Protein AF-0000000080054777 (afdb_homodimer)

InterPro domains:
  IPR025602 BCP1 family [PF13862] (26-213)
  IPR025602 BCP1 family [PIRSF028983] (9-270)
  IPR025602 BCP1 family [PTHR13261] (10-269)

Sequence (542 aa):
IQQHIKRFTSDSDEEEDEDDEVVDEEVNIEFEAYSISDNDYDGIKKLLQQLFLKAPVNTAELTDLLIQQNHIGSVIKQTDVSEDSDDDVHEDEIFGFISLLNLTERKGTQCAEQIKELILTFCEKNCEKSMPVGLLLSERFINVPPQIALPMYQQLQKEVAEAHKTNKPCGKCCFYLLIGKTFVEAGKNNSKKKWSNQKKDELMFANAEEEFFYEKAILKFNYSVQEESDTCLGGRWYFDDIPMKPLRTVMLIPGDRMNEIMDKLKEYLSVIQQHIKRFTSDSDEEEDEDDEVVDEEVNIEFEAYSISDNDYDGIKKLLQQLFLKAPVNTAELTDLLIQQNHIGSVIKQTDVSEDSDDDVHEDEIFGFISLLNLTERKGTQCAEQIKELILTFCEKNCEKSMPVGLLLSERFINVPPQIALPMYQQLQKEVAEAHKTNKPCGKCCFYLLIGKTFVEAGKNNSKKKWSNQKKDELMFANAEEEFFYEKAILKFNYSVQEESDTCLGGRWYFDDIPMKPLRTVMLIPGDRMNEIMDKLKEYLSV

Secondary structure (DSSP, 8-state):
----EEEE---------SS--------EEEEEEEE--GGGHHHHHHHHHHHHTTSS--HHHHHHHHHHTTTS-EEEEEE---SS------TT-EEEEEEEEETTTTTTSHHHHHHHHHHHHHHHHHHHHH--EEEEEEEE-TTS-GGGHHHHHHHHHHHHHHHHHTT-SS---SEEEEEEEEEEE------S---S-------EESSTTHHHHHHH-SEEEEEE-TTTTTSTTS---EETTEEEEEEEEEEEEEGGGHHHHHHHHHHHH--/-----------------------------EEEEEE--GGGHHHHHHHHHHHHTTSS--HHHHHHHHHHTTTS-EEEEEE---SS------TT-EEEEEEEEETTTTTTSHHHHHHHHHHHHHHHHHHHHH--EEEEEEEE-TTS-GGGHHHHHHHHHHHHHHHHHTT-SS---SEEEEEEEEEEE------S---S-------EESSTTHHHHHHH-SEEEEEE-TTTTTSTTS---EETTEEEEEEEEEEEEEGGGHHHHHHHHHHHH--

Structure (mmCIF, N/CA/C/O backbone):
data_AF-0000000080054777-model_v1
#
loop_
_entity.id
_entity.type
_entity.pdbx_description
1 polymer 'BRCA2 and CDKN1A-interacting protein'
#
loop_
_atom_site.group_PDB
_atom_site.id
_atom_site.type_symbol
_atom_site.label_atom_id
_atom_site.label_alt_id
_atom_site.label_comp_id
_atom_site.label_asym_id
_atom_site.label_entity_id
_atom_site.label_seq_id
_atom_site.pdbx_PDB_ins_code
_atom_site.Cartn_x
_atom_site.Cartn_y
_atom_site.Cartn_z
_atom_site.occupancy
_atom_site.B_iso_or_equiv
_atom_site.auth_seq_id
_atom_site.auth_comp_id
_atom_site.auth_asym_id
_atom_site.auth_atom_id
_atom_site.pdbx_PDB_model_num
ATOM 1 N N . ILE A 1 1 ? 6.082 33.812 0.594 1 30.5 1 ILE A N 1
ATOM 2 C CA . ILE A 1 1 ? 4.934 33.906 -0.305 1 30.5 1 ILE A CA 1
ATOM 3 C C . ILE A 1 1 ? 3.768 34.594 0.412 1 30.5 1 ILE A C 1
ATOM 5 O O . ILE A 1 1 ? 3.289 34.094 1.435 1 30.5 1 ILE A O 1
ATOM 9 N N . GLN A 1 2 ? 3.783 35.906 0.292 1 35.06 2 GLN A N 1
ATOM 10 C CA . GLN A 1 2 ? 2.779 36.75 0.924 1 35.06 2 GLN A CA 1
ATOM 11 C C . GLN A 1 2 ? 1.435 36.625 0.214 1 35.06 2 GLN A C 1
ATOM 13 O O . GLN A 1 2 ? 1.296 37.062 -0.937 1 35.06 2 GLN A O 1
ATOM 18 N N . GLN A 1 3 ? 0.879 35.438 0.146 1 40.62 3 GLN A N 1
ATOM 19 C CA . GLN A 1 3 ? -0.457 35.5 -0.439 1 40.62 3 GLN A CA 1
ATOM 20 C C . GLN A 1 3 ? -1.487 35.969 0.577 1 40.62 3 GLN A C 1
ATOM 22 O O . GLN A 1 3 ? -1.53 35.5 1.708 1 40.62 3 GLN A O 1
ATOM 27 N N . HIS A 1 4 ? -1.935 37.125 0.266 1 43.41 4 HIS A N 1
ATOM 28 C CA . HIS A 1 4 ? -2.965 37.781 1.05 1 43.41 4 HIS A CA 1
ATOM 29 C C . HIS A 1 4 ? -4.324 37.125 0.866 1 43.41 4 HIS A C 1
ATOM 31 O O . HIS A 1 4 ? -4.742 36.844 -0.264 1 43.41 4 HIS A O 1
ATOM 37 N N . ILE A 1 5 ? -4.613 36.188 1.809 1 45.97 5 ILE A N 1
ATOM 38 C CA . ILE A 1 5 ? -5.965 35.625 1.71 1 45.97 5 ILE A CA 1
ATOM 39 C C . ILE A 1 5 ? -6.898 36.406 2.639 1 45.97 5 ILE A C 1
ATOM 41 O O . ILE A 1 5 ? -6.609 36.562 3.828 1 45.97 5 ILE A O 1
ATOM 45 N N . LYS A 1 6 ? -7.906 37.281 2.074 1 43.28 6 LYS A N 1
ATOM 46 C CA . LYS A 1 6 ? -8.875 38.125 2.76 1 43.28 6 LYS A CA 1
ATOM 47 C C . LYS A 1 6 ? -10.109 37.312 3.178 1 43.28 6 LYS A C 1
ATOM 49 O O . LYS A 1 6 ? -10.672 36.562 2.377 1 43.28 6 LYS A O 1
ATOM 54 N N . ARG A 1 7 ? -10.172 36.844 4.387 1 43.81 7 ARG A N 1
ATOM 55 C CA . ARG A 1 7 ? -11.422 36.25 4.852 1 43.81 7 ARG A CA 1
ATOM 56 C C . ARG A 1 7 ? -12.398 37.312 5.312 1 43.81 7 ARG A C 1
ATOM 58 O O . ARG A 1 7 ? -12.016 38.25 6.035 1 43.81 7 ARG A O 1
ATOM 65 N N . PHE A 1 8 ? -13.633 37.375 4.652 1 37.69 8 PHE A N 1
ATOM 66 C CA . PHE A 1 8 ? -14.742 38.219 5.074 1 37.69 8 PHE A CA 1
ATOM 67 C C . PHE A 1 8 ? -15.547 37.531 6.172 1 37.69 8 PHE A C 1
ATOM 69 O O . PHE A 1 8 ? -16 36.406 6.008 1 37.69 8 PHE A O 1
ATOM 76 N N . THR A 1 9 ? -15.156 37.594 7.414 1 37.09 9 THR A N 1
ATOM 77 C CA . THR A 1 9 ? -16 37.094 8.477 1 37.09 9 THR A CA 1
ATOM 78 C C . THR A 1 9 ? -17.234 37.969 8.664 1 37.09 9 THR A C 1
ATOM 80 O O . THR A 1 9 ? -17.109 39.156 8.898 1 37.09 9 THR A O 1
ATOM 83 N N . SER A 1 10 ? -18.391 37.656 8.039 1 35.06 10 SER A N 1
ATOM 84 C CA . SER A 1 10 ? -19.625 38.344 8.328 1 35.06 10 SER A CA 1
ATOM 85 C C . SER A 1 10 ? -20.094 38.094 9.758 1 35.06 10 SER A C 1
ATOM 87 O O . SER A 1 10 ? -20.203 36.938 10.188 1 35.06 10 SER A O 1
ATOM 89 N N . ASP A 1 11 ? -19.766 38.781 10.805 1 35.41 11 ASP A N 1
ATOM 90 C CA . ASP A 1 11 ? -20.422 38.812 12.102 1 35.41 11 ASP A CA 1
ATOM 91 C C . ASP A 1 11 ? -21.922 39 11.953 1 35.41 11 ASP A C 1
ATOM 93 O O . ASP A 1 11 ? -22.391 40.125 11.672 1 35.41 11 ASP A O 1
ATOM 97 N N . SER A 1 12 ? -22.672 38.062 11.398 1 34.53 12 SER A N 1
ATOM 98 C CA . SER A 1 12 ? -24.125 38.25 11.414 1 34.53 12 SER A CA 1
ATOM 99 C C . SER A 1 12 ? -24.656 38.312 12.836 1 34.53 12 SER A C 1
ATOM 101 O O . SER A 1 12 ? -24.875 37.281 13.484 1 34.53 12 SER A O 1
ATOM 103 N N . ASP A 1 13 ? -24.188 39.031 13.797 1 32.5 13 ASP A N 1
ATOM 104 C CA . ASP A 1 13 ? -25.109 39.219 14.914 1 32.5 13 ASP A CA 1
ATOM 105 C C . ASP A 1 13 ? -26.438 39.781 14.438 1 32.5 13 ASP A C 1
ATOM 107 O O . ASP A 1 13 ? -26.484 40.75 13.703 1 32.5 13 ASP A O 1
ATOM 111 N N . GLU A 1 14 ? -27.484 38.969 14.43 1 33.41 14 GLU A N 1
ATOM 112 C CA . GLU A 1 14 ? -28.891 39.25 14.203 1 33.41 14 GLU A CA 1
ATOM 113 C C . GLU A 1 14 ? -29.344 40.469 15.023 1 33.41 14 GLU A C 1
ATOM 115 O O . GLU A 1 14 ? -30.547 40.75 15.109 1 33.41 14 GLU A O 1
ATOM 120 N N . GLU A 1 15 ? -28.781 40.844 16.188 1 33.06 15 GLU A N 1
ATOM 121 C CA . GLU A 1 15 ? -29.734 41.656 16.922 1 33.06 15 GLU A CA 1
ATOM 122 C C . GLU A 1 15 ? -30.312 42.781 16.031 1 33.06 15 GLU A C 1
ATOM 124 O O . GLU A 1 15 ? -29.766 43.062 14.969 1 33.06 15 GLU A O 1
ATOM 129 N N . GLU A 1 16 ? -31.25 43.781 16.734 1 34.03 16 GLU A N 1
ATOM 130 C CA . GLU A 1 16 ? -32.188 44.906 16.578 1 34.03 16 GLU A CA 1
ATOM 131 C C . GLU A 1 16 ? -31.484 46.125 15.977 1 34.03 16 GLU A C 1
ATOM 133 O O . GLU A 1 16 ? -30.688 46.781 16.641 1 34.03 16 GLU A O 1
ATOM 138 N N . ASP A 1 17 ? -30.922 46.531 14.891 1 29.27 17 ASP A N 1
ATOM 139 C CA . ASP A 1 17 ? -30.844 47.906 14.406 1 29.27 17 ASP A CA 1
ATOM 140 C C . ASP A 1 17 ? -32.219 48.562 14.414 1 29.27 17 ASP A C 1
ATOM 142 O O . ASP A 1 17 ? -33.219 47.969 13.953 1 29.27 17 ASP A O 1
ATOM 146 N N . GLU A 1 18 ? -32.875 49.625 15.422 1 34.12 18 GLU A N 1
ATOM 147 C CA . GLU A 1 18 ? -32.812 51.031 15.023 1 34.12 18 GLU A CA 1
ATOM 148 C C . GLU A 1 18 ? -31.797 51.25 13.906 1 34.12 18 GLU A C 1
ATOM 150 O O . GLU A 1 18 ? -30.875 50.438 13.727 1 34.12 18 GLU A O 1
ATOM 155 N N . ASP A 1 19 ? -31.984 52.344 12.914 1 35.84 19 ASP A N 1
ATOM 156 C CA . ASP A 1 19 ? -31.312 52.719 11.672 1 35.84 19 ASP A CA 1
ATOM 157 C C . ASP A 1 19 ? -29.797 52.719 11.852 1 35.84 19 ASP A C 1
ATOM 159 O O . ASP A 1 19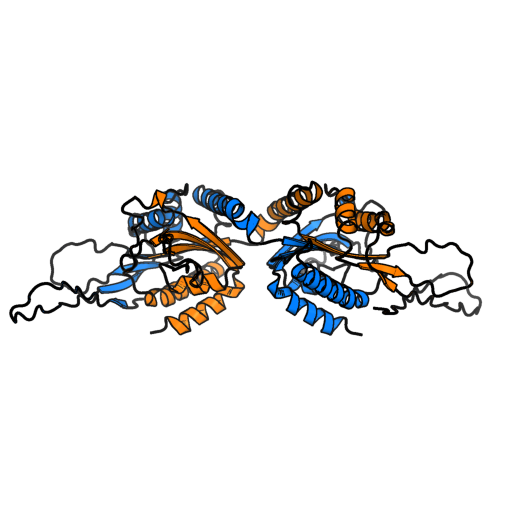 ? -29.078 53.344 11.078 1 35.84 19 ASP A O 1
ATOM 163 N N . ASP A 1 20 ? -29.219 52.625 13.141 1 37.06 20 ASP A N 1
ATOM 164 C CA . ASP A 1 20 ? -27.766 52.812 13.219 1 37.06 20 ASP A CA 1
ATOM 165 C C . ASP A 1 20 ? -27.047 51.812 12.32 1 37.06 20 ASP A C 1
ATOM 167 O O . ASP A 1 20 ? -27.375 50.625 12.305 1 37.06 2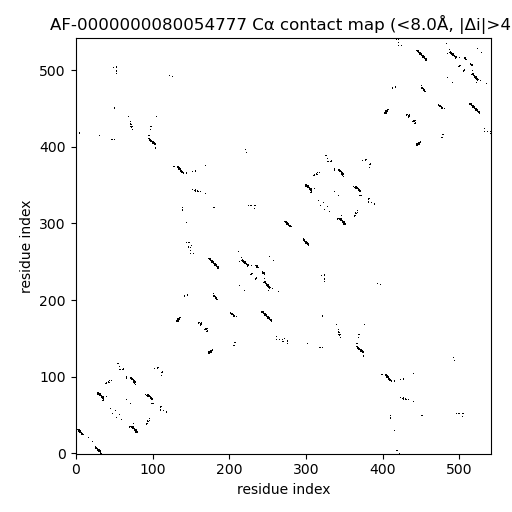0 ASP A O 1
ATOM 171 N N . GLU A 1 21 ? -26.516 52.312 11.164 1 36.78 21 GLU A N 1
ATOM 172 C CA . GLU A 1 21 ? -25.578 51.688 10.227 1 36.78 21 GLU A CA 1
ATOM 173 C C . GLU A 1 21 ? -24.594 50.75 10.953 1 36.78 21 GLU A C 1
ATOM 175 O O . GLU A 1 21 ? -23.656 51.219 11.594 1 36.78 21 GLU A O 1
ATOM 180 N N . VAL A 1 22 ? -25 49.906 11.781 1 39.25 22 VAL A N 1
ATOM 181 C CA . VAL A 1 22 ? -24.047 48.906 12.211 1 39.25 22 VAL A CA 1
ATOM 182 C C . VAL A 1 22 ? -23.062 48.594 11.07 1 39.25 22 VAL A C 1
ATOM 184 O O . VAL A 1 22 ? -23.469 48.125 10.008 1 39.25 22 VAL A O 1
ATOM 187 N N . VAL A 1 23 ? -22.219 49.625 10.781 1 39.16 23 VAL A N 1
ATOM 188 C CA . VAL A 1 23 ? -21.047 49.375 9.945 1 39.16 23 VAL A CA 1
ATOM 189 C C . VAL A 1 23 ? -20.484 48 10.25 1 39.16 23 VAL A C 1
ATOM 191 O O . VAL A 1 23 ? -20.062 47.719 11.383 1 39.16 23 VAL A O 1
ATOM 194 N N . ASP A 1 24 ? -21.078 46.906 9.883 1 43.19 24 ASP A N 1
ATOM 195 C CA . ASP A 1 24 ? -20.422 45.594 9.766 1 43.19 24 ASP A CA 1
ATOM 196 C C . ASP A 1 24 ? -18.953 45.781 9.414 1 43.19 24 ASP A C 1
ATOM 198 O O . ASP A 1 24 ? -18.609 46.125 8.289 1 43.19 24 ASP A O 1
ATOM 202 N N . GLU A 1 25 ? -18.141 46.438 10.266 1 41.31 25 GLU A N 1
ATOM 203 C CA . GLU A 1 25 ? -16.719 46.5 9.969 1 41.31 25 GLU A CA 1
ATOM 204 C C . GLU A 1 25 ? -16.172 45.125 9.539 1 41.31 25 GLU A C 1
ATOM 206 O O . GLU A 1 25 ? -16.25 44.156 10.297 1 41.31 25 GLU A O 1
ATOM 211 N N . GLU A 1 26 ? -16.312 44.719 8.352 1 47.47 26 GLU A N 1
ATOM 212 C CA . GLU A 1 26 ? -15.617 43.594 7.688 1 47.47 26 GLU A CA 1
ATOM 213 C C . GLU A 1 26 ? -14.125 43.625 8.016 1 47.47 26 GLU A C 1
ATOM 215 O O . GLU A 1 26 ? -13.43 44.594 7.758 1 47.47 26 GLU A O 1
ATOM 220 N N . VAL A 1 27 ? -13.773 43.125 9.219 1 51.66 27 VAL A N 1
ATOM 221 C CA . VAL A 1 27 ? -12.344 43 9.453 1 51.66 27 VAL A CA 1
ATOM 222 C C . VAL A 1 27 ? -11.734 42.062 8.43 1 51.66 27 VAL A C 1
ATOM 224 O O . VAL A 1 27 ? -12.117 40.875 8.359 1 51.66 27 VAL A O 1
ATOM 227 N N . ASN A 1 28 ? -11.203 42.594 7.375 1 61.03 28 ASN A N 1
ATOM 228 C CA . ASN A 1 28 ? -10.445 41.844 6.391 1 61.03 28 ASN A CA 1
ATOM 229 C C . ASN A 1 28 ? -9.18 41.25 7 1 61.03 28 ASN A C 1
ATOM 231 O O . ASN A 1 28 ? -8.258 41.969 7.375 1 61.03 28 ASN A O 1
ATOM 235 N N . ILE A 1 29 ? -9.281 40 7.617 1 70.62 29 ILE A N 1
ATOM 236 C CA . ILE A 1 29 ? -8.109 39.312 8.133 1 70.62 29 ILE A CA 1
ATOM 237 C C . ILE A 1 29 ? -7.336 38.656 6.984 1 70.62 29 ILE A C 1
ATOM 239 O O . ILE A 1 29 ? -7.918 37.969 6.145 1 70.62 29 ILE A O 1
ATOM 243 N N . GLU A 1 30 ? -6.102 39.094 6.754 1 78.69 30 GLU A N 1
ATOM 244 C CA . GLU A 1 30 ? -5.227 38.531 5.746 1 78.69 30 GLU A CA 1
ATOM 245 C C . GLU A 1 30 ? -4.246 37.531 6.371 1 78.69 30 GLU A C 1
ATOM 247 O O . GLU A 1 30 ? -3.715 37.781 7.457 1 78.69 30 GLU A O 1
ATOM 252 N N . PHE A 1 31 ? -4.125 36.406 5.777 1 83.56 31 PHE A N 1
ATOM 253 C CA . PHE A 1 31 ? -3.191 35.375 6.219 1 83.56 31 PHE A CA 1
ATOM 254 C C . PHE A 1 31 ? -1.979 35.312 5.297 1 83.56 31 PHE A C 1
ATOM 256 O O . PHE A 1 31 ? -2.105 35.469 4.082 1 83.56 31 PHE A O 1
ATOM 263 N N . GLU A 1 32 ? -0.847 35.125 5.902 1 85.31 32 GLU A N 1
ATOM 264 C CA . GLU A 1 32 ? 0.392 34.969 5.148 1 85.31 32 GLU A CA 1
ATOM 265 C C . GLU A 1 32 ? 1.214 33.781 5.695 1 85.31 32 GLU A C 1
ATOM 267 O O . GLU A 1 32 ? 1.144 33.469 6.887 1 85.31 32 GLU A O 1
ATOM 272 N N . ALA A 1 33 ? 1.897 33.156 4.852 1 88.94 33 ALA A N 1
ATOM 273 C CA . ALA A 1 33 ? 2.738 32 5.223 1 88.94 33 ALA A CA 1
ATOM 274 C C . ALA A 1 33 ? 4.184 32.438 5.445 1 88.94 33 ALA A C 1
ATOM 276 O O . ALA A 1 33 ? 4.703 33.281 4.719 1 88.94 33 ALA A O 1
ATOM 277 N N . TYR A 1 34 ? 4.852 31.969 6.469 1 90.44 34 TYR A N 1
ATOM 278 C CA . TYR A 1 34 ? 6.242 32.219 6.824 1 90.44 34 TYR A CA 1
ATOM 279 C C . TYR A 1 34 ? 6.992 30.922 7.066 1 90.44 34 TYR A C 1
ATOM 281 O O . TYR A 1 34 ? 6.379 29.875 7.328 1 90.44 34 TYR A O 1
ATOM 289 N N . SER A 1 35 ? 8.25 31.016 6.949 1 92.75 35 SER A N 1
ATOM 290 C CA . SER A 1 35 ? 9.07 29.859 7.305 1 92.75 35 SER A CA 1
ATOM 291 C C . SER A 1 35 ? 8.938 29.516 8.789 1 92.75 35 SER A C 1
ATOM 293 O O . SER A 1 35 ? 8.719 30.406 9.617 1 92.75 35 SER A O 1
ATOM 295 N N . ILE A 1 36 ? 9.07 28.266 9.047 1 94 36 ILE A N 1
ATOM 296 C CA . ILE A 1 36 ? 8.969 27.797 10.43 1 94 36 ILE A CA 1
ATOM 297 C C . ILE A 1 36 ? 10.156 28.328 11.234 1 94 36 ILE A C 1
ATOM 299 O O . ILE A 1 36 ? 11.297 28.312 10.758 1 94 36 ILE A O 1
ATOM 303 N N . SER A 1 37 ? 9.906 28.812 12.43 1 94.19 37 SER A N 1
ATOM 304 C CA . SER A 1 37 ? 10.961 29.297 13.32 1 94.19 37 SER A CA 1
ATOM 305 C C . SER A 1 37 ? 10.766 28.781 14.742 1 94.19 37 SER A C 1
ATOM 307 O O . SER A 1 37 ? 9.734 28.172 15.055 1 94.19 37 SER A O 1
ATOM 309 N N . ASP A 1 38 ? 11.711 29.016 15.609 1 94.69 38 ASP A N 1
ATOM 310 C CA . ASP A 1 38 ? 11.664 28.578 17 1 94.69 38 ASP A CA 1
ATOM 311 C C . ASP A 1 38 ? 10.477 29.188 17.734 1 94.69 38 ASP A C 1
ATOM 313 O O . ASP A 1 38 ? 9.93 28.594 18.656 1 94.69 38 ASP A O 1
ATOM 317 N N . ASN A 1 39 ? 10.086 30.344 17.281 1 92.94 39 ASN A N 1
ATOM 318 C CA . ASN A 1 39 ? 8.992 31.062 17.922 1 92.94 39 ASN A CA 1
ATOM 319 C C . ASN A 1 39 ? 7.648 30.391 17.672 1 92.94 39 ASN A C 1
ATOM 321 O O . ASN A 1 39 ? 6.656 30.719 18.328 1 92.94 39 ASN A O 1
ATOM 325 N N . ASP A 1 40 ? 7.656 29.516 16.812 1 94.44 40 ASP A N 1
ATOM 326 C CA . ASP A 1 40 ? 6.395 28.906 16.406 1 94.44 40 ASP A CA 1
ATOM 327 C C . ASP A 1 40 ? 6.113 27.641 17.203 1 94.44 40 ASP A C 1
ATOM 329 O O . ASP A 1 40 ? 5.113 26.953 16.984 1 94.44 40 ASP A O 1
ATOM 333 N N . TYR A 1 41 ? 6.941 27.25 18.156 1 96.31 41 TYR A N 1
ATOM 334 C CA . TYR A 1 41 ? 6.898 25.984 18.875 1 96.31 41 TYR A CA 1
ATOM 335 C C . TYR A 1 41 ? 5.523 25.75 19.5 1 96.31 41 TYR A C 1
ATOM 337 O O . TYR A 1 41 ? 4.879 24.734 19.234 1 96.31 41 TYR A O 1
ATOM 345 N N . ASP A 1 42 ? 5.023 26.703 20.234 1 95.12 42 ASP A N 1
ATOM 346 C CA . ASP A 1 42 ? 3.775 26.516 20.969 1 95.12 42 ASP A CA 1
ATOM 347 C C . ASP A 1 42 ? 2.592 26.359 20.016 1 95.12 42 ASP A C 1
ATOM 349 O O . ASP A 1 42 ? 1.701 25.547 20.25 1 95.12 42 ASP A O 1
ATOM 353 N N . GLY A 1 43 ? 2.613 27.188 19 1 94.88 43 GLY A N 1
ATOM 354 C CA . GLY A 1 43 ? 1.536 27.125 18.031 1 94.88 43 GLY A CA 1
ATOM 355 C C . GLY A 1 43 ? 1.479 25.797 17.297 1 94.88 43 GLY A C 1
ATOM 356 O O . GLY A 1 43 ? 0.405 25.203 17.156 1 94.88 43 GLY A O 1
ATOM 357 N N . ILE A 1 44 ? 2.643 25.297 16.844 1 95.88 44 ILE A N 1
ATOM 358 C CA . ILE A 1 44 ? 2.717 24.031 16.125 1 95.88 44 ILE A CA 1
ATOM 359 C C . ILE A 1 44 ? 2.305 22.891 17.047 1 95.88 44 ILE A C 1
ATOM 361 O O . ILE A 1 44 ? 1.527 22.016 16.656 1 95.88 44 ILE A O 1
ATOM 365 N N . LYS A 1 45 ? 2.781 22.922 18.25 1 95.94 45 LYS A N 1
ATOM 366 C CA . LYS A 1 45 ? 2.465 21.875 19.219 1 95.94 45 LYS A CA 1
ATOM 367 C C . LYS A 1 45 ? 0.964 21.828 19.484 1 95.94 45 LYS A C 1
ATOM 369 O O . LYS A 1 45 ? 0.384 20.734 19.578 1 95.94 45 LYS A O 1
ATOM 374 N N . LYS A 1 46 ? 0.377 22.984 19.641 1 93.12 46 LYS A N 1
ATOM 375 C CA . LYS A 1 46 ? -1.062 23.062 19.875 1 93.12 46 LYS A CA 1
ATOM 376 C C . LYS A 1 46 ? -1.841 22.406 18.734 1 93.12 46 LYS A C 1
ATOM 378 O O . LYS A 1 46 ? -2.775 21.641 18.984 1 93.12 46 LYS A O 1
ATOM 383 N N . LEU A 1 47 ? -1.454 22.75 17.547 1 93.25 47 LEU A N 1
ATOM 384 C CA . LEU A 1 47 ? -2.119 22.203 16.375 1 93.25 47 LEU A CA 1
ATOM 385 C C . LEU A 1 47 ? -1.927 20.688 16.297 1 93.25 47 LEU A C 1
ATOM 387 O O . LEU A 1 47 ? -2.854 19.953 15.938 1 93.25 47 LEU A O 1
ATOM 391 N N . LEU A 1 48 ? -0.722 20.172 16.625 1 95.38 48 LEU A N 1
ATOM 392 C CA . LEU A 1 48 ? -0.452 18.734 16.641 1 95.38 48 LEU A CA 1
ATOM 393 C C . LEU A 1 48 ? -1.272 18.047 17.719 1 95.38 48 LEU A C 1
ATOM 395 O O . LEU A 1 48 ? -1.76 16.922 17.516 1 95.38 48 LEU A O 1
ATOM 399 N N . GLN A 1 49 ? -1.424 18.656 18.844 1 93.06 49 GLN A N 1
ATOM 400 C CA . GLN A 1 49 ? -2.238 18.094 19.906 1 93.06 49 GLN A CA 1
ATOM 401 C C . GLN A 1 49 ? -3.695 17.953 19.484 1 93.06 49 GLN A C 1
ATOM 403 O O . GLN A 1 49 ? -4.359 16.984 19.828 1 93.06 49 GLN A O 1
ATOM 408 N N . GLN A 1 50 ? -4.117 18.953 18.75 1 89.5 50 GLN A N 1
ATOM 409 C CA . GLN A 1 50 ? -5.477 18.891 18.234 1 89.5 50 GLN A CA 1
ATOM 410 C C . GLN A 1 50 ? -5.637 17.734 17.25 1 89.5 50 GLN A C 1
ATOM 412 O O . GLN A 1 50 ? -6.691 17.094 17.188 1 89.5 50 GLN A O 1
ATOM 417 N N . LEU A 1 51 ? -4.621 17.531 16.484 1 92.38 51 LEU A N 1
ATOM 418 C CA . LEU A 1 51 ? -4.664 16.469 15.492 1 92.38 51 LEU A CA 1
ATOM 419 C C . LEU A 1 51 ? -4.684 15.102 16.156 1 92.38 51 LEU A C 1
ATOM 421 O O . LEU A 1 51 ? -5.539 14.266 15.852 1 92.38 51 LEU A O 1
ATOM 425 N N . PHE A 1 52 ? -3.795 14.859 17.125 1 92.38 52 PHE A N 1
ATOM 426 C CA . PHE A 1 52 ? -3.59 13.523 17.672 1 92.38 52 PHE A CA 1
ATOM 427 C C . PHE A 1 52 ? -4.453 13.32 18.922 1 92.38 52 PHE A C 1
ATOM 429 O O . PHE A 1 52 ? -4.703 12.18 19.312 1 92.38 52 PHE A O 1
ATOM 436 N N . LEU A 1 53 ? -4.867 14.445 19.547 1 89.19 53 LEU A N 1
ATOM 437 C CA . LEU A 1 53 ? -5.719 14.414 20.734 1 89.19 53 LEU A CA 1
ATOM 438 C C . LEU A 1 53 ? -5.133 13.484 21.797 1 89.19 53 LEU A C 1
ATOM 440 O O . LEU A 1 53 ? -4.031 13.727 22.297 1 89.19 53 LEU A O 1
ATOM 444 N N . LYS A 1 54 ? -5.754 12.32 22.062 1 86.25 54 LYS A N 1
ATOM 445 C CA . LYS A 1 54 ? -5.281 11.461 23.141 1 86.25 54 LYS A CA 1
ATOM 446 C C . LYS A 1 54 ? -4.434 10.312 22.594 1 86.25 54 LYS A C 1
ATOM 448 O O . LYS A 1 54 ? -4.059 9.406 23.344 1 86.25 54 LYS A O 1
ATOM 453 N N . ALA A 1 55 ? -4.176 10.328 21.344 1 89.06 55 ALA A N 1
ATOM 454 C CA . ALA A 1 55 ? -3.283 9.312 20.781 1 89.06 55 ALA A CA 1
ATOM 455 C C . ALA A 1 55 ? -1.908 9.375 21.438 1 89.06 55 ALA A C 1
ATOM 457 O O . ALA A 1 55 ? -1.422 10.461 21.781 1 89.06 55 ALA A O 1
ATOM 458 N N . PRO A 1 56 ? -1.315 8.242 21.672 1 92.19 56 PRO A N 1
ATOM 459 C CA . PRO A 1 56 ? -0.015 8.195 22.344 1 92.19 56 PRO A CA 1
ATOM 460 C C . PRO A 1 56 ? 1.134 8.633 21.438 1 92.19 56 PRO A C 1
ATOM 462 O O . PRO A 1 56 ? 2.037 7.84 21.156 1 92.19 56 PRO A O 1
ATOM 465 N N . VAL A 1 57 ? 1.184 9.812 20.969 1 94.94 57 VAL A N 1
ATOM 466 C CA . VAL A 1 57 ? 2.23 10.398 20.125 1 94.94 57 VAL A CA 1
ATOM 467 C C . VAL A 1 57 ? 2.893 11.555 20.875 1 94.94 57 VAL A C 1
ATOM 469 O O . VAL A 1 57 ? 2.209 12.422 21.422 1 94.94 57 VAL A O 1
ATOM 472 N N . ASN A 1 58 ? 4.16 11.508 20.984 1 97.12 58 ASN A N 1
ATOM 473 C CA . ASN A 1 58 ? 4.91 12.602 21.594 1 97.12 58 ASN A CA 1
ATOM 474 C C . ASN A 1 58 ? 4.934 13.844 20.719 1 97.12 58 ASN A C 1
ATOM 476 O O . ASN A 1 58 ? 5.879 14.047 19.953 1 97.12 58 ASN A O 1
ATOM 480 N N . THR A 1 59 ? 3.967 14.695 20.922 1 96.69 59 THR A N 1
ATOM 481 C CA . THR A 1 59 ? 3.805 15.867 20.062 1 96.69 59 THR A CA 1
ATOM 482 C C . THR A 1 59 ? 4.898 16.891 20.328 1 96.69 59 THR A C 1
ATOM 484 O O . THR A 1 59 ? 5.242 17.688 19.453 1 96.69 59 THR A O 1
ATOM 487 N N . ALA A 1 60 ? 5.434 16.859 21.531 1 97.19 60 ALA A N 1
ATOM 488 C CA . ALA A 1 60 ? 6.543 17.75 21.844 1 97.19 60 ALA A CA 1
ATOM 489 C C . ALA A 1 60 ? 7.773 17.406 21.016 1 97.19 60 ALA A C 1
ATOM 491 O O . ALA A 1 60 ? 8.383 18.297 20.391 1 97.19 60 ALA A O 1
ATOM 492 N N . GLU A 1 61 ? 8.109 16.188 21.062 1 97.88 61 GLU A N 1
ATOM 493 C CA . GLU A 1 61 ? 9.258 15.734 20.266 1 97.88 61 GLU A CA 1
ATOM 494 C C . GLU A 1 61 ? 9.023 15.984 18.781 1 97.88 61 GLU A C 1
ATOM 496 O O . GLU A 1 61 ? 9.938 16.422 18.078 1 97.88 61 GLU A O 1
ATOM 501 N N . LEU A 1 62 ? 7.824 15.68 18.312 1 97.56 62 LEU A N 1
ATOM 502 C CA . LEU A 1 62 ? 7.48 15.93 16.922 1 97.56 62 LEU A CA 1
ATOM 503 C C . LEU A 1 62 ? 7.652 17.406 16.562 1 97.56 62 LEU A C 1
ATOM 505 O O . LEU A 1 62 ? 8.219 17.734 15.523 1 97.56 62 LEU A O 1
ATOM 509 N N . THR A 1 63 ? 7.188 18.266 17.438 1 97.94 63 THR A N 1
ATOM 510 C CA . THR A 1 63 ? 7.336 19.703 17.234 1 97.94 63 THR A CA 1
ATOM 511 C C . THR A 1 63 ? 8.812 20.094 17.156 1 97.94 63 THR A C 1
ATOM 513 O O . THR A 1 63 ? 9.203 20.875 16.297 1 97.94 63 THR A O 1
ATOM 516 N N . ASP A 1 64 ? 9.602 19.531 18.016 1 97.62 64 ASP A N 1
ATOM 517 C CA . ASP A 1 64 ? 11.039 19.797 18.016 1 97.62 64 ASP A CA 1
ATOM 518 C C . ASP A 1 64 ? 11.672 19.422 16.688 1 97.62 64 ASP A C 1
ATOM 520 O O . ASP A 1 64 ? 12.477 20.188 16.141 1 97.62 64 ASP A O 1
ATOM 524 N N . LEU A 1 65 ? 11.32 18.312 16.203 1 96.5 65 LEU A N 1
ATOM 525 C CA . LEU A 1 65 ? 11.875 17.844 14.938 1 96.5 65 LEU A CA 1
ATOM 526 C C . LEU A 1 65 ? 11.484 18.766 13.789 1 96.5 65 LEU A C 1
ATOM 528 O O . LEU A 1 65 ? 12.305 19.062 12.922 1 96.5 65 LEU A O 1
ATOM 532 N N . LEU A 1 66 ? 10.266 19.234 13.812 1 96.69 66 LEU A N 1
ATOM 533 C CA . LEU A 1 66 ? 9.773 20.109 12.75 1 96.69 66 LEU A CA 1
ATOM 534 C C . LEU A 1 66 ? 10.484 21.453 12.789 1 96.69 66 LEU A C 1
ATOM 536 O O . LEU A 1 66 ? 10.828 22.016 11.742 1 96.69 66 LEU A O 1
ATOM 540 N N . ILE A 1 67 ? 10.688 21.922 13.992 1 96.62 67 ILE A N 1
ATOM 541 C CA . ILE A 1 67 ? 11.344 23.219 14.156 1 96.62 67 ILE A CA 1
ATOM 542 C C . ILE A 1 67 ? 12.812 23.109 13.75 1 96.62 67 ILE A C 1
ATOM 544 O O . ILE A 1 67 ? 13.367 24.016 13.141 1 96.62 67 ILE A O 1
ATOM 548 N N . GLN A 1 68 ? 13.422 21.953 14.133 1 94.94 68 GLN A N 1
ATOM 549 C CA . GLN A 1 68 ? 14.812 21.719 13.75 1 94.94 68 GLN A CA 1
ATOM 550 C C . GLN A 1 68 ? 14.961 21.641 12.234 1 94.94 68 GLN A C 1
ATOM 552 O O . GLN A 1 68 ? 15.961 22.094 11.68 1 94.94 68 GLN A O 1
ATOM 557 N N . GLN A 1 69 ? 13.992 21.062 11.594 1 94.5 69 GLN A N 1
ATOM 558 C CA . GLN A 1 69 ? 13.938 20.969 10.141 1 94.5 69 GLN A CA 1
ATOM 559 C C . GLN A 1 69 ? 13.172 22.156 9.539 1 94.5 69 GLN A C 1
ATOM 561 O O . GLN A 1 69 ? 12.18 21.953 8.844 1 94.5 69 GLN A O 1
ATOM 566 N N . ASN A 1 70 ? 13.625 23.328 9.758 1 92.88 70 ASN A N 1
ATOM 567 C CA . ASN A 1 70 ? 12.844 24.531 9.438 1 92.88 70 ASN A CA 1
ATOM 568 C C . ASN A 1 70 ? 12.953 24.891 7.965 1 92.88 70 ASN A C 1
ATOM 570 O O . ASN A 1 70 ? 12.258 25.797 7.488 1 92.88 70 ASN A O 1
ATOM 574 N N . HIS A 1 71 ? 13.828 24.172 7.191 1 93.56 71 HIS A N 1
ATOM 575 C CA . HIS A 1 71 ? 13.938 24.406 5.758 1 93.56 71 HIS A CA 1
ATOM 576 C C . HIS A 1 71 ? 12.789 23.75 5 1 93.56 71 HIS A C 1
ATOM 578 O O . HIS A 1 71 ? 12.641 23.953 3.791 1 93.56 71 HIS A O 1
ATOM 584 N N . ILE A 1 72 ? 11.945 22.969 5.723 1 95.25 72 ILE A N 1
ATOM 585 C CA . ILE A 1 72 ? 10.766 22.328 5.16 1 95.25 72 ILE A CA 1
ATOM 586 C C . ILE A 1 72 ? 9.516 22.781 5.906 1 95.25 72 ILE A C 1
ATOM 588 O O . ILE A 1 72 ? 9.422 22.641 7.125 1 95.25 72 ILE A O 1
ATOM 592 N N . GLY A 1 73 ? 8.594 23.344 5.105 1 95.19 73 GLY A N 1
ATOM 593 C CA . GLY A 1 73 ? 7.32 23.672 5.715 1 95.19 73 GLY A CA 1
ATOM 594 C C . GLY A 1 73 ? 7.121 25.172 5.898 1 95.19 73 GLY A C 1
ATOM 595 O O . GLY A 1 73 ? 8.031 25.953 5.629 1 95.19 73 GLY A O 1
ATOM 596 N N . SER A 1 74 ? 5.879 25.562 6.27 1 95 74 SER A N 1
ATOM 597 C CA . SER A 1 74 ? 5.473 26.953 6.477 1 95 74 SER A CA 1
ATOM 598 C C . SER A 1 74 ? 4.418 27.062 7.566 1 95 74 SER A C 1
ATOM 600 O O . SER A 1 74 ? 3.699 26.094 7.844 1 95 74 SER A O 1
ATOM 602 N N . VAL A 1 75 ? 4.438 28.234 8.195 1 94.81 75 VAL A N 1
ATOM 603 C CA . VAL A 1 75 ? 3.389 28.547 9.156 1 94.81 75 VAL A CA 1
ATOM 604 C C . VAL A 1 75 ? 2.498 29.656 8.609 1 94.81 75 VAL A C 1
ATOM 606 O O . VAL A 1 75 ? 2.947 30.484 7.812 1 94.81 75 VAL A O 1
ATOM 609 N N . ILE A 1 76 ? 1.272 29.625 8.977 1 91.44 76 ILE A N 1
ATOM 610 C CA . ILE A 1 76 ? 0.301 30.641 8.57 1 91.44 76 ILE A CA 1
ATOM 611 C C . ILE A 1 76 ? 0.074 31.625 9.703 1 91.44 76 ILE A C 1
ATOM 613 O O . ILE A 1 76 ? -0.292 31.234 10.82 1 91.44 76 ILE A O 1
ATOM 617 N N . LYS A 1 77 ? 0.315 32.906 9.453 1 88.56 77 LYS A N 1
ATOM 618 C CA . LYS A 1 77 ? 0.087 33.969 10.414 1 88.56 77 LYS A CA 1
ATOM 619 C C . LYS A 1 77 ? -0.823 35.062 9.82 1 88.56 77 LYS A C 1
ATOM 621 O O . LYS A 1 77 ? -0.938 35.188 8.602 1 88.56 77 LYS A O 1
ATOM 626 N N . GLN A 1 78 ? -1.53 35.719 10.719 1 84.56 78 GLN A N 1
ATOM 627 C CA . GLN A 1 78 ? -2.357 36.844 10.297 1 84.56 78 GLN A CA 1
ATOM 628 C C . GLN A 1 78 ? -1.518 38.094 10.094 1 84.56 78 GLN A C 1
ATOM 630 O O . GLN A 1 78 ? -0.621 38.375 10.891 1 84.56 78 GLN A O 1
ATOM 635 N N . THR A 1 79 ? -1.665 38.75 8.875 1 76.44 79 THR A N 1
ATOM 636 C CA . THR A 1 79 ? -0.934 40 8.602 1 76.44 79 THR A CA 1
ATOM 637 C C . THR A 1 79 ? -1.595 41.188 9.297 1 76.44 79 THR A C 1
ATOM 639 O O . THR A 1 79 ? -2.818 41.219 9.445 1 76.44 79 THR A O 1
ATOM 642 N N . ASP A 1 80 ? -1.032 41.875 10.352 1 63.34 80 ASP A N 1
ATOM 643 C CA . ASP A 1 80 ? -1.525 43.031 11.078 1 63.34 80 ASP A CA 1
ATOM 644 C C . ASP A 1 80 ? -1.944 44.156 10.109 1 63.34 80 ASP A C 1
ATOM 646 O O . ASP A 1 80 ? -1.142 44.594 9.297 1 63.34 80 ASP A O 1
ATOM 650 N N . VAL A 1 81 ? -3.148 44.219 9.578 1 53.44 81 VAL A N 1
ATOM 651 C CA . VAL A 1 81 ? -3.451 45.438 8.836 1 53.44 81 VAL A CA 1
ATOM 652 C C . VAL A 1 81 ? -3.271 46.656 9.734 1 53.44 81 VAL A C 1
ATOM 654 O O . VAL A 1 81 ? -2.975 47.75 9.258 1 53.44 81 VAL A O 1
ATOM 657 N N . SER A 1 82 ? -4.062 46.75 10.875 1 48.34 82 SER A N 1
ATOM 658 C CA . SER A 1 82 ? -4.305 48.094 11.398 1 48.34 82 SER A CA 1
ATOM 659 C C . SER A 1 82 ? -3.133 48.594 12.234 1 48.34 82 SER A C 1
ATOM 661 O O . SER A 1 82 ? -2.684 47.906 13.148 1 48.34 82 SER A O 1
ATOM 663 N N . GLU A 1 83 ? -2.201 49.531 11.82 1 46.47 83 GLU A N 1
ATOM 664 C CA . GLU A 1 83 ? -1.245 50.375 12.516 1 46.47 83 GLU A CA 1
ATOM 665 C C . GLU A 1 83 ? -1.727 50.719 13.93 1 46.47 83 GLU A C 1
ATOM 667 O O . GLU A 1 83 ? -0.92 51 14.812 1 46.47 83 GLU A O 1
ATOM 672 N N . ASP A 1 84 ? -2.967 51.375 14.133 1 43.34 84 ASP A N 1
ATOM 673 C CA . ASP A 1 84 ? -3.328 52.219 15.281 1 43.34 84 ASP A CA 1
ATOM 674 C C . ASP A 1 84 ? -3.645 51.344 16.5 1 43.34 84 ASP A C 1
ATOM 676 O O . ASP A 1 84 ? -3.92 51.875 17.578 1 43.34 84 ASP A O 1
ATOM 680 N N . SER A 1 85 ? -4.512 50.375 16.375 1 44.44 85 SER A N 1
ATOM 681 C CA . SER A 1 85 ? -4.98 49.969 17.703 1 44.44 85 SER A CA 1
ATOM 682 C C . SER A 1 85 ? -3.863 49.281 18.484 1 44.44 85 SER A C 1
ATOM 684 O O . SER A 1 85 ? -3.088 48.5 17.938 1 44.44 85 SER A O 1
ATOM 686 N N . ASP A 1 86 ? -3.299 49.875 19.547 1 42.66 86 ASP A N 1
ATOM 687 C CA . ASP A 1 86 ? -2.432 49.562 20.688 1 42.66 86 ASP A CA 1
ATOM 688 C C . ASP A 1 86 ? -2.551 48.125 21.109 1 42.66 86 ASP A C 1
ATOM 690 O O . ASP A 1 86 ? -2.09 47.719 22.188 1 42.66 86 ASP A O 1
ATOM 694 N N . ASP A 1 87 ? -3.781 47.562 20.859 1 44.31 87 ASP A N 1
ATOM 695 C CA . ASP A 1 87 ? -3.857 46.281 21.547 1 44.31 87 ASP A CA 1
ATOM 696 C C . ASP A 1 87 ? -2.729 45.375 21.109 1 44.31 87 ASP A C 1
ATOM 698 O O . ASP A 1 87 ? -2.584 45.094 19.906 1 44.31 87 ASP A O 1
ATOM 702 N N . ASP A 1 88 ? -1.591 45.344 21.688 1 44.56 88 ASP A N 1
ATOM 703 C CA . ASP A 1 88 ? -0.479 44.406 21.859 1 44.56 88 ASP A CA 1
ATOM 704 C C . ASP A 1 88 ? -0.876 43 21.438 1 44.56 88 ASP A C 1
ATOM 706 O O . ASP A 1 88 ? -0.456 42.031 22.047 1 44.56 88 ASP A O 1
ATOM 710 N N . VAL A 1 89 ? -2.045 42.75 21.078 1 46.88 89 VAL A N 1
ATOM 711 C CA . VAL A 1 89 ? -2.51 41.375 20.906 1 46.88 89 VAL A CA 1
ATOM 712 C C . VAL A 1 89 ? -1.48 40.594 20.109 1 46.88 89 VAL A C 1
ATOM 714 O O . VAL A 1 89 ? -0.669 41.156 19.391 1 46.88 89 VAL A O 1
ATOM 717 N N . HIS A 1 90 ? -1.375 39.062 20.141 1 50.53 90 HIS A N 1
ATOM 718 C CA . HIS A 1 90 ? -0.423 37.969 19.984 1 50.53 90 HIS A CA 1
ATOM 719 C C . HIS A 1 90 ? 0.053 37.875 18.531 1 50.53 90 HIS A C 1
ATOM 721 O O . HIS A 1 90 ? -0.566 37.188 17.719 1 50.53 90 HIS A O 1
ATOM 727 N N . GLU A 1 91 ? 0.703 38.969 17.969 1 55.78 91 GLU A N 1
ATOM 728 C CA . GLU A 1 91 ? 1.418 39.062 16.688 1 55.78 91 GLU A CA 1
ATOM 729 C C . GLU A 1 91 ? 2.016 37.719 16.312 1 55.78 91 GLU A C 1
ATOM 731 O O . GLU A 1 91 ? 2.207 37.406 15.125 1 55.78 91 GLU A O 1
ATOM 736 N N . ASP A 1 92 ? 2.246 36.812 17.219 1 71.38 92 ASP A N 1
ATOM 737 C CA . ASP A 1 92 ? 3.025 35.625 16.875 1 71.38 92 ASP A CA 1
ATOM 738 C C . ASP A 1 92 ? 2.146 34.375 16.859 1 71.38 92 ASP A C 1
ATOM 740 O O . ASP A 1 92 ? 2.654 33.25 16.875 1 71.38 92 ASP A O 1
ATOM 744 N N . GLU A 1 93 ? 0.819 34.688 16.672 1 85.06 93 GLU A N 1
ATOM 745 C CA . GLU A 1 93 ? -0.061 33.531 16.719 1 85.06 93 GLU A CA 1
ATOM 746 C C . GLU A 1 93 ? -0.067 32.781 15.391 1 85.06 93 GLU A C 1
ATOM 748 O O . GLU A 1 93 ? -0.128 33.406 14.328 1 85.06 93 GLU A O 1
ATOM 753 N N . ILE A 1 94 ? 0.102 31.438 15.422 1 90.94 94 ILE A N 1
ATOM 754 C CA . ILE A 1 94 ? 0.087 30.562 14.25 1 90.94 94 ILE A CA 1
ATOM 755 C C . ILE A 1 94 ? -1.325 30.016 14.031 1 90.94 94 ILE A C 1
ATOM 757 O O . ILE A 1 94 ? -2.002 29.625 14.977 1 90.94 94 ILE A O 1
ATOM 761 N N . PHE A 1 95 ? -1.868 30.188 12.797 1 90.19 95 PHE A N 1
ATOM 762 C CA . PHE A 1 95 ? -3.215 29.719 12.477 1 90.19 95 PHE A CA 1
ATOM 763 C C . PHE A 1 95 ? -3.17 28.375 11.742 1 90.19 95 PHE A C 1
ATOM 765 O O . PHE A 1 95 ? -4.203 27.734 11.562 1 90.19 95 PHE A O 1
ATOM 772 N N . GLY A 1 96 ? -2.096 28.031 11.359 1 94.12 96 GLY A N 1
ATOM 773 C CA . GLY A 1 96 ? -1.874 26.781 10.672 1 94.12 96 GLY A CA 1
ATOM 774 C C . GLY A 1 96 ? -0.423 26.547 10.281 1 94.12 96 GLY A C 1
ATOM 775 O O . GLY A 1 96 ? 0.425 27.422 10.516 1 94.12 96 GLY A O 1
ATOM 776 N N . PHE A 1 97 ? -0.112 25.422 9.844 1 96.38 97 PHE A N 1
ATOM 777 C CA . PHE A 1 97 ? 1.215 25.141 9.312 1 96.38 97 PHE A CA 1
ATOM 778 C C . PHE A 1 97 ? 1.175 23.938 8.383 1 96.38 97 PHE A C 1
ATOM 780 O O . PHE A 1 97 ? 0.203 23.172 8.375 1 96.38 97 PHE A O 1
ATOM 787 N N . ILE A 1 98 ? 2.1 23.797 7.543 1 96.56 98 ILE A N 1
ATOM 788 C CA . ILE A 1 98 ? 2.322 22.641 6.688 1 96.56 98 ILE A CA 1
ATOM 789 C C . ILE A 1 98 ? 3.785 22.203 6.766 1 96.56 98 ILE A C 1
ATOM 791 O O . ILE A 1 98 ? 4.68 23.047 6.887 1 96.56 98 ILE A O 1
ATOM 795 N N . SER A 1 99 ? 4.047 20.953 6.855 1 96.88 99 SER A N 1
ATOM 796 C CA . SER A 1 99 ? 5.41 20.438 6.891 1 96.88 99 SER A CA 1
ATOM 797 C C . SER A 1 99 ? 5.453 18.969 6.512 1 96.88 99 SER A C 1
ATOM 799 O O . SER A 1 99 ? 4.434 18.391 6.125 1 96.88 99 SER A O 1
ATOM 801 N N . LEU A 1 100 ? 6.602 18.438 6.387 1 96.62 100 LEU A N 1
ATOM 802 C CA . LEU A 1 100 ? 6.836 17.047 6.023 1 96.62 100 LEU A CA 1
ATOM 803 C C . LEU A 1 100 ? 7.945 16.438 6.879 1 96.62 100 LEU A C 1
ATOM 805 O O . LEU A 1 100 ? 9 17.047 7.055 1 96.62 100 LEU A O 1
ATOM 809 N N . LEU A 1 101 ? 7.625 15.352 7.457 1 95.81 101 LEU A N 1
ATOM 810 C CA . LEU A 1 101 ? 8.625 14.625 8.227 1 95.81 101 LEU A CA 1
ATOM 811 C C . LEU A 1 101 ? 8.867 13.234 7.637 1 95.81 101 LEU A C 1
ATOM 813 O O . LEU A 1 101 ? 7.934 12.438 7.527 1 95.81 101 LEU A O 1
ATOM 817 N N . ASN A 1 102 ? 10.039 12.969 7.191 1 93.12 102 ASN A N 1
ATOM 818 C CA . ASN A 1 102 ? 10.391 11.641 6.691 1 93.12 102 ASN A CA 1
ATOM 819 C C . ASN A 1 102 ? 10.508 10.625 7.824 1 93.12 102 ASN A C 1
ATOM 821 O O . ASN A 1 102 ? 11.5 10.617 8.555 1 93.12 102 ASN A O 1
ATOM 825 N N . LEU A 1 103 ? 9.547 9.828 7.992 1 91.94 103 LEU A N 1
ATOM 826 C CA . LEU A 1 103 ? 9.484 8.875 9.102 1 91.94 103 LEU A CA 1
ATOM 827 C C . LEU A 1 103 ? 10.602 7.844 9 1 91.94 103 LEU A C 1
ATOM 829 O O . LEU A 1 103 ? 11.078 7.336 10.016 1 91.94 103 LEU A O 1
ATOM 833 N N . THR A 1 104 ? 10.977 7.492 7.809 1 86.31 104 THR A N 1
ATOM 834 C CA . THR A 1 104 ? 12.039 6.52 7.59 1 86.31 104 THR A CA 1
ATOM 835 C C . THR A 1 104 ? 13.391 7.078 8.031 1 86.31 104 THR A C 1
ATOM 837 O O . THR A 1 104 ? 14.172 6.383 8.68 1 86.31 104 THR A O 1
ATOM 840 N N . GLU A 1 105 ? 13.641 8.367 7.668 1 87.31 105 GLU A N 1
ATOM 841 C CA . GLU A 1 105 ? 14.875 9.039 8.062 1 87.31 105 GLU A CA 1
ATOM 842 C C . GLU A 1 105 ? 14.93 9.227 9.578 1 87.31 105 GLU A C 1
ATOM 844 O O . GLU A 1 105 ? 16.016 9.234 10.164 1 87.31 105 GLU A O 1
ATOM 849 N N . ARG A 1 106 ? 13.773 9.383 10.172 1 90.5 106 ARG A N 1
ATOM 850 C CA . ARG A 1 106 ? 13.727 9.68 11.602 1 90.5 106 ARG A CA 1
ATOM 851 C C . ARG A 1 106 ? 13.359 8.438 12.406 1 90.5 106 ARG A C 1
ATOM 853 O O . ARG A 1 106 ? 12.828 8.547 13.516 1 90.5 106 ARG A O 1
ATOM 860 N N . LYS A 1 107 ? 13.586 7.352 11.758 1 87.5 107 LYS A N 1
ATOM 861 C CA . LYS A 1 107 ? 13.367 6.098 12.477 1 87.5 107 LYS A CA 1
ATOM 862 C C . LYS A 1 107 ? 14.18 6.051 13.766 1 87.5 107 LYS A C 1
ATOM 864 O O . LYS A 1 107 ? 15.344 6.449 13.789 1 87.5 107 LYS A O 1
ATOM 869 N N . GLY A 1 108 ? 13.609 5.531 14.859 1 89.06 108 GLY A N 1
ATOM 870 C CA . GLY A 1 108 ? 14.297 5.465 16.141 1 89.06 108 GLY A CA 1
ATOM 871 C C . GLY A 1 108 ? 13.844 6.531 17.125 1 89.06 108 GLY A C 1
ATOM 872 O O . GLY A 1 108 ? 14.031 6.395 18.328 1 89.06 108 GLY A O 1
ATOM 873 N N . THR A 1 109 ? 13.352 7.676 16.562 1 93.62 109 THR A N 1
ATOM 874 C CA . THR A 1 109 ? 12.773 8.672 17.438 1 93.62 109 THR A CA 1
ATOM 875 C C . THR A 1 109 ? 11.461 8.164 18.047 1 93.62 109 THR A C 1
ATOM 877 O O . THR A 1 109 ? 10.758 7.363 17.422 1 93.62 109 THR A O 1
ATOM 880 N N . GLN A 1 110 ? 11.133 8.586 19.188 1 95.06 110 GLN A N 1
ATOM 881 C CA . GLN A 1 110 ? 9.953 8.102 19.906 1 95.06 110 GLN A CA 1
ATOM 882 C C . GLN A 1 110 ? 8.68 8.438 19.141 1 95.06 110 GLN A C 1
ATOM 884 O O . GLN A 1 110 ? 7.797 7.586 19 1 95.06 110 GLN A O 1
ATOM 889 N N . CYS A 1 111 ? 8.562 9.664 18.734 1 95.06 111 CYS A N 1
ATOM 890 C CA . CYS A 1 111 ? 7.336 10.078 18.062 1 95.06 111 CYS A CA 1
ATOM 891 C C . CYS A 1 111 ? 7.145 9.305 16.766 1 95.06 111 CYS A C 1
ATOM 893 O O . CYS A 1 111 ? 6.023 8.93 16.422 1 95.06 111 CYS A O 1
ATOM 895 N N . ALA A 1 112 ? 8.219 9.125 15.961 1 93.19 112 ALA A N 1
ATOM 896 C CA . ALA A 1 112 ? 8.125 8.359 14.727 1 93.19 112 ALA A CA 1
ATOM 897 C C . ALA A 1 112 ? 7.652 6.934 14.992 1 93.19 112 ALA A C 1
ATOM 899 O O . ALA A 1 112 ? 6.797 6.41 14.281 1 93.19 112 ALA A O 1
ATOM 900 N N . GLU A 1 113 ? 8.164 6.305 16.031 1 93.69 113 GLU A N 1
ATOM 901 C CA . GLU A 1 113 ? 7.762 4.953 16.406 1 93.69 113 GLU A CA 1
ATOM 902 C C . GLU A 1 113 ? 6.312 4.918 16.891 1 93.69 113 GLU A C 1
ATOM 904 O O . GLU A 1 113 ? 5.57 3.984 16.578 1 93.69 113 GLU A O 1
ATOM 909 N N . GLN A 1 114 ? 5.984 5.871 17.609 1 93.94 114 GLN A N 1
ATOM 910 C CA . GLN A 1 114 ? 4.621 5.961 18.125 1 93.94 114 GLN A CA 1
ATOM 911 C C . GLN A 1 114 ? 3.613 6.113 16.984 1 93.94 114 GLN A C 1
ATOM 913 O O . GLN A 1 114 ? 2.549 5.492 17.016 1 93.94 114 GLN A O 1
ATOM 918 N N . ILE A 1 115 ? 3.959 6.98 16.031 1 93.56 115 ILE A N 1
ATOM 919 C CA . ILE A 1 115 ? 3.076 7.195 14.883 1 93.56 115 ILE A CA 1
ATOM 920 C C . ILE A 1 115 ? 2.932 5.898 14.094 1 93.56 115 ILE A C 1
ATOM 922 O O . ILE A 1 115 ? 1.823 5.516 13.711 1 93.56 115 ILE A O 1
ATOM 926 N N . LYS A 1 116 ? 4.02 5.242 13.859 1 89.12 116 LYS A N 1
ATOM 927 C CA . LYS A 1 116 ? 4.004 3.953 13.172 1 89.12 116 LYS A CA 1
ATOM 928 C C . LYS A 1 116 ? 3.104 2.957 13.898 1 89.12 116 LYS A C 1
ATOM 930 O O . LYS A 1 116 ? 2.252 2.314 13.281 1 89.12 116 LYS A O 1
ATOM 935 N N . GLU A 1 117 ? 3.283 2.857 15.188 1 89.56 117 GLU A N 1
ATOM 936 C CA . GLU A 1 117 ? 2.484 1.94 15.992 1 89.56 117 GLU A CA 1
ATOM 937 C C . GLU A 1 117 ? 1.003 2.307 15.938 1 89.56 117 GLU A C 1
ATOM 939 O O . GLU A 1 117 ? 0.143 1.429 15.859 1 89.56 117 GLU A O 1
ATOM 944 N N . LEU A 1 118 ? 0.742 3.59 16.047 1 89.25 118 LEU A N 1
ATOM 945 C CA . LEU A 1 118 ? -0.628 4.086 15.992 1 89.25 118 LEU A CA 1
ATOM 946 C C . LEU A 1 118 ? -1.306 3.658 14.695 1 89.25 118 LEU A C 1
ATOM 948 O O . LEU A 1 118 ? -2.4 3.09 14.719 1 89.25 118 LEU A O 1
ATOM 952 N N . ILE A 1 119 ? -0.587 3.891 13.594 1 87.12 119 ILE A N 1
ATOM 953 C CA . ILE A 1 119 ? -1.137 3.586 12.281 1 87.12 119 ILE A CA 1
ATOM 954 C C . ILE A 1 119 ? -1.324 2.078 12.133 1 87.12 119 ILE A C 1
ATOM 956 O O . ILE A 1 119 ? -2.363 1.618 11.656 1 87.12 119 ILE A O 1
ATOM 960 N N . LEU A 1 120 ? -0.339 1.319 12.531 1 81.25 120 LEU A N 1
ATOM 961 C CA . LEU A 1 120 ? -0.396 -0.134 12.422 1 81.25 120 LEU A CA 1
ATOM 962 C C . LEU A 1 120 ? -1.54 -0.699 13.258 1 81.25 120 LEU A C 1
ATOM 964 O O . LEU A 1 120 ? -2.248 -1.605 12.812 1 81.25 120 LEU A O 1
ATOM 968 N N . THR A 1 121 ? -1.713 -0.179 14.43 1 82 121 THR A N 1
ATOM 969 C CA . THR A 1 121 ? -2.771 -0.634 15.32 1 82 121 THR A CA 1
ATOM 970 C C . THR A 1 121 ? -4.145 -0.396 14.703 1 82 121 THR A C 1
ATOM 972 O O . THR A 1 121 ? -4.98 -1.301 14.664 1 82 121 THR A O 1
ATOM 975 N N . PHE A 1 122 ? -4.297 0.784 14.195 1 77.19 122 PHE A N 1
ATOM 976 C CA . PHE A 1 122 ? -5.602 1.115 13.633 1 77.19 122 PHE A CA 1
ATOM 977 C C . PHE A 1 122 ? -5.805 0.418 12.289 1 77.19 122 PHE A C 1
ATOM 979 O O . PHE A 1 122 ? -6.938 0.101 11.922 1 77.19 122 PHE A O 1
ATOM 986 N N . CYS A 1 123 ? -4.691 0.245 11.594 1 74.38 123 CYS A N 1
ATOM 987 C CA . CYS A 1 123 ? -4.789 -0.519 10.352 1 74.38 123 CYS A CA 1
ATOM 988 C C . CYS A 1 123 ? -5.273 -1.938 10.625 1 74.38 123 CYS A C 1
ATOM 990 O O . CYS A 1 123 ? -6.105 -2.469 9.883 1 74.38 123 CYS A O 1
ATOM 992 N N . GLU A 1 124 ? -4.75 -2.553 11.586 1 71.69 124 GLU A N 1
ATOM 993 C CA . GLU A 1 124 ? -5.121 -3.91 11.969 1 71.69 124 GLU A CA 1
ATOM 994 C C . GLU A 1 124 ? -6.59 -3.988 12.375 1 71.69 124 GLU A C 1
ATOM 996 O O . GLU A 1 124 ? -7.281 -4.953 12.039 1 71.69 124 GLU A O 1
ATOM 1001 N N . LYS A 1 125 ? -6.977 -2.998 13.047 1 71.5 125 LYS A N 1
ATOM 1002 C CA . LYS A 1 125 ? -8.352 -2.979 13.547 1 71.5 125 LYS A CA 1
ATOM 1003 C C . LYS A 1 125 ? -9.344 -2.744 12.414 1 71.5 125 LYS A C 1
ATOM 1005 O O . LYS A 1 125 ? -10.438 -3.309 12.414 1 71.5 125 LYS A O 1
ATOM 1010 N N . ASN A 1 126 ? -8.906 -1.896 11.578 1 63.41 126 ASN A N 1
ATOM 1011 C CA . ASN A 1 126 ? -9.859 -1.445 10.562 1 63.41 126 ASN A CA 1
ATOM 1012 C C . ASN A 1 126 ? -9.711 -2.232 9.266 1 63.41 126 ASN A C 1
ATOM 1014 O O . ASN A 1 126 ? -10.664 -2.344 8.492 1 63.41 126 ASN A O 1
ATOM 1018 N N . CYS A 1 127 ? -8.406 -2.506 8.805 1 55.28 127 CYS A N 1
ATOM 1019 C CA . CYS A 1 127 ? -8.156 -3.121 7.508 1 55.28 127 CYS A CA 1
ATOM 1020 C C . CYS A 1 127 ? -8.578 -4.586 7.508 1 55.28 127 CYS A C 1
ATOM 1022 O O . CYS A 1 127 ? -8.781 -5.176 6.449 1 55.28 127 CYS A O 1
ATOM 1024 N N . GLU A 1 128 ? -8.594 -5.367 8.586 1 55.81 128 GLU A N 1
ATOM 1025 C CA . GLU A 1 128 ? -8.953 -6.781 8.539 1 55.81 128 GLU A CA 1
ATOM 1026 C C . GLU A 1 128 ? -10.141 -7.02 7.617 1 55.81 128 GLU A C 1
ATOM 1028 O O . GLU A 1 128 ? -10.203 -8.031 6.91 1 55.81 128 GLU A O 1
ATOM 1033 N N . LYS A 1 129 ? -11.102 -6.078 7.691 1 55 129 LYS A N 1
ATOM 1034 C CA . LYS A 1 129 ? -12.352 -6.469 7.039 1 55 129 LYS A CA 1
ATOM 1035 C C . LYS A 1 129 ? -12.469 -5.828 5.66 1 55 129 LYS A C 1
ATOM 1037 O O . LYS A 1 129 ? -13.219 -6.309 4.809 1 55 129 LYS A O 1
ATOM 1042 N N . SER A 1 130 ? -11.508 -4.773 5.352 1 60.31 130 SER A N 1
ATOM 1043 C CA . SER A 1 130 ? -11.984 -3.908 4.277 1 60.31 130 SER A CA 1
ATOM 1044 C C . SER A 1 130 ? -11.188 -4.125 2.996 1 60.31 130 SER A C 1
ATOM 1046 O O . SER A 1 130 ? -11.672 -3.826 1.902 1 60.31 130 SER A O 1
ATOM 1048 N N . MET A 1 131 ? -10.047 -4.809 3.092 1 73.44 131 MET A N 1
ATOM 1049 C CA . MET A 1 131 ? -9.344 -4.91 1.816 1 73.44 131 MET A CA 1
ATOM 1050 C C . MET A 1 131 ? -8.82 -6.324 1.593 1 73.44 131 MET A C 1
ATOM 1052 O O . MET A 1 131 ? -7.645 -6.605 1.835 1 73.44 131 MET A O 1
ATOM 1056 N N . PRO A 1 132 ? -9.758 -7.168 1.155 1 83.94 132 PRO A N 1
ATOM 1057 C CA . PRO A 1 132 ? -9.352 -8.562 0.956 1 83.94 132 PRO A CA 1
ATOM 1058 C C . PRO A 1 132 ? -8.148 -8.703 0.029 1 83.94 132 PRO A C 1
ATOM 1060 O O . PRO A 1 132 ? -8.031 -7.957 -0.949 1 83.94 132 PRO A O 1
ATOM 1063 N N . VAL A 1 133 ? -7.219 -9.555 0.453 1 89.56 133 VAL A N 1
ATOM 1064 C CA . VAL A 1 133 ? -6.02 -9.82 -0.333 1 89.56 133 VAL A CA 1
ATOM 1065 C C . VAL A 1 133 ? -6.074 -11.242 -0.892 1 89.56 133 VAL A C 1
ATOM 1067 O O . VAL A 1 133 ? -6.301 -12.203 -0.149 1 89.56 133 VAL A O 1
ATOM 1070 N N . GLY A 1 134 ? -5.977 -11.375 -2.205 1 94.88 134 GLY A N 1
ATOM 1071 C CA . GLY A 1 134 ? -5.93 -12.672 -2.863 1 94.88 134 GLY A CA 1
ATOM 1072 C C . GLY A 1 134 ? -4.523 -13.117 -3.211 1 94.88 134 GLY A C 1
ATOM 1073 O O . GLY A 1 134 ? -3.742 -12.336 -3.768 1 94.88 134 GLY A O 1
ATOM 1074 N N . LEU A 1 135 ? -4.141 -14.328 -2.836 1 96.44 135 LEU A N 1
ATOM 1075 C CA . LEU A 1 135 ? -2.885 -14.945 -3.254 1 96.44 135 LEU A CA 1
ATOM 1076 C C . LEU A 1 135 ? -3.02 -15.562 -4.645 1 96.44 135 LEU A C 1
ATOM 1078 O O . LEU A 1 135 ? -3.676 -16.594 -4.809 1 96.44 135 LEU A O 1
ATOM 1082 N N . LEU A 1 136 ? -2.432 -14.898 -5.609 1 97.38 136 LEU A N 1
ATOM 1083 C CA . LEU A 1 136 ? -2.436 -15.391 -6.984 1 97.38 136 LEU A CA 1
ATOM 1084 C C . LEU A 1 136 ? -1.3 -16.391 -7.207 1 97.38 136 LEU A C 1
ATOM 1086 O O . LEU A 1 136 ? -0.126 -16.031 -7.082 1 97.38 136 LEU A O 1
ATOM 1090 N N . LEU A 1 137 ? -1.66 -17.594 -7.441 1 97 137 LEU A N 1
ATOM 1091 C CA . LEU A 1 137 ? -0.683 -18.656 -7.684 1 97 137 LEU A CA 1
ATOM 1092 C C . LEU A 1 137 ? -0.653 -19.047 -9.156 1 97 137 LEU A C 1
ATOM 1094 O O . LEU A 1 137 ? -1.664 -19.484 -9.711 1 97 137 LEU A O 1
ATOM 1098 N N . SER A 1 138 ? 0.406 -18.781 -9.781 1 95.75 138 SER A N 1
ATOM 1099 C CA . SER A 1 138 ? 0.629 -19.172 -11.172 1 95.75 138 SER A CA 1
ATOM 1100 C C . SER A 1 138 ? 1.978 -19.859 -11.344 1 95.75 138 SER A C 1
ATOM 1102 O O . SER A 1 138 ? 3 -19.203 -11.539 1 95.75 138 SER A O 1
ATOM 1104 N N . GLU A 1 139 ? 1.928 -21.188 -11.266 1 95 139 GLU A N 1
ATOM 1105 C CA . GLU A 1 139 ? 3.158 -21.969 -11.328 1 95 139 GLU A CA 1
ATOM 1106 C C . GLU A 1 139 ? 3.16 -22.906 -12.531 1 95 139 GLU A C 1
ATOM 1108 O O . GLU A 1 139 ? 2.133 -23.5 -12.859 1 95 139 GLU A O 1
ATOM 1113 N N . ARG A 1 140 ? 4.242 -22.953 -13.219 1 91.94 140 ARG A N 1
ATOM 1114 C CA . ARG A 1 140 ? 4.387 -23.906 -14.312 1 91.94 140 ARG A CA 1
ATOM 1115 C C . ARG A 1 140 ? 5.855 -24.25 -14.555 1 91.94 140 ARG A C 1
ATOM 1117 O O . ARG A 1 140 ? 6.746 -23.5 -14.141 1 91.94 140 ARG A O 1
ATOM 1124 N N . PHE A 1 141 ? 6.082 -25.328 -15.156 1 84.56 141 PHE A N 1
ATOM 1125 C CA . PHE A 1 141 ? 7.434 -25.703 -15.555 1 84.56 141 PHE A CA 1
ATOM 1126 C C . PHE A 1 141 ? 7.945 -24.781 -16.656 1 84.56 141 PHE A C 1
ATOM 1128 O O . PHE A 1 141 ? 7.156 -24.25 -17.453 1 84.56 141 PHE A O 1
ATOM 1135 N N . ILE A 1 142 ? 9.188 -24.625 -16.719 1 79.12 142 ILE A N 1
ATOM 1136 C CA . ILE A 1 142 ? 9.82 -23.656 -17.625 1 79.12 142 ILE A CA 1
ATOM 1137 C C . ILE A 1 142 ? 9.555 -24.047 -19.078 1 79.12 142 ILE A C 1
ATOM 1139 O O . ILE A 1 142 ? 9.555 -23.203 -19.969 1 79.12 142 ILE A O 1
ATOM 1143 N N . ASN A 1 143 ? 9.266 -25.359 -19.359 1 78.31 143 ASN A N 1
ATOM 1144 C CA . ASN A 1 143 ? 9.062 -25.844 -20.719 1 78.31 143 ASN A CA 1
ATOM 1145 C C . ASN A 1 143 ? 7.648 -25.562 -21.203 1 78.31 143 ASN A C 1
ATOM 1147 O O . ASN A 1 143 ? 7.352 -25.734 -22.391 1 78.31 143 ASN A O 1
ATOM 1151 N N . VAL A 1 144 ? 6.77 -25.156 -20.312 1 82.88 144 VAL A N 1
ATOM 1152 C CA . VAL A 1 144 ? 5.434 -24.734 -20.719 1 82.88 144 VAL A CA 1
ATOM 1153 C C . VAL A 1 144 ? 5.5 -23.344 -21.328 1 82.88 144 VAL A C 1
ATOM 1155 O O . VAL A 1 144 ? 5.965 -22.391 -20.688 1 82.88 144 VAL A O 1
ATOM 1158 N N . PRO A 1 145 ? 5.051 -23.141 -22.547 1 83.5 145 PRO A N 1
ATOM 1159 C CA . PRO A 1 145 ? 5.184 -21.859 -23.234 1 83.5 145 PRO A CA 1
ATOM 1160 C C . PRO A 1 145 ? 4.41 -20.734 -22.562 1 83.5 145 PRO A C 1
ATOM 1162 O O . PRO A 1 145 ? 3.328 -20.969 -22.016 1 83.5 145 PRO A O 1
ATOM 1165 N N . PRO A 1 146 ? 4.902 -19.516 -22.672 1 86.94 146 PRO A N 1
ATOM 1166 C CA . PRO A 1 146 ? 4.25 -18.359 -22.031 1 86.94 146 PRO A CA 1
ATOM 1167 C C . PRO A 1 146 ? 2.877 -18.062 -22.625 1 86.94 146 PRO A C 1
ATOM 1169 O O . PRO A 1 146 ? 2.033 -17.453 -21.953 1 86.94 146 PRO A O 1
ATOM 1172 N N . GLN A 1 147 ? 2.633 -18.5 -23.797 1 84.88 147 GLN A N 1
ATOM 1173 C CA . GLN A 1 147 ? 1.382 -18.203 -24.484 1 84.88 147 GLN A CA 1
ATOM 1174 C C . GLN A 1 147 ? 0.19 -18.797 -23.75 1 84.88 147 GLN A C 1
ATOM 1176 O O . GLN A 1 147 ? -0.942 -18.344 -23.906 1 84.88 147 GLN A O 1
ATOM 1181 N N . ILE A 1 148 ? 0.466 -19.844 -23.016 1 87 148 ILE A N 1
ATOM 1182 C CA . ILE A 1 148 ? -0.616 -20.516 -22.312 1 87 148 ILE A CA 1
ATOM 1183 C C . ILE A 1 148 ? -1.124 -19.625 -21.172 1 87 148 ILE A C 1
ATOM 1185 O O . ILE A 1 148 ? -2.238 -19.812 -20.672 1 87 148 ILE A O 1
ATOM 1189 N N . ALA A 1 149 ? -0.331 -18.656 -20.781 1 90.94 149 ALA A N 1
ATOM 1190 C CA . ALA A 1 149 ? -0.64 -17.828 -19.625 1 90.94 149 ALA A CA 1
ATOM 1191 C C . ALA A 1 149 ? -1.89 -16.984 -19.875 1 90.94 149 ALA A C 1
ATOM 1193 O O . ALA A 1 149 ? -2.762 -16.891 -19 1 90.94 149 ALA A O 1
ATOM 1194 N N . LEU A 1 150 ? -2.023 -16.391 -21.062 1 91.44 150 LEU A N 1
ATOM 1195 C CA . LEU A 1 150 ? -3.113 -15.461 -21.344 1 91.44 150 LEU A CA 1
ATOM 1196 C C . LEU A 1 150 ? -4.469 -16.141 -21.156 1 91.44 150 LEU A C 1
ATOM 1198 O O . LEU A 1 150 ? -5.293 -15.695 -20.359 1 91.44 150 LEU A O 1
ATOM 1202 N N . PRO A 1 151 ? -4.695 -17.281 -21.828 1 91.44 151 PRO A N 1
ATOM 1203 C CA . PRO A 1 151 ? -5.988 -17.953 -21.641 1 91.44 151 PRO A CA 1
ATOM 1204 C C . PRO A 1 151 ? -6.223 -18.391 -20.188 1 91.44 151 PRO A C 1
ATOM 1206 O O . PRO A 1 151 ? -7.363 -18.391 -19.719 1 91.44 151 PRO A O 1
ATOM 1209 N N . MET A 1 152 ? -5.191 -18.766 -19.516 1 92.31 152 MET A N 1
ATOM 1210 C CA . MET A 1 152 ? -5.32 -19.203 -18.125 1 92.31 152 MET A CA 1
ATOM 1211 C C . MET A 1 152 ? -5.758 -18.047 -17.234 1 92.31 152 MET A C 1
ATOM 1213 O O . MET A 1 152 ? -6.652 -18.203 -16.406 1 92.31 152 MET A O 1
ATOM 1217 N N . TYR A 1 153 ? -5.125 -16.938 -17.406 1 94.81 153 TYR A N 1
ATOM 1218 C CA . TYR A 1 153 ? -5.5 -15.758 -16.625 1 94.81 153 TYR A CA 1
ATOM 1219 C C . TYR A 1 153 ? -6.918 -15.305 -16.953 1 94.81 153 TYR A C 1
ATOM 1221 O O . TYR A 1 153 ? -7.68 -14.914 -16.078 1 94.81 153 TYR A O 1
ATOM 1229 N N . GLN A 1 154 ? -7.246 -15.328 -18.266 1 92.88 154 GLN A N 1
ATOM 1230 C CA . GLN A 1 154 ? -8.586 -14.945 -18.688 1 92.88 154 GLN A CA 1
ATOM 1231 C C . GLN A 1 154 ? -9.641 -15.852 -18.062 1 92.88 154 GLN A C 1
ATOM 1233 O O . GLN A 1 154 ? -10.664 -15.375 -17.547 1 92.88 154 GLN A O 1
ATOM 1238 N N . GLN A 1 155 ? -9.359 -17.141 -18.141 1 92.5 155 GLN A N 1
ATOM 1239 C CA . GLN A 1 155 ? -10.281 -18.094 -17.531 1 92.5 155 GLN A CA 1
ATOM 1240 C C . GLN A 1 155 ? -10.406 -17.859 -16.031 1 92.5 155 GLN A C 1
ATOM 1242 O O . GLN A 1 155 ? -11.508 -17.922 -15.484 1 92.5 155 GLN A O 1
ATOM 1247 N N . LEU A 1 156 ? -9.32 -17.625 -15.391 1 94.62 156 LEU A N 1
ATOM 1248 C CA . LEU A 1 156 ? -9.32 -17.359 -13.953 1 94.62 156 LEU A CA 1
ATOM 1249 C C . LEU A 1 156 ? -10.203 -16.156 -13.617 1 94.62 156 LEU A C 1
ATOM 1251 O O . LEU A 1 156 ? -10.992 -16.203 -12.672 1 94.62 156 LEU A O 1
ATOM 1255 N N . GLN A 1 157 ? -10.055 -15.094 -14.383 1 92.94 157 GLN A N 1
ATOM 1256 C CA . GLN A 1 157 ? -10.852 -13.898 -14.156 1 92.94 157 GLN A CA 1
ATOM 1257 C C . GLN A 1 157 ? -12.344 -14.195 -14.281 1 92.94 157 GLN A C 1
ATOM 1259 O O . GLN A 1 157 ? -13.148 -13.703 -13.492 1 92.94 157 GLN A O 1
ATOM 1264 N N . LYS A 1 158 ? -12.68 -14.953 -15.266 1 92.62 158 LYS A N 1
ATOM 1265 C CA . LYS A 1 158 ? -14.078 -15.344 -15.445 1 92.62 158 LYS A CA 1
ATOM 1266 C C . LYS A 1 158 ? -14.586 -16.156 -14.258 1 92.62 158 LYS A C 1
ATOM 1268 O O . LYS A 1 158 ? -15.703 -15.938 -13.781 1 92.62 158 LYS A O 1
ATOM 1273 N N . GLU A 1 159 ? -13.805 -17.062 -13.836 1 94 159 GLU A N 1
ATOM 1274 C CA . GLU A 1 159 ? -14.164 -17.922 -12.703 1 94 159 GLU A CA 1
ATOM 1275 C C . GLU A 1 159 ? -14.359 -17.094 -11.43 1 94 159 GLU A C 1
ATOM 1277 O O . GLU A 1 159 ? -15.305 -17.328 -10.68 1 94 159 GLU A O 1
ATOM 1282 N N . VAL A 1 160 ? -13.5 -16.188 -11.203 1 93.12 160 VAL A N 1
ATOM 1283 C CA . VAL A 1 160 ? -13.586 -15.336 -10.023 1 93.12 160 VAL A CA 1
ATOM 1284 C C . VAL A 1 160 ? -14.844 -14.477 -10.102 1 93.12 160 VAL A C 1
ATOM 1286 O O . VAL A 1 160 ? -15.555 -14.312 -9.109 1 93.12 160 VAL A O 1
ATOM 1289 N N . ALA A 1 161 ? -15.109 -13.906 -11.227 1 92.06 161 ALA A N 1
ATOM 1290 C CA . ALA A 1 161 ? -16.312 -13.109 -11.43 1 92.06 161 ALA A CA 1
ATOM 1291 C C . ALA A 1 161 ? -17.578 -13.938 -11.172 1 92.06 161 ALA A C 1
ATOM 1293 O O . ALA A 1 161 ? -18.516 -13.477 -10.531 1 92.06 161 ALA A O 1
ATOM 1294 N N . GLU A 1 162 ? -17.547 -15.148 -11.672 1 91.69 162 GLU A N 1
ATOM 1295 C CA . GLU A 1 162 ? -18.672 -16.047 -11.477 1 91.69 162 GLU A CA 1
ATOM 1296 C C . GLU A 1 162 ? -18.844 -16.406 -10.008 1 91.69 162 GLU A C 1
ATOM 1298 O O . GLU A 1 162 ? -19.969 -16.5 -9.508 1 91.69 162 GLU A O 1
ATOM 1303 N N . ALA A 1 163 ? -17.75 -16.656 -9.375 1 91.56 163 ALA A N 1
ATOM 1304 C CA . ALA A 1 163 ? -17.812 -16.969 -7.953 1 91.56 163 ALA A CA 1
ATOM 1305 C C . ALA A 1 163 ? -18.422 -15.82 -7.16 1 91.56 163 ALA A C 1
ATOM 1307 O O . ALA A 1 163 ? -19.203 -16.047 -6.234 1 91.56 163 ALA A O 1
ATOM 1308 N N . HIS A 1 164 ? -18.062 -14.633 -7.488 1 87.69 164 HIS A N 1
ATOM 1309 C CA . HIS A 1 164 ? -18.625 -13.453 -6.832 1 87.69 164 HIS A CA 1
ATOM 1310 C C . HIS A 1 164 ? -20.125 -13.359 -7.047 1 87.69 164 HIS A C 1
ATOM 1312 O O . HIS A 1 164 ? -20.875 -13.055 -6.109 1 87.69 164 HIS A O 1
ATOM 1318 N N . LYS A 1 165 ? -20.562 -13.602 -8.227 1 90.06 165 LYS A N 1
ATOM 1319 C CA . LYS A 1 165 ? -21.984 -13.531 -8.578 1 90.06 165 LYS A CA 1
ATOM 1320 C C . LYS A 1 165 ? -22.797 -14.602 -7.852 1 90.06 165 LYS A C 1
ATOM 1322 O O . LYS A 1 165 ? -23.953 -14.375 -7.488 1 90.06 165 LYS A O 1
ATOM 1327 N N . THR A 1 166 ? -22.188 -15.695 -7.586 1 90.62 166 THR A N 1
ATOM 1328 C CA . THR A 1 166 ? -22.891 -16.828 -6.992 1 90.62 166 THR A CA 1
ATOM 1329 C C . THR A 1 166 ? -22.562 -16.953 -5.504 1 90.62 166 THR A C 1
ATOM 1331 O O . THR A 1 166 ? -22.906 -17.938 -4.867 1 90.62 166 THR A O 1
ATOM 1334 N N . ASN A 1 167 ? -21.859 -15.969 -4.883 1 85.5 167 ASN A N 1
ATOM 1335 C CA . ASN A 1 167 ? -21.5 -15.891 -3.473 1 85.5 167 ASN A CA 1
ATOM 1336 C C . ASN A 1 167 ? -20.734 -17.125 -3.027 1 85.5 167 ASN A C 1
ATOM 1338 O O . ASN A 1 167 ? -20.969 -17.656 -1.942 1 85.5 167 ASN A O 1
ATOM 1342 N N . LYS A 1 168 ? -20.016 -17.641 -3.957 1 87.94 168 LYS A N 1
ATOM 1343 C CA . LYS A 1 168 ? -19.094 -18.734 -3.623 1 87.94 168 LYS A CA 1
ATOM 1344 C C . LYS A 1 168 ? -17.797 -18.188 -3.027 1 87.94 168 LYS A C 1
ATOM 1346 O O . LYS A 1 168 ? -17.469 -17 -3.195 1 87.94 168 LYS A O 1
ATOM 1351 N N . PRO A 1 169 ? -17.078 -19.016 -2.287 1 85.31 169 PRO A N 1
ATOM 1352 C CA . PRO A 1 169 ? -15.805 -18.562 -1.723 1 85.31 169 PRO A CA 1
ATOM 1353 C C . PRO A 1 169 ? -14.844 -18.031 -2.783 1 85.31 169 PRO A C 1
ATOM 1355 O O . PRO A 1 169 ? -14.938 -18.406 -3.953 1 85.31 169 PRO A O 1
ATOM 1358 N N . CYS A 1 170 ? -13.93 -17.25 -2.324 1 79.38 170 CYS A N 1
ATOM 1359 C CA . CYS A 1 170 ? -12.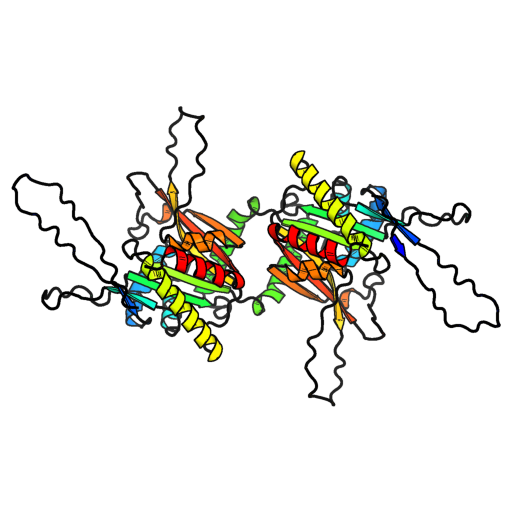938 -16.562 -3.146 1 79.38 170 CYS A CA 1
ATOM 1360 C C . CYS A 1 170 ? -13.555 -15.359 -3.846 1 79.38 170 CYS A C 1
ATOM 1362 O O . CYS A 1 170 ? -13.641 -15.32 -5.074 1 79.38 170 CYS A O 1
ATOM 1364 N N . GLY A 1 171 ? -14.078 -14.461 -3.061 1 73 171 GLY A N 1
ATOM 1365 C CA . GLY A 1 171 ? -14.766 -13.258 -3.512 1 73 171 GLY A CA 1
ATOM 1366 C C . GLY A 1 171 ? -13.82 -12.211 -4.074 1 73 171 GLY A C 1
ATOM 1367 O O . GLY A 1 171 ? -12.672 -12.516 -4.41 1 73 171 GLY A O 1
ATOM 1368 N N . LYS A 1 172 ? -14.352 -11.07 -4.195 1 78.94 172 LYS A N 1
ATOM 1369 C CA . LYS A 1 172 ? -13.648 -9.93 -4.785 1 78.94 172 LYS A CA 1
ATOM 1370 C C . LYS A 1 172 ? -12.445 -9.531 -3.934 1 78.94 172 LYS A C 1
ATOM 1372 O O . LYS A 1 172 ? -12.555 -9.398 -2.713 1 78.94 172 LYS A O 1
ATOM 1377 N N . CYS A 1 173 ? -11.242 -9.547 -4.516 1 87.44 173 CYS A N 1
ATOM 1378 C CA . CYS A 1 173 ? -10.008 -9.133 -3.859 1 87.44 173 CYS A CA 1
ATOM 1379 C C . CYS A 1 173 ? -9.633 -7.711 -4.25 1 87.44 173 CYS A C 1
ATOM 1381 O O . CYS A 1 173 ? -9.781 -7.32 -5.41 1 87.44 173 CYS A O 1
ATOM 1383 N N . CYS A 1 174 ? -9.242 -6.922 -3.223 1 84.44 174 CYS A N 1
ATOM 1384 C CA . CYS A 1 174 ? -8.797 -5.559 -3.486 1 84.44 174 CYS A CA 1
ATOM 1385 C C . CYS A 1 174 ? -7.336 -5.535 -3.912 1 84.44 174 CYS A C 1
ATOM 1387 O O . CYS A 1 174 ? -6.914 -4.648 -4.656 1 84.44 174 CYS A O 1
ATOM 1389 N N . PHE A 1 175 ? -6.625 -6.496 -3.449 1 89.75 175 PHE A N 1
ATOM 1390 C CA . PHE A 1 175 ? -5.211 -6.637 -3.783 1 89.75 175 PHE A CA 1
ATOM 1391 C C . PHE A 1 175 ? -4.875 -8.086 -4.117 1 89.75 175 PHE A C 1
ATOM 1393 O O . PHE A 1 175 ? -5.527 -9.008 -3.625 1 89.75 175 PHE A O 1
ATOM 1400 N N . TYR A 1 176 ? -3.857 -8.266 -4.941 1 94.81 176 TYR A N 1
ATOM 1401 C CA . TYR A 1 176 ? -3.336 -9.594 -5.266 1 94.81 176 TYR A CA 1
ATOM 1402 C C . TYR A 1 176 ? -1.876 -9.719 -4.848 1 94.81 176 TYR A C 1
ATOM 1404 O O . TYR A 1 176 ? -1.062 -8.844 -5.133 1 94.81 176 TYR A O 1
ATOM 1412 N N . LEU A 1 177 ? -1.615 -10.703 -4.145 1 95.38 177 LEU A N 1
ATOM 1413 C CA . LEU A 1 177 ? -0.25 -11.062 -3.781 1 95.38 177 LEU A CA 1
ATOM 1414 C C . LEU A 1 177 ? 0.305 -12.117 -4.727 1 95.38 177 LEU A C 1
ATOM 1416 O O . LEU A 1 177 ? -0.32 -13.164 -4.938 1 95.38 177 LEU A O 1
ATOM 1420 N N . LEU A 1 178 ? 1.44 -11.836 -5.398 1 96.81 178 LEU A N 1
ATOM 1421 C CA . LEU A 1 178 ? 2.084 -12.766 -6.324 1 96.81 178 LEU A CA 1
ATOM 1422 C C . LEU A 1 178 ? 3.541 -12.992 -5.938 1 96.81 178 LEU A C 1
ATOM 1424 O O . LEU A 1 178 ? 4.254 -12.047 -5.602 1 96.81 178 LEU A O 1
ATOM 1428 N N . ILE A 1 179 ? 3.955 -14.219 -5.84 1 94.94 179 ILE A N 1
ATOM 1429 C CA . ILE A 1 179 ? 5.352 -14.586 -5.625 1 94.94 179 ILE A CA 1
ATOM 1430 C C . ILE A 1 179 ? 5.914 -15.242 -6.883 1 94.94 179 ILE A C 1
ATOM 1432 O O . ILE A 1 179 ? 5.496 -16.344 -7.262 1 94.94 179 ILE A O 1
ATOM 1436 N N . GLY A 1 180 ? 6.777 -14.562 -7.5 1 94 180 GLY A N 1
ATOM 1437 C CA . GLY A 1 180 ? 7.355 -15.086 -8.727 1 94 180 GLY A CA 1
ATOM 1438 C C . GLY A 1 180 ? 8.75 -15.664 -8.523 1 94 180 GLY A C 1
ATOM 1439 O O . GLY A 1 180 ? 9.484 -15.227 -7.637 1 94 180 GLY A O 1
ATOM 1440 N N . LYS A 1 181 ? 9.07 -16.625 -9.344 1 91.81 181 LY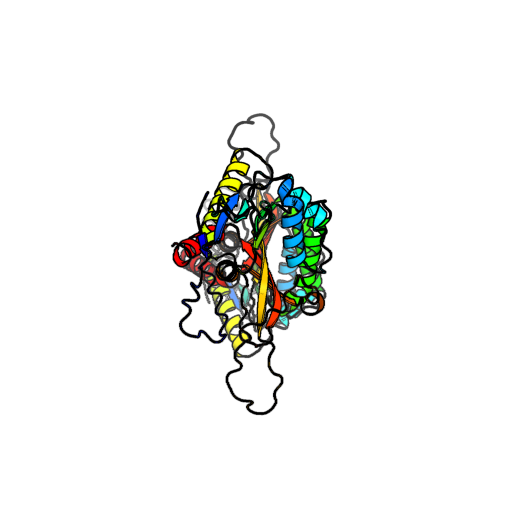S A N 1
ATOM 1441 C CA . LYS A 1 181 ? 10.43 -17.156 -9.406 1 91.81 181 LYS A CA 1
ATOM 1442 C C . LYS A 1 181 ? 11.312 -16.297 -10.305 1 91.81 181 LYS A C 1
ATOM 1444 O O . LYS A 1 181 ? 11.055 -16.156 -11.5 1 91.81 181 LYS A O 1
ATOM 1449 N N . THR A 1 182 ? 12.336 -15.75 -9.711 1 91.19 182 THR A N 1
ATOM 1450 C CA . THR A 1 182 ? 13.203 -14.836 -10.445 1 91.19 182 THR A CA 1
ATOM 1451 C C . THR A 1 182 ? 14.672 -15.227 -10.266 1 91.19 182 THR A C 1
ATOM 1453 O O . THR A 1 182 ? 15 -16.062 -9.43 1 91.19 182 THR A O 1
ATOM 1456 N N . PHE A 1 183 ? 15.492 -14.594 -11.156 1 86.94 183 PHE A N 1
ATOM 1457 C CA . PHE A 1 183 ? 16.922 -14.859 -11.156 1 86.94 183 PHE A CA 1
ATOM 1458 C C . PHE A 1 183 ? 17.719 -13.578 -11.406 1 86.94 183 PHE A C 1
ATOM 1460 O O . PHE A 1 183 ? 17.234 -12.672 -12.094 1 86.94 183 PHE A O 1
ATOM 1467 N N . VAL A 1 184 ? 18.844 -13.516 -10.742 1 85.75 184 VAL A N 1
ATOM 1468 C CA . VAL A 1 184 ? 19.797 -12.453 -11.031 1 85.75 184 VAL A CA 1
ATOM 1469 C C . VAL A 1 184 ? 21.156 -13.062 -11.375 1 85.75 184 VAL A C 1
ATOM 1471 O O . VAL A 1 184 ? 21.5 -14.148 -10.906 1 85.75 184 VAL A O 1
ATOM 1474 N N . GLU A 1 185 ? 21.938 -12.383 -12.242 1 76.94 185 GLU A N 1
ATOM 1475 C CA . GLU A 1 185 ? 23.266 -12.867 -12.609 1 76.94 185 GLU A CA 1
ATOM 1476 C C . GLU A 1 185 ? 24.219 -12.805 -11.414 1 76.94 185 GLU A C 1
ATOM 1478 O O . GLU A 1 185 ? 24.234 -11.828 -10.672 1 76.94 185 GLU A O 1
ATOM 1483 N N . ALA A 1 186 ? 24.797 -13.914 -11.078 1 67.75 186 ALA A N 1
ATOM 1484 C CA . ALA A 1 186 ? 25.781 -13.945 -10.008 1 67.75 186 ALA A CA 1
ATOM 1485 C C . ALA A 1 186 ? 27.031 -13.141 -10.383 1 67.75 186 ALA A C 1
ATOM 1487 O O . ALA A 1 186 ? 27.516 -13.227 -11.508 1 67.75 186 ALA A O 1
ATOM 1488 N N . GLY A 1 187 ? 27.156 -11.898 -10.055 1 54.22 187 GLY A N 1
ATOM 1489 C CA . GLY A 1 187 ? 28.359 -11.148 -10.352 1 54.22 187 GLY A CA 1
ATOM 1490 C C . GLY A 1 187 ? 29.625 -11.984 -10.281 1 54.22 187 GLY A C 1
ATOM 1491 O O . GLY A 1 187 ? 29.781 -12.812 -9.383 1 54.22 187 GLY A O 1
ATOM 1492 N N . LYS A 1 188 ? 30.359 -12.359 -11.375 1 46.47 188 LYS A N 1
ATOM 1493 C CA . LYS A 1 188 ? 31.781 -12.633 -11.227 1 46.47 188 LYS A CA 1
ATOM 1494 C C . LYS A 1 188 ? 32.438 -11.602 -10.312 1 46.47 188 LYS A C 1
ATOM 1496 O O . LYS A 1 188 ? 32.281 -10.398 -10.508 1 46.47 188 LYS A O 1
ATOM 1501 N N . ASN A 1 189 ? 32.781 -11.797 -9 1 40.5 189 ASN A N 1
ATOM 1502 C CA . ASN A 1 189 ? 33.812 -11.078 -8.273 1 40.5 189 ASN A CA 1
ATOM 1503 C C . ASN A 1 189 ? 35 -10.734 -9.18 1 40.5 189 ASN A C 1
ATOM 1505 O O . ASN A 1 189 ? 36.125 -10.578 -8.711 1 40.5 189 ASN A O 1
ATOM 1509 N N . ASN A 1 190 ? 35.281 -11.102 -10.367 1 39.22 190 ASN A N 1
ATOM 1510 C CA . ASN A 1 190 ? 36.625 -10.703 -10.836 1 39.22 190 ASN A CA 1
ATOM 1511 C C . ASN A 1 190 ? 36.844 -9.211 -10.664 1 39.22 190 ASN A C 1
ATOM 1513 O O . ASN A 1 190 ? 35.938 -8.406 -10.859 1 39.22 190 ASN A O 1
ATOM 1517 N N . SER A 1 191 ? 38.188 -8.781 -10.016 1 36.88 191 SER A N 1
ATOM 1518 C CA . SER A 1 191 ? 38.906 -7.574 -9.648 1 36.88 191 SER A CA 1
ATOM 1519 C C . SER A 1 191 ? 38.75 -6.48 -10.695 1 36.88 191 SER A C 1
ATOM 1521 O O . SER A 1 191 ? 38.625 -5.305 -10.359 1 36.88 191 SER A O 1
ATOM 1523 N N . LYS A 1 192 ? 39.781 -6.516 -11.883 1 36.16 192 LYS A N 1
ATOM 1524 C CA . LYS A 1 192 ? 40.344 -5.379 -12.609 1 36.16 192 LYS A CA 1
ATOM 1525 C C . LYS A 1 192 ? 39.281 -4.609 -13.352 1 36.16 192 LYS A C 1
ATOM 1527 O O . LYS A 1 192 ? 39.469 -3.469 -13.766 1 36.16 192 LYS A O 1
ATOM 1532 N N . LYS A 1 193 ? 38.781 -5.082 -14.414 1 33.69 193 LYS A N 1
ATOM 1533 C CA . LYS A 1 193 ? 38.125 -4.082 -15.258 1 33.69 193 LYS A CA 1
ATOM 1534 C C . LYS A 1 193 ? 36.938 -3.457 -14.539 1 33.69 193 LYS A C 1
ATOM 1536 O O . LYS A 1 193 ? 35.875 -4.078 -14.438 1 33.69 193 LYS A O 1
ATOM 1541 N N . LYS A 1 194 ? 37.094 -2.748 -13.336 1 36.44 194 LYS A N 1
ATOM 1542 C CA . LYS A 1 194 ? 36.469 -1.809 -12.414 1 36.44 194 LYS A CA 1
ATOM 1543 C C . LYS A 1 194 ? 35.344 -1.031 -13.102 1 36.44 194 LYS A C 1
ATOM 1545 O O . LYS A 1 194 ? 34.375 -0.647 -12.453 1 36.44 194 LYS A O 1
ATOM 1550 N N . TRP A 1 195 ? 35.781 -0.183 -14.094 1 34 195 TRP A N 1
ATOM 1551 C CA . TRP A 1 195 ? 35.094 1.028 -14.531 1 34 195 TRP A CA 1
ATOM 1552 C C . TRP A 1 195 ? 33.75 0.696 -15.156 1 34 195 TRP A C 1
ATOM 1554 O O . TRP A 1 195 ? 33.031 1.591 -15.609 1 34 195 TRP A O 1
ATOM 1564 N N . SER A 1 196 ? 33.844 -0.361 -15.953 1 35.22 196 SER A N 1
ATOM 1565 C CA . SER A 1 196 ? 32.688 -0.362 -16.859 1 35.22 196 SER A CA 1
ATOM 1566 C C . SER A 1 196 ? 31.375 -0.278 -16.078 1 35.22 196 SER A C 1
ATOM 1568 O O . SER A 1 196 ? 31.328 -0.583 -14.883 1 35.22 196 SER A O 1
ATOM 1570 N N . ASN A 1 197 ? 30.281 0.189 -16.781 1 36.94 197 ASN A N 1
ATOM 1571 C CA . ASN A 1 197 ? 28.938 0.567 -16.359 1 36.94 197 ASN A CA 1
ATOM 1572 C C . ASN A 1 197 ? 28.328 -0.469 -15.414 1 36.94 197 ASN A C 1
ATOM 1574 O O . ASN A 1 197 ? 28.344 -1.665 -15.711 1 36.94 197 ASN A O 1
ATOM 1578 N N . GLN A 1 198 ? 28.484 -0.436 -14.141 1 39.47 198 GLN A N 1
ATOM 1579 C CA . GLN A 1 198 ? 27.734 -1.113 -13.086 1 39.47 198 GLN A CA 1
ATOM 1580 C C . GLN A 1 198 ? 26.422 -1.688 -13.625 1 39.47 198 GLN A C 1
ATOM 1582 O O . GLN A 1 198 ? 25.438 -0.967 -13.758 1 39.47 198 GLN A O 1
ATOM 1587 N N . LYS A 1 199 ? 26.391 -2.357 -14.641 1 40.5 199 LYS A N 1
ATOM 1588 C CA . LYS A 1 199 ? 25.203 -3.035 -15.156 1 40.5 199 LYS A CA 1
ATOM 1589 C C . LYS A 1 199 ? 24.344 -3.584 -14.023 1 40.5 199 LYS A C 1
ATOM 1591 O O . LYS A 1 199 ? 24.812 -4.418 -13.234 1 40.5 199 LYS A O 1
ATOM 1596 N N . LYS A 1 200 ? 23.516 -2.9 -13.312 1 50.31 200 LYS A N 1
ATOM 1597 C CA . LYS A 1 200 ? 22.422 -3.254 -12.43 1 50.31 200 LYS A CA 1
ATOM 1598 C C . LYS A 1 200 ? 21.938 -4.676 -12.688 1 50.31 200 LYS A C 1
ATOM 1600 O O . LYS A 1 200 ? 21.688 -5.051 -13.836 1 50.31 200 LYS A O 1
ATOM 1605 N N . ASP A 1 201 ? 22.344 -5.676 -11.906 1 61.19 201 ASP A N 1
ATOM 1606 C CA . ASP A 1 201 ? 21.859 -7.055 -11.93 1 61.19 201 ASP A CA 1
ATOM 1607 C C . ASP A 1 201 ? 20.406 -7.117 -12.375 1 61.19 201 ASP A C 1
ATOM 1609 O O . ASP A 1 201 ? 19.516 -6.598 -11.688 1 61.19 201 ASP A O 1
ATOM 1613 N N . GLU A 1 202 ? 20.203 -7.352 -13.656 1 80.06 202 GLU A N 1
ATOM 1614 C CA . GLU A 1 202 ? 18.875 -7.398 -14.258 1 80.06 202 GLU A CA 1
ATOM 1615 C C . GLU A 1 202 ? 18.062 -8.57 -13.703 1 80.06 202 GLU A C 1
ATOM 1617 O O . GLU A 1 202 ? 18.516 -9.711 -13.711 1 80.06 202 GLU A O 1
ATOM 1622 N N . LEU A 1 203 ? 17 -8.336 -13.086 1 88.06 203 LEU A N 1
ATOM 1623 C CA . LEU A 1 203 ? 16.062 -9.312 -12.562 1 88.06 203 LEU A CA 1
ATOM 1624 C C . LEU A 1 203 ? 15.305 -10.008 -13.688 1 88.06 203 LEU A C 1
ATOM 1626 O O . LEU A 1 203 ? 14.773 -9.352 -14.586 1 88.06 203 LEU A O 1
ATOM 1630 N N . MET A 1 204 ? 15.453 -11.328 -13.734 1 88.38 204 MET A N 1
ATOM 1631 C CA . MET A 1 204 ? 14.758 -12.109 -14.75 1 88.38 204 MET A CA 1
ATOM 1632 C C . MET A 1 204 ? 13.672 -12.984 -14.117 1 88.38 204 MET A C 1
ATOM 1634 O O . MET A 1 204 ? 13.883 -13.562 -13.055 1 88.38 204 MET A O 1
ATOM 1638 N N . PHE A 1 205 ? 12.555 -13.07 -14.836 1 91.19 205 PHE A N 1
ATOM 1639 C CA . PHE A 1 205 ? 11.445 -13.875 -14.328 1 91.19 205 PHE A CA 1
ATOM 1640 C C . PHE A 1 205 ? 11.406 -15.227 -15.031 1 91.19 205 PHE A C 1
ATOM 1642 O O . PHE A 1 205 ? 11.609 -15.312 -16.234 1 91.19 205 PHE A O 1
ATOM 1649 N N . ALA A 1 206 ? 11.188 -16.281 -14.258 1 89 206 ALA A N 1
ATOM 1650 C CA . ALA A 1 206 ? 10.953 -17.594 -14.859 1 89 206 ALA A CA 1
ATOM 1651 C C . ALA A 1 206 ? 9.734 -17.562 -15.773 1 89 206 ALA A C 1
ATOM 1653 O O . ALA A 1 206 ? 9.75 -18.141 -16.859 1 89 206 ALA A O 1
ATOM 1654 N N . ASN A 1 207 ? 8.633 -17.016 -15.305 1 91.56 207 ASN A N 1
ATOM 1655 C CA . ASN A 1 207 ? 7.457 -16.734 -16.125 1 91.56 207 ASN A CA 1
ATOM 1656 C C . ASN A 1 207 ? 7.508 -15.32 -16.703 1 91.56 207 ASN A C 1
ATOM 1658 O O . ASN A 1 207 ? 7.246 -14.344 -15.984 1 91.56 207 ASN A O 1
ATOM 1662 N N . ALA A 1 208 ? 7.754 -15.148 -17.969 1 88.25 208 ALA A N 1
ATOM 1663 C CA . ALA A 1 208 ? 8.016 -13.867 -18.609 1 88.25 208 ALA A CA 1
ATOM 1664 C C . ALA A 1 208 ? 6.852 -12.898 -18.406 1 88.25 208 ALA A C 1
ATOM 1666 O O . ALA A 1 208 ? 7.059 -11.695 -18.25 1 88.25 208 ALA A O 1
ATOM 1667 N N . GLU A 1 209 ? 5.656 -13.422 -18.359 1 92.75 209 GLU A N 1
ATOM 1668 C CA . GLU A 1 209 ? 4.477 -12.57 -18.25 1 92.75 209 GLU A CA 1
ATOM 1669 C C . GLU A 1 209 ? 4.441 -11.836 -16.922 1 92.75 209 GLU A C 1
ATOM 1671 O O . GLU A 1 209 ? 3.756 -10.82 -16.781 1 92.75 209 GLU A O 1
ATOM 1676 N N . GLU A 1 210 ? 5.176 -12.359 -15.883 1 94.75 210 GLU A N 1
ATOM 1677 C CA . GLU A 1 210 ? 5.113 -11.781 -14.547 1 94.75 210 GLU A CA 1
ATOM 1678 C C . GLU A 1 210 ? 5.824 -10.43 -14.5 1 94.75 210 GLU A C 1
ATOM 1680 O O . GLU A 1 210 ? 5.668 -9.68 -13.539 1 94.75 210 GLU A O 1
ATOM 1685 N N . GLU A 1 211 ? 6.582 -10.133 -15.57 1 93.31 211 GLU A N 1
ATOM 1686 C CA . GLU A 1 211 ? 7.203 -8.812 -15.672 1 93.31 211 GLU A CA 1
ATOM 1687 C C . GLU A 1 211 ? 6.156 -7.711 -15.719 1 93.31 211 GLU A C 1
ATOM 1689 O O . GLU A 1 211 ? 6.375 -6.617 -15.195 1 93.31 211 GLU A O 1
ATOM 1694 N N . PHE A 1 212 ? 5.008 -7.965 -16.328 1 94.94 212 PHE A N 1
ATOM 1695 C CA . PHE A 1 212 ? 3.938 -6.98 -16.422 1 94.94 212 PHE A CA 1
ATOM 1696 C C . PHE A 1 212 ? 3.312 -6.73 -15.047 1 94.94 212 PHE A C 1
ATOM 1698 O O . PHE A 1 212 ? 2.912 -5.605 -14.742 1 94.94 212 PHE A O 1
ATOM 1705 N N . PHE A 1 213 ? 3.217 -7.801 -14.242 1 96.19 213 PHE A N 1
ATOM 1706 C CA . PHE A 1 213 ? 2.748 -7.648 -12.867 1 96.19 213 PHE A CA 1
ATOM 1707 C C . PHE A 1 213 ? 3.738 -6.832 -12.047 1 96.19 213 PHE A C 1
ATOM 1709 O O . PHE A 1 213 ? 3.34 -5.969 -11.266 1 96.19 213 PHE A O 1
ATOM 1716 N N . TYR A 1 214 ? 4.984 -7.066 -12.328 1 93.69 214 TYR A N 1
ATOM 1717 C CA . TYR A 1 214 ? 6.07 -6.387 -11.641 1 93.69 214 TYR A CA 1
ATOM 1718 C C . TYR A 1 214 ? 6.023 -4.883 -11.891 1 93.69 214 TYR A C 1
ATOM 1720 O O . TYR A 1 214 ? 6.203 -4.086 -10.969 1 93.69 214 TYR A O 1
ATOM 1728 N N . GLU A 1 215 ? 5.746 -4.488 -13.031 1 91.19 215 GLU A N 1
ATOM 1729 C CA . GLU A 1 215 ? 5.684 -3.086 -13.43 1 91.19 215 GLU A CA 1
ATOM 1730 C C . GLU A 1 215 ? 4.547 -2.355 -12.727 1 91.19 215 GLU A C 1
ATOM 1732 O O . GLU A 1 215 ? 4.641 -1.154 -12.461 1 91.19 215 GLU A O 1
ATOM 1737 N N . LYS A 1 216 ? 3.502 -3.074 -12.383 1 89.94 216 LYS A N 1
ATOM 1738 C CA . LYS A 1 216 ? 2.309 -2.434 -11.844 1 89.94 216 LYS A CA 1
ATOM 1739 C C . LYS A 1 216 ? 2.195 -2.662 -10.336 1 89.94 216 LYS A C 1
ATOM 1741 O O . LYS A 1 216 ? 1.272 -2.158 -9.695 1 89.94 216 LYS A O 1
ATOM 1746 N N . ALA A 1 217 ? 3.184 -3.396 -9.766 1 89 217 ALA A N 1
ATOM 1747 C CA . ALA A 1 217 ? 3.158 -3.688 -8.336 1 89 217 ALA A CA 1
ATOM 1748 C C . ALA A 1 217 ? 3.432 -2.43 -7.516 1 89 217 ALA A C 1
ATOM 1750 O O . ALA A 1 217 ? 4.246 -1.59 -7.906 1 89 217 ALA A O 1
ATOM 1751 N N . ILE A 1 218 ? 2.73 -2.27 -6.438 1 79.19 218 ILE A N 1
ATOM 1752 C CA . ILE A 1 218 ? 2.926 -1.111 -5.57 1 79.19 218 ILE A CA 1
ATOM 1753 C C . ILE A 1 218 ? 3.98 -1.43 -4.516 1 79.19 218 ILE A C 1
ATOM 1755 O O . ILE A 1 218 ? 4.566 -0.522 -3.92 1 79.19 218 ILE A O 1
ATOM 1759 N N . LEU A 1 219 ? 4.047 -2.645 -4.164 1 80.38 219 LEU A N 1
ATOM 1760 C CA . LEU A 1 219 ? 5.074 -3.156 -3.264 1 80.38 219 LEU A CA 1
ATOM 1761 C C . LEU A 1 219 ? 5.777 -4.367 -3.873 1 80.38 219 LEU A C 1
ATOM 1763 O O . LEU A 1 219 ? 5.125 -5.246 -4.438 1 80.38 219 LEU A O 1
ATOM 1767 N N . LYS A 1 220 ? 7.023 -4.316 -3.963 1 86.25 220 LYS A N 1
ATOM 1768 C CA . LYS A 1 220 ? 7.789 -5.445 -4.477 1 86.25 220 LYS A CA 1
ATOM 1769 C C . LYS A 1 220 ? 9.133 -5.57 -3.766 1 86.25 220 LYS A C 1
ATOM 1771 O O . LYS A 1 220 ? 9.758 -4.562 -3.424 1 86.25 220 LYS A O 1
ATOM 1776 N N . PHE A 1 221 ? 9.562 -6.734 -3.49 1 84.44 221 PHE A N 1
ATOM 1777 C CA . PHE A 1 221 ? 10.867 -7.023 -2.912 1 84.44 221 PHE A CA 1
ATOM 1778 C C . PHE A 1 221 ? 11.305 -8.445 -3.25 1 84.44 221 PHE A C 1
ATOM 1780 O O . PHE A 1 221 ? 10.484 -9.281 -3.629 1 84.44 221 PHE A O 1
ATOM 1787 N N . ASN A 1 222 ? 12.602 -8.695 -3.184 1 85.69 222 ASN A N 1
ATOM 1788 C CA . ASN A 1 222 ? 13.188 -9.992 -3.506 1 85.69 222 ASN A CA 1
ATOM 1789 C C . ASN A 1 222 ? 13.867 -10.625 -2.291 1 85.69 222 ASN A C 1
ATOM 1791 O O . ASN A 1 222 ? 14.312 -9.914 -1.39 1 85.69 222 ASN A O 1
ATOM 1795 N N . TYR A 1 223 ? 13.852 -11.852 -2.211 1 84.19 223 TYR A N 1
ATOM 1796 C CA . TYR A 1 223 ? 14.664 -12.57 -1.24 1 84.19 223 TYR A CA 1
ATOM 1797 C C . TYR A 1 223 ? 15.336 -13.781 -1.882 1 84.19 223 TYR A C 1
ATOM 1799 O O . TYR A 1 223 ? 14.789 -14.383 -2.807 1 84.19 223 TYR A O 1
ATOM 1807 N N . SER A 1 224 ? 16.5 -14.086 -1.38 1 85.06 224 SER A N 1
ATOM 1808 C CA . SER A 1 224 ? 17.297 -15.148 -1.968 1 85.06 224 SER A CA 1
ATOM 1809 C C . SER A 1 224 ? 16.859 -16.516 -1.465 1 85.06 224 SER A C 1
ATOM 1811 O O . SER A 1 224 ? 16.547 -16.688 -0.284 1 85.06 224 SER A O 1
ATOM 1813 N N . VAL A 1 225 ? 16.875 -17.438 -2.402 1 85.25 225 VAL A N 1
ATOM 1814 C CA . VAL A 1 225 ? 16.594 -18.828 -2.029 1 85.25 225 VAL A CA 1
ATOM 1815 C C . VAL A 1 225 ? 17.75 -19.719 -2.459 1 85.25 225 VAL A C 1
ATOM 1817 O O . VAL A 1 225 ? 17.578 -20.922 -2.68 1 85.25 225 VAL A O 1
ATOM 1820 N N . GLN A 1 226 ? 18.875 -19.203 -2.688 1 76.44 226 GLN A N 1
ATOM 1821 C CA . GLN A 1 226 ? 20.062 -19.906 -3.156 1 76.44 226 GLN A CA 1
ATOM 1822 C C . GLN A 1 226 ? 20.406 -21.078 -2.236 1 76.44 226 GLN A C 1
ATOM 1824 O O . GLN A 1 226 ? 20.75 -22.156 -2.705 1 76.44 226 GLN A O 1
ATOM 1829 N N . GLU A 1 227 ? 20.391 -20.812 -1.002 1 72.5 227 GLU A N 1
ATOM 1830 C CA . GLU A 1 227 ? 20.781 -21.859 -0.05 1 72.5 227 GLU A CA 1
ATOM 1831 C C . GLU A 1 227 ? 19.719 -22.953 0.034 1 72.5 227 GLU A C 1
ATOM 1833 O O . GLU A 1 227 ? 19.984 -24.047 0.521 1 72.5 227 GLU A O 1
ATOM 1838 N N . GLU A 1 228 ? 18.609 -22.641 -0.444 1 67.69 228 GLU A N 1
ATOM 1839 C CA . GLU A 1 228 ? 17.469 -23.562 -0.314 1 67.69 228 GLU A CA 1
ATOM 1840 C C . GLU A 1 228 ? 17.297 -24.406 -1.569 1 67.69 228 GLU A C 1
ATOM 1842 O O . GLU A 1 228 ? 16.609 -25.438 -1.543 1 67.69 228 GLU A O 1
ATOM 1847 N N . SER A 1 229 ? 17.812 -23.844 -2.652 1 57.66 229 SER A N 1
ATOM 1848 C CA . SER A 1 229 ? 17.547 -24.438 -3.955 1 57.66 229 SER A CA 1
ATOM 1849 C C . SER A 1 229 ? 18.375 -25.703 -4.156 1 57.66 229 SER A C 1
ATOM 1851 O O . SER A 1 229 ? 18.359 -26.297 -5.234 1 57.66 229 SER A O 1
ATOM 1853 N N . ASP A 1 230 ? 19.297 -25.953 -3.152 1 50.66 230 ASP A N 1
ATOM 1854 C CA . ASP A 1 230 ? 20.109 -27.156 -3.377 1 50.66 230 ASP A CA 1
ATOM 1855 C C . ASP A 1 230 ? 19.219 -28.344 -3.756 1 50.66 230 ASP A C 1
ATOM 1857 O O . ASP A 1 230 ? 19.719 -29.375 -4.195 1 50.66 230 ASP A O 1
ATOM 1861 N N . THR A 1 231 ? 18.047 -28.266 -3.336 1 46.66 231 THR A N 1
ATOM 1862 C CA . THR A 1 231 ? 17.297 -29.469 -3.662 1 46.66 231 THR A CA 1
ATOM 1863 C C . THR A 1 231 ? 16.875 -29.469 -5.129 1 46.66 231 THR A C 1
ATOM 1865 O O . THR A 1 231 ? 16.781 -28.406 -5.746 1 46.66 231 THR A O 1
ATOM 1868 N N . CYS A 1 232 ? 16.875 -30.562 -5.812 1 41.91 232 CYS A N 1
ATOM 1869 C CA . CYS A 1 232 ? 16.438 -30.891 -7.16 1 41.91 232 CYS A CA 1
ATOM 1870 C C . CYS A 1 232 ? 15.25 -30.016 -7.57 1 41.91 232 CYS A C 1
ATOM 1872 O O . CYS A 1 232 ? 14.852 -30.016 -8.734 1 41.91 232 CYS A O 1
ATOM 1874 N N . LEU A 1 233 ? 14.641 -29.484 -6.59 1 45.91 233 LEU A N 1
ATOM 1875 C CA . LEU A 1 233 ? 13.406 -28.781 -6.902 1 45.91 233 LEU A CA 1
ATOM 1876 C C . LEU A 1 233 ? 13.695 -27.344 -7.344 1 45.91 233 LEU A C 1
ATOM 1878 O O . LEU A 1 233 ? 12.969 -26.781 -8.164 1 45.91 233 LEU A O 1
ATOM 1882 N N . GLY A 1 234 ? 14.758 -26.75 -6.625 1 46.22 234 GLY A N 1
ATOM 1883 C CA . GLY A 1 234 ? 15.109 -25.375 -6.953 1 46.22 234 GLY A CA 1
ATOM 1884 C C . GLY A 1 234 ? 16.094 -25.266 -8.109 1 46.22 234 GLY A C 1
ATOM 1885 O O . GLY A 1 234 ? 17.281 -25.5 -7.941 1 46.22 234 GLY A O 1
ATOM 1886 N N . GLY A 1 235 ? 16.016 -26 -9.219 1 43.97 235 GLY A N 1
ATOM 1887 C CA . GLY A 1 235 ? 16.891 -26 -10.375 1 43.97 235 GLY A CA 1
ATOM 1888 C C . GLY A 1 235 ? 17.938 -24.891 -10.344 1 43.97 235 GLY A C 1
ATOM 1889 O O . GLY A 1 235 ? 17.688 -23.812 -9.797 1 43.97 235 GLY A O 1
ATOM 1890 N N . ARG A 1 236 ? 19.234 -25.234 -9.961 1 47.5 236 ARG A N 1
ATOM 1891 C CA . ARG A 1 236 ? 20.266 -24.266 -10.336 1 47.5 236 ARG A CA 1
ATOM 1892 C C . ARG A 1 236 ? 20.031 -23.75 -11.75 1 47.5 236 ARG A C 1
ATOM 1894 O O . ARG A 1 236 ? 19.844 -24.547 -12.68 1 47.5 236 ARG A O 1
ATOM 1901 N N . TRP A 1 237 ? 19.438 -22.594 -11.719 1 49.84 237 TRP A N 1
ATOM 1902 C CA . TRP A 1 237 ? 19.125 -22.062 -13.047 1 49.84 237 TRP A CA 1
ATOM 1903 C C . TRP A 1 237 ? 20.375 -21.5 -13.711 1 49.84 237 TRP A C 1
ATOM 1905 O O . TRP A 1 237 ? 21.141 -20.766 -13.086 1 49.84 237 TRP A O 1
ATOM 1915 N N . TYR A 1 238 ? 21.031 -22.359 -14.516 1 46.25 238 TYR A N 1
ATOM 1916 C CA . TYR A 1 238 ? 22.109 -21.875 -15.375 1 46.25 238 TYR A CA 1
ATOM 1917 C C . TYR A 1 238 ? 21.547 -21.344 -16.688 1 46.25 238 TYR A C 1
ATOM 1919 O O . TYR A 1 238 ? 20.672 -21.953 -17.297 1 46.25 238 TYR A O 1
ATOM 1927 N N . PHE A 1 239 ? 21.531 -20.094 -16.734 1 46.84 239 PHE A N 1
ATOM 1928 C CA . PHE A 1 239 ? 21.312 -19.547 -18.062 1 46.84 239 PHE A CA 1
ATOM 1929 C C . PHE A 1 239 ? 22.625 -19.266 -18.766 1 46.84 239 PHE A C 1
ATOM 1931 O O . PHE A 1 239 ? 23.406 -18.422 -18.328 1 46.84 239 PHE A O 1
ATOM 1938 N N . ASP A 1 240 ? 22.875 -19.922 -19.953 1 50.56 240 ASP A N 1
ATOM 1939 C CA . ASP A 1 240 ? 24.047 -19.781 -20.797 1 50.56 240 ASP A CA 1
ATOM 1940 C C . ASP A 1 240 ? 25.328 -19.859 -19.953 1 50.56 240 ASP A C 1
ATOM 1942 O O . ASP A 1 240 ? 26.25 -19.047 -20.141 1 50.56 240 ASP A O 1
ATOM 1946 N N . ASP A 1 241 ? 25.375 -20.75 -18.922 1 55.84 241 ASP A N 1
ATOM 1947 C CA . ASP A 1 241 ? 26.594 -21.016 -18.156 1 55.84 241 ASP A CA 1
ATOM 1948 C C . ASP A 1 241 ? 26.859 -19.906 -17.141 1 55.84 241 ASP A C 1
ATOM 1950 O O . ASP A 1 241 ? 27.953 -19.812 -16.594 1 55.84 241 ASP A O 1
ATOM 1954 N N . ILE A 1 242 ? 26.062 -18.922 -17.234 1 58 242 ILE A N 1
ATOM 1955 C CA . ILE A 1 242 ? 26.203 -17.906 -16.203 1 58 242 ILE A CA 1
ATOM 1956 C C . ILE A 1 242 ? 25.484 -18.344 -14.93 1 58 242 ILE A C 1
ATOM 1958 O O . ILE A 1 242 ? 24.312 -18.719 -14.977 1 58 242 ILE A O 1
ATOM 1962 N N . PRO A 1 243 ? 26.266 -18.469 -13.969 1 69.25 243 PRO A N 1
ATOM 1963 C CA . PRO A 1 243 ? 25.625 -18.828 -12.703 1 69.25 243 PRO A CA 1
ATOM 1964 C C . PRO A 1 243 ? 24.547 -17.812 -12.273 1 69.25 243 PRO A C 1
ATOM 1966 O O . PRO A 1 243 ? 24.797 -16.609 -12.297 1 69.25 243 PRO A O 1
ATOM 1969 N N . MET A 1 244 ? 23.344 -18.328 -12.172 1 77.06 244 MET A N 1
ATOM 1970 C CA . MET A 1 244 ? 22.234 -17.469 -11.758 1 77.06 244 MET A CA 1
ATOM 1971 C C . MET A 1 244 ? 21.875 -17.719 -10.289 1 77.06 244 MET A C 1
ATOM 1973 O O . MET A 1 244 ? 21.922 -18.859 -9.82 1 77.06 244 MET A O 1
ATOM 1977 N N . LYS A 1 245 ? 21.703 -16.641 -9.625 1 83.94 245 LYS A N 1
ATOM 1978 C CA . LYS A 1 245 ? 21.219 -16.719 -8.25 1 83.94 245 LYS A CA 1
ATOM 1979 C C . LYS A 1 245 ? 19.688 -16.734 -8.211 1 83.94 245 LYS A C 1
ATOM 1981 O O . LYS A 1 245 ? 19.047 -15.781 -8.672 1 83.94 245 LYS A O 1
ATOM 1986 N N . PRO A 1 246 ? 19.156 -17.812 -7.723 1 88.06 246 PRO A N 1
ATOM 1987 C CA . PRO A 1 246 ? 17.703 -17.891 -7.668 1 88.06 246 PRO A CA 1
ATOM 1988 C C . PRO A 1 246 ? 17.109 -17.016 -6.574 1 88.06 246 PRO A C 1
ATOM 1990 O O . PRO A 1 246 ? 17.609 -16.984 -5.449 1 88.06 246 PRO A O 1
ATOM 1993 N N . LEU A 1 247 ? 16.047 -16.281 -6.926 1 89.06 247 LEU A N 1
ATOM 1994 C CA . LEU A 1 247 ? 15.32 -15.406 -6.012 1 89.06 247 LEU A CA 1
ATOM 1995 C C . LEU A 1 247 ? 13.82 -15.656 -6.09 1 89.06 247 LEU A C 1
ATOM 1997 O O . LEU A 1 247 ? 13.352 -16.359 -6.992 1 89.06 247 LEU A O 1
ATOM 2001 N N . ARG A 1 248 ? 13.133 -15.211 -5.078 1 90.88 248 ARG A N 1
ATOM 2002 C CA . ARG A 1 248 ? 11.688 -15.008 -5.109 1 90.88 248 ARG A CA 1
ATOM 2003 C C . ARG A 1 248 ? 11.336 -13.531 -5.031 1 90.88 248 ARG A C 1
ATOM 2005 O O . ARG A 1 248 ? 11.953 -12.781 -4.266 1 90.88 248 ARG A O 1
ATOM 2012 N N . THR A 1 249 ? 10.539 -13.164 -5.945 1 91.69 249 THR A N 1
ATOM 2013 C CA . THR A 1 249 ? 10.086 -11.781 -5.949 1 91.69 249 THR A CA 1
ATOM 2014 C C . THR A 1 249 ? 8.625 -11.688 -5.508 1 91.69 249 THR A C 1
ATOM 2016 O O . THR A 1 249 ? 7.746 -12.289 -6.125 1 91.69 249 THR A O 1
ATOM 2019 N N . VAL A 1 250 ? 8.406 -11 -4.402 1 92.5 250 VAL A N 1
ATOM 2020 C CA . VAL A 1 250 ? 7.059 -10.789 -3.875 1 92.5 250 VAL A CA 1
ATOM 2021 C C . VAL A 1 250 ? 6.488 -9.484 -4.43 1 92.5 250 VAL A C 1
ATOM 2023 O O . VAL A 1 250 ? 7.16 -8.445 -4.41 1 92.5 250 VAL A O 1
ATOM 2026 N N . MET A 1 251 ? 5.285 -9.555 -4.957 1 92.88 251 MET A N 1
ATOM 2027 C CA . MET A 1 251 ? 4.645 -8.391 -5.562 1 92.88 251 MET A CA 1
ATOM 2028 C C . MET A 1 251 ? 3.225 -8.219 -5.031 1 92.88 251 MET A C 1
ATOM 2030 O O . MET A 1 251 ? 2.469 -9.18 -4.934 1 92.88 251 MET A O 1
ATOM 2034 N N . LEU A 1 252 ? 2.902 -7.023 -4.629 1 90.44 252 LEU A N 1
ATOM 2035 C CA . LEU A 1 252 ? 1.536 -6.664 -4.266 1 90.44 252 LEU A CA 1
ATOM 2036 C C . LEU A 1 252 ? 0.907 -5.777 -5.34 1 90.44 252 LEU A C 1
ATOM 2038 O O . LEU A 1 252 ? 1.396 -4.68 -5.609 1 90.44 252 LEU A O 1
ATOM 2042 N N . ILE A 1 253 ? -0.17 -6.258 -5.938 1 92.56 253 ILE A N 1
ATOM 2043 C CA . ILE A 1 253 ? -0.787 -5.582 -7.074 1 92.56 253 ILE A CA 1
ATOM 2044 C C . ILE A 1 253 ? -2.201 -5.141 -6.703 1 92.56 253 ILE A C 1
ATOM 2046 O O . ILE A 1 253 ? -3.018 -5.953 -6.266 1 92.56 253 ILE A O 1
ATOM 2050 N N . PRO A 1 254 ? -2.508 -3.865 -6.844 1 87.31 254 PRO A N 1
ATOM 2051 C CA . PRO A 1 254 ? -3.891 -3.422 -6.648 1 87.31 254 PRO A CA 1
ATOM 2052 C C . PRO A 1 254 ? -4.852 -4.012 -7.684 1 87.31 254 PRO A C 1
ATOM 2054 O O . PRO A 1 254 ? -4.488 -4.156 -8.852 1 87.31 254 PRO A O 1
ATOM 2057 N N . GLY A 1 255 ? -6.043 -4.312 -7.277 1 89.25 255 GLY A N 1
ATOM 2058 C CA . GLY A 1 255 ? -7.051 -4.914 -8.133 1 89.25 255 GLY A CA 1
ATOM 2059 C C . GLY A 1 255 ? -7.414 -4.047 -9.328 1 89.25 255 GLY A C 1
ATOM 2060 O O . GLY A 1 255 ? -7.75 -4.559 -10.398 1 89.25 255 GLY A O 1
ATOM 2061 N N . ASP A 1 256 ? -7.297 -2.797 -9.148 1 85 256 ASP A N 1
ATOM 2062 C CA . ASP A 1 256 ? -7.715 -1.881 -10.211 1 85 256 ASP A CA 1
ATOM 2063 C C . ASP A 1 256 ? -6.672 -1.82 -11.32 1 85 256 ASP A C 1
ATOM 2065 O O . ASP A 1 256 ? -6.93 -1.253 -12.391 1 85 256 ASP A O 1
ATOM 2069 N N . ARG A 1 257 ? -5.508 -2.42 -11.156 1 88.31 257 ARG A N 1
ATOM 2070 C CA . ARG A 1 257 ? -4.469 -2.416 -12.18 1 88.31 257 ARG A CA 1
ATOM 2071 C C . ARG A 1 257 ? -4.488 -3.709 -12.984 1 88.31 257 ARG A C 1
ATOM 2073 O O . ARG A 1 257 ? -3.775 -3.834 -13.984 1 88.31 257 ARG A O 1
ATOM 2080 N N . MET A 1 258 ? -5.32 -4.617 -12.641 1 92.69 258 MET A N 1
ATOM 2081 C CA . MET A 1 258 ? -5.324 -5.941 -13.258 1 92.69 258 MET A CA 1
ATOM 2082 C C . MET A 1 258 ? -5.766 -5.859 -14.719 1 92.69 258 MET A C 1
ATOM 2084 O O . MET A 1 258 ? -5.262 -6.594 -15.57 1 92.69 258 MET A O 1
ATOM 2088 N N . ASN A 1 259 ? -6.652 -4.961 -15 1 93.19 259 ASN A N 1
ATOM 2089 C CA . ASN A 1 259 ? -7.109 -4.816 -16.375 1 93.19 259 ASN A CA 1
ATOM 2090 C C . ASN A 1 259 ? -5.98 -4.359 -17.297 1 93.19 259 ASN A C 1
ATOM 2092 O O . ASN A 1 259 ? -5.852 -4.852 -18.422 1 93.19 259 ASN A O 1
ATOM 2096 N N . GLU A 1 260 ? -5.207 -3.436 -16.812 1 93.94 260 GLU A N 1
ATOM 2097 C CA . GLU A 1 260 ? -4.066 -2.969 -17.594 1 93.94 260 GLU A CA 1
ATOM 2098 C C . GLU A 1 260 ? -3.062 -4.094 -17.828 1 93.94 260 GLU A C 1
ATOM 2100 O O . GLU A 1 260 ? -2.479 -4.195 -18.922 1 93.94 260 GLU A O 1
ATOM 2105 N N . ILE A 1 261 ? -2.84 -4.855 -16.828 1 95.62 261 ILE A N 1
ATOM 2106 C CA . ILE A 1 261 ? -1.923 -5.988 -16.938 1 95.62 261 ILE A CA 1
ATOM 2107 C C . ILE A 1 261 ? -2.439 -6.977 -17.969 1 95.62 261 ILE A C 1
ATOM 2109 O O . ILE A 1 261 ? -1.683 -7.441 -18.828 1 95.62 261 ILE A O 1
ATOM 2113 N N . MET A 1 262 ? -3.738 -7.262 -17.969 1 94.94 262 MET A N 1
ATOM 2114 C CA . MET A 1 262 ? -4.352 -8.188 -18.922 1 94.94 262 MET A CA 1
ATOM 2115 C C . MET A 1 262 ? -4.234 -7.66 -20.344 1 94.94 262 MET A C 1
ATOM 2117 O O . MET A 1 262 ? -4.023 -8.438 -21.281 1 94.94 262 MET A O 1
ATOM 2121 N N . ASP A 1 263 ? -4.371 -6.363 -20.484 1 95 263 ASP A N 1
ATOM 2122 C CA . ASP A 1 263 ? -4.219 -5.754 -21.797 1 95 263 ASP A CA 1
ATOM 2123 C C . ASP A 1 263 ? -2.809 -5.965 -22.344 1 95 263 ASP A C 1
ATOM 2125 O O . ASP A 1 263 ? -2.633 -6.262 -23.531 1 95 263 ASP A O 1
ATOM 2129 N N . LYS A 1 264 ? -1.846 -5.816 -21.484 1 93.62 264 LYS A N 1
ATOM 2130 C CA . LYS A 1 264 ? -0.463 -6.043 -21.891 1 93.62 264 LYS A CA 1
ATOM 2131 C C . LYS A 1 264 ? -0.233 -7.508 -22.266 1 93.62 264 LYS A C 1
ATOM 2133 O O . LYS A 1 264 ? 0.479 -7.805 -23.219 1 93.62 264 LYS A O 1
ATOM 2138 N N . LEU A 1 265 ? -0.818 -8.398 -21.469 1 93.38 265 LEU A N 1
ATOM 2139 C CA . LEU A 1 265 ? -0.704 -9.82 -21.766 1 93.38 265 LEU A CA 1
ATOM 2140 C C . LEU A 1 265 ? -1.283 -10.125 -23.141 1 93.38 265 LEU A C 1
ATOM 2142 O O . LEU A 1 265 ? -0.687 -10.883 -23.922 1 93.38 265 LEU A O 1
ATOM 2146 N N . LYS A 1 266 ? -2.436 -9.484 -23.469 1 92.06 266 LYS A N 1
ATOM 2147 C CA . LYS A 1 266 ? -3.082 -9.688 -24.766 1 92.06 266 LYS A CA 1
ATOM 2148 C C . LYS A 1 266 ? -2.197 -9.18 -25.891 1 92.06 266 LYS A C 1
ATOM 2150 O O . LYS A 1 266 ? -2.109 -9.82 -26.953 1 92.06 266 LYS A O 1
ATOM 2155 N N . GLU A 1 267 ? -1.609 -8.109 -25.625 1 91.56 267 GLU A N 1
ATOM 2156 C CA . GLU A 1 267 ? -0.761 -7.492 -26.641 1 91.56 267 GLU A CA 1
ATOM 2157 C C . GLU A 1 267 ? 0.482 -8.336 -26.922 1 91.56 267 GLU A C 1
ATOM 2159 O O . GLU A 1 267 ? 0.91 -8.469 -28.062 1 91.56 267 GLU A O 1
ATOM 2164 N N . TYR A 1 268 ? 1.041 -8.969 -25.891 1 87.81 268 TYR A N 1
ATOM 2165 C CA . TYR A 1 268 ? 2.365 -9.562 -26.016 1 87.81 268 TYR A CA 1
ATOM 2166 C C . TYR A 1 268 ? 2.266 -11.078 -26.172 1 87.81 268 TYR A C 1
ATOM 2168 O O . TYR A 1 268 ? 3.182 -11.719 -26.688 1 87.81 268 TYR A O 1
ATOM 2176 N N . LEU A 1 269 ? 1.206 -11.695 -25.656 1 81.25 269 LEU A N 1
ATOM 2177 C CA . LEU A 1 269 ? 1.126 -13.156 -25.656 1 81.25 269 LEU A CA 1
ATOM 2178 C C . LEU A 1 269 ? 0.049 -13.641 -26.625 1 81.25 269 LEU A C 1
ATOM 2180 O O . LEU A 1 269 ? -0.142 -14.852 -26.781 1 81.25 269 LEU A O 1
ATOM 2184 N N . SER A 1 270 ? -0.702 -12.664 -27.203 1 70.12 270 SER A N 1
ATOM 2185 C CA . SER A 1 270 ? -1.682 -13.086 -28.203 1 70.12 270 SER A CA 1
ATOM 2186 C C . SER A 1 270 ? -1.001 -13.656 -29.438 1 70.12 270 SER A C 1
ATOM 2188 O O . SER A 1 270 ? 0.038 -13.156 -29.875 1 70.12 270 SER A O 1
ATOM 2190 N N . VAL A 1 271 ? -1.148 -15.008 -29.625 1 56.59 271 VAL A N 1
ATOM 2191 C CA . VAL A 1 271 ? -0.688 -15.602 -30.875 1 56.59 271 VAL A CA 1
ATOM 2192 C C . VAL A 1 271 ? -1.525 -15.078 -32.031 1 56.59 271 VAL A C 1
ATOM 2194 O O . VAL A 1 271 ? -2.746 -14.945 -31.922 1 56.59 271 VAL A O 1
ATOM 2197 N N . ILE B 1 1 ? -9.156 -24.25 -23.688 1 29.17 1 ILE B N 1
ATOM 2198 C CA 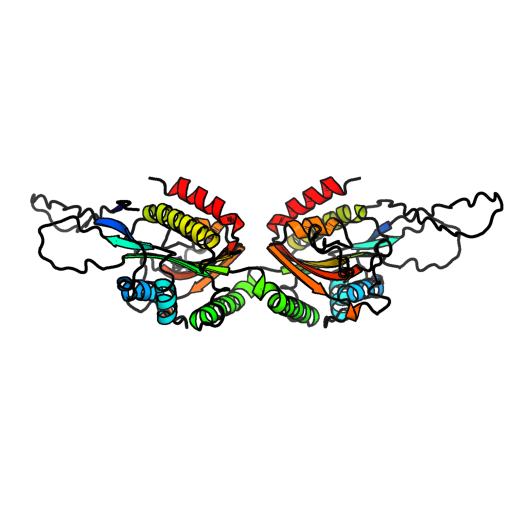. ILE B 1 1 ? -8.289 -23.453 -24.547 1 29.17 1 ILE B CA 1
ATOM 2199 C C . ILE B 1 1 ? -7.148 -24.328 -25.078 1 29.17 1 ILE B C 1
ATOM 2201 O O . ILE B 1 1 ? -6.355 -24.859 -24.297 1 29.17 1 ILE B O 1
ATOM 2205 N N . GLN B 1 2 ? -7.461 -24.984 -26.203 1 32.09 2 GLN B N 1
ATOM 2206 C CA . GLN B 1 2 ? -6.594 -25.984 -26.812 1 32.09 2 GLN B CA 1
ATOM 2207 C C . GLN B 1 2 ? -5.359 -25.328 -27.422 1 32.09 2 GLN B C 1
ATOM 2209 O O . GLN B 1 2 ? -5.371 -24.938 -28.594 1 32.09 2 GLN B O 1
ATOM 2214 N N . GLN B 1 3 ? -4.668 -24.438 -26.703 1 37.69 3 GLN B N 1
ATOM 2215 C CA . GLN B 1 3 ? -3.545 -23.969 -27.5 1 37.69 3 GLN B CA 1
ATOM 2216 C C . GLN B 1 3 ? -2.424 -25 -27.547 1 37.69 3 GLN B C 1
ATOM 2218 O O . GLN B 1 3 ? -2.047 -25.562 -26.516 1 37.69 3 GLN B O 1
ATOM 2223 N N . HIS B 1 4 ? -2.273 -25.484 -28.734 1 39.78 4 HIS B N 1
ATOM 2224 C CA . HIS B 1 4 ? -1.226 -26.422 -29.109 1 39.78 4 HIS B CA 1
ATOM 2225 C C . HIS B 1 4 ? 0.15 -25.766 -29.047 1 39.78 4 HIS B C 1
ATOM 2227 O O . HIS B 1 4 ? 0.363 -24.703 -29.641 1 39.78 4 HIS B O 1
ATOM 2233 N N . ILE B 1 5 ? 0.703 -25.766 -27.797 1 40.38 5 ILE B N 1
ATOM 2234 C CA . ILE B 1 5 ? 2.049 -25.203 -27.812 1 40.38 5 ILE B CA 1
ATOM 2235 C C . ILE B 1 5 ? 3.068 -26.312 -28.078 1 40.38 5 ILE B C 1
ATOM 2237 O O . ILE B 1 5 ? 3.068 -27.344 -27.391 1 40.38 5 ILE B O 1
ATOM 2241 N N . LYS B 1 6 ? 3.775 -26.359 -29.312 1 39.41 6 LYS B N 1
ATOM 2242 C CA . LYS B 1 6 ? 4.75 -27.312 -29.844 1 39.41 6 LYS B CA 1
ATOM 2243 C C . LYS B 1 6 ? 6.141 -27.047 -29.281 1 39.41 6 LYS B C 1
ATOM 2245 O O . LYS B 1 6 ? 6.605 -25.906 -29.266 1 39.41 6 LYS B O 1
ATOM 2250 N N . ARG B 1 7 ? 6.586 -27.703 -28.25 1 40.16 7 ARG B N 1
ATOM 2251 C CA . ARG B 1 7 ? 7.965 -27.594 -27.781 1 40.16 7 ARG B CA 1
ATOM 2252 C C . ARG B 1 7 ? 8.914 -28.359 -28.703 1 40.16 7 ARG B C 1
ATOM 2254 O O . ARG B 1 7 ? 8.633 -29.5 -29.078 1 40.16 7 ARG B O 1
ATOM 2261 N N . PHE B 1 8 ? 9.922 -27.562 -29.344 1 34.66 8 PHE B N 1
ATOM 2262 C CA . PHE B 1 8 ? 10.992 -28.172 -30.125 1 34.66 8 PHE B CA 1
ATOM 2263 C C . PHE B 1 8 ? 12.141 -28.609 -29.219 1 34.66 8 PHE B C 1
ATOM 2265 O O . PHE B 1 8 ? 12.68 -27.797 -28.469 1 34.66 8 PHE B O 1
ATOM 2272 N N . THR B 1 9 ? 12.031 -29.656 -28.484 1 33.78 9 THR B N 1
ATOM 2273 C CA . THR B 1 9 ? 13.211 -30.141 -27.766 1 33.78 9 THR B CA 1
ATOM 2274 C C . THR B 1 9 ? 14.281 -30.625 -28.75 1 33.78 9 THR B C 1
ATOM 2276 O O . THR B 1 9 ? 14.016 -31.484 -29.578 1 33.78 9 THR B O 1
ATOM 2279 N N . SER B 1 10 ? 15.203 -29.719 -29.125 1 33.28 10 SER B N 1
ATOM 2280 C CA . SER B 1 10 ? 16.344 -30.203 -29.906 1 33.28 10 SER B CA 1
ATOM 2281 C C . SER B 1 10 ? 17.203 -31.172 -29.094 1 33.28 10 SER B C 1
ATOM 2283 O O . SER B 1 10 ? 17.641 -30.844 -28 1 33.28 10 SER B O 1
ATOM 2285 N N . ASP B 1 11 ? 17 -32.438 -28.984 1 32.66 11 ASP B N 1
ATOM 2286 C CA . ASP B 1 11 ? 17.953 -33.438 -28.547 1 32.66 11 ASP B CA 1
ATOM 2287 C C . ASP B 1 11 ? 19.297 -33.281 -29.281 1 32.66 11 ASP B C 1
ATOM 2289 O O . ASP B 1 11 ? 19.391 -33.625 -30.469 1 32.66 11 ASP B O 1
ATOM 2293 N N . SER B 1 12 ? 20.016 -32.219 -29.062 1 32.75 12 SER B N 1
ATOM 2294 C CA . SER B 1 12 ? 21.344 -32.219 -29.641 1 32.75 12 SER B CA 1
ATOM 2295 C C . SER B 1 12 ? 22.188 -33.375 -29.094 1 32.75 12 SER B C 1
ATOM 2297 O O . SER B 1 12 ? 22.641 -33.344 -27.953 1 32.75 12 SER B O 1
ATOM 2299 N N . ASP B 1 13 ? 21.844 -34.625 -29.234 1 31.22 13 ASP B N 1
ATOM 2300 C CA . ASP B 1 13 ? 22.922 -35.594 -29.094 1 31.22 13 ASP B CA 1
ATOM 2301 C C . ASP B 1 13 ? 24.094 -35.25 -29.984 1 31.22 13 ASP B C 1
ATOM 2303 O O . ASP B 1 13 ? 23.938 -35.125 -31.203 1 31.22 13 ASP B O 1
ATOM 2307 N N . GLU B 1 14 ? 25.141 -34.75 -29.469 1 32.47 14 GLU B N 1
ATOM 2308 C CA . GLU B 1 14 ? 26.438 -34.469 -30.078 1 32.47 14 GLU B CA 1
ATOM 2309 C C . GLU B 1 14 ? 26.953 -35.656 -30.875 1 32.47 14 GLU B C 1
ATOM 2311 O O . GLU B 1 14 ? 28.047 -35.625 -31.406 1 32.47 14 GLU B O 1
ATOM 2316 N N . GLU B 1 15 ? 26.781 -36.969 -30.422 1 32.53 15 GLU B N 1
ATOM 2317 C CA . GLU B 1 15 ? 27.938 -37.75 -30.844 1 32.53 15 GLU B CA 1
ATOM 2318 C C . GLU B 1 15 ? 28.109 -37.688 -32.375 1 32.53 15 GLU B C 1
ATOM 2320 O O . GLU B 1 15 ? 27.266 -37.156 -33.062 1 32.53 15 GLU B O 1
ATOM 2325 N N . GLU B 1 16 ? 28.406 -39.031 -33.062 1 34.06 16 GLU B N 1
ATOM 2326 C CA . GLU B 1 16 ? 29.203 -39.531 -34.156 1 34.06 16 GLU B CA 1
ATOM 2327 C C . GLU B 1 16 ? 28.656 -39.094 -35.5 1 34.06 16 GLU B C 1
ATOM 2329 O O . GLU B 1 16 ? 27.484 -38.719 -35.625 1 34.06 16 GLU B O 1
ATOM 2334 N N . ASP B 1 17 ? 29.469 -39.344 -36.781 1 34.16 17 ASP B N 1
ATOM 2335 C CA . ASP B 1 17 ? 29.688 -39.031 -38.188 1 34.16 17 ASP B CA 1
ATOM 2336 C C . ASP B 1 17 ? 28.453 -39.406 -39.031 1 34.16 17 ASP B C 1
ATOM 2338 O O . ASP B 1 17 ? 28.375 -39.031 -40.219 1 34.16 17 ASP B O 1
ATOM 2342 N N . GLU B 1 18 ? 27.984 -40.781 -39 1 36.41 18 GLU B N 1
ATOM 2343 C CA . GLU B 1 18 ? 27.266 -41.281 -40.188 1 36.41 18 GLU B CA 1
ATOM 2344 C C . GLU B 1 18 ? 26.047 -40.406 -40.469 1 36.41 18 GLU B C 1
ATOM 2346 O O . GLU B 1 18 ? 25.5 -39.781 -39.562 1 36.41 18 GLU B O 1
ATOM 2351 N N . ASP B 1 19 ? 25.719 -40.094 -41.844 1 36.56 19 ASP B N 1
ATOM 2352 C CA . ASP B 1 19 ? 24.719 -39.344 -42.562 1 36.56 19 ASP B CA 1
ATOM 2353 C C . ASP B 1 19 ? 23.312 -39.594 -42.031 1 36.56 19 ASP B C 1
ATOM 2355 O O . ASP B 1 19 ? 22.312 -39.375 -42.719 1 36.56 19 ASP B O 1
ATOM 2359 N N . ASP B 1 20 ? 23.141 -40.625 -41.062 1 37.16 20 ASP B N 1
ATOM 2360 C CA . ASP B 1 20 ? 21.766 -40.938 -40.719 1 37.16 20 ASP B CA 1
ATOM 2361 C C . ASP B 1 20 ? 21 -39.688 -40.281 1 37.16 20 ASP B C 1
ATOM 2363 O O . ASP B 1 20 ? 21.516 -38.875 -39.531 1 37.16 20 ASP B O 1
ATOM 2367 N N . GLU B 1 21 ? 20.125 -39.219 -41.219 1 37.44 21 GLU B N 1
ATOM 2368 C CA . GLU B 1 21 ? 19.094 -38.188 -41 1 37.44 21 GLU B CA 1
ATOM 2369 C C . GLU B 1 21 ? 18.547 -38.25 -39.594 1 37.44 21 GLU B C 1
ATOM 2371 O O . GLU B 1 21 ? 17.859 -39.219 -39.219 1 37.44 21 GLU B O 1
ATOM 2376 N N . VAL B 1 22 ? 19.281 -38.156 -38.594 1 40.31 22 VAL B N 1
ATOM 2377 C CA . VAL B 1 22 ? 18.688 -37.906 -37.281 1 40.31 22 VAL B CA 1
ATOM 2378 C C . VAL B 1 22 ? 17.406 -37.125 -37.438 1 40.31 22 VAL B C 1
ATOM 2380 O O . VAL B 1 22 ? 17.438 -35.969 -37.875 1 40.31 22 VAL B O 1
ATOM 2383 N N . VAL B 1 23 ? 16.391 -37.781 -38.094 1 40.03 23 VAL B N 1
ATOM 2384 C CA . VAL B 1 23 ? 15.062 -37.219 -38.062 1 40.03 23 VAL B CA 1
ATOM 2385 C C . VAL B 1 23 ? 14.812 -36.625 -36.656 1 40.03 23 VAL B C 1
ATOM 2387 O O . VAL B 1 23 ? 14.844 -37.344 -35.656 1 40.03 23 VAL B O 1
ATOM 2390 N N . ASP B 1 24 ? 15.305 -35.5 -36.312 1 42.75 24 ASP B N 1
ATOM 2391 C CA . ASP B 1 24 ? 14.852 -34.688 -35.219 1 42.75 24 ASP B CA 1
ATOM 2392 C C . ASP B 1 24 ? 13.344 -34.844 -35 1 42.75 24 ASP B C 1
ATOM 2394 O O . ASP B 1 24 ? 12.555 -34.312 -35.812 1 42.75 24 ASP B O 1
ATOM 2398 N N . GLU B 1 25 ? 12.836 -36.062 -34.719 1 41.91 25 GLU B N 1
ATOM 2399 C CA . GLU B 1 25 ? 11.406 -36.156 -34.469 1 41.91 25 GLU B CA 1
ATOM 2400 C C . GLU B 1 25 ? 10.961 -35.062 -33.5 1 41.91 25 GLU B C 1
ATOM 2402 O O . GLU B 1 25 ? 11.477 -34.969 -32.375 1 41.91 25 GLU B O 1
ATOM 2407 N N . GLU B 1 26 ? 10.617 -33.906 -33.906 1 48.12 26 GLU B N 1
ATOM 2408 C CA . GLU B 1 26 ? 9.938 -32.844 -33.188 1 48.12 26 GLU B CA 1
ATOM 2409 C C . GLU B 1 26 ? 8.695 -33.375 -32.469 1 48.12 26 GLU B C 1
ATOM 2411 O O . GLU B 1 26 ? 7.812 -33.969 -33.094 1 48.12 26 GLU B O 1
ATOM 2416 N N . VAL B 1 27 ? 8.875 -34 -31.281 1 52.03 27 VAL B N 1
ATOM 2417 C CA . VAL B 1 27 ? 7.676 -34.344 -30.531 1 52.03 27 VAL B CA 1
ATOM 2418 C C . VAL B 1 27 ? 6.891 -33.062 -30.203 1 52.03 27 VAL B C 1
ATOM 2420 O O . VAL B 1 27 ? 7.41 -32.156 -29.562 1 52.03 27 VAL B O 1
ATOM 2423 N N . ASN B 1 28 ? 5.883 -32.812 -31.016 1 60.47 28 ASN B N 1
ATOM 2424 C CA . ASN B 1 28 ? 4.949 -31.719 -30.75 1 60.47 28 ASN B CA 1
ATOM 2425 C C . ASN B 1 28 ? 4.137 -31.969 -29.484 1 60.47 28 ASN B C 1
ATOM 2427 O O . ASN B 1 28 ? 3.332 -32.906 -29.422 1 60.47 28 ASN B O 1
ATOM 2431 N N . ILE B 1 29 ? 4.656 -31.547 -28.266 1 70.19 29 ILE B N 1
ATOM 2432 C CA . ILE B 1 29 ? 3.914 -31.672 -27.016 1 70.19 29 ILE B CA 1
ATOM 2433 C C . ILE B 1 29 ? 2.879 -30.547 -26.922 1 70.19 29 ILE B C 1
ATOM 2435 O O . ILE B 1 29 ? 3.197 -29.375 -27.141 1 70.19 29 ILE B O 1
ATOM 2439 N N . GLU B 1 30 ? 1.57 -30.906 -26.906 1 78.38 30 GLU B N 1
ATOM 2440 C CA . GLU B 1 30 ? 0.484 -29.953 -26.734 1 78.38 30 GLU B CA 1
ATOM 2441 C C . GLU B 1 30 ? 0.016 -29.906 -25.281 1 78.38 30 GLU B C 1
ATOM 2443 O O . GLU B 1 30 ? -0.08 -30.953 -24.609 1 78.38 30 GLU B O 1
ATOM 2448 N N . PHE B 1 31 ? -0.153 -28.75 -24.75 1 83.56 31 PHE B N 1
ATOM 2449 C CA . PHE B 1 31 ? -0.636 -28.531 -23.391 1 83.56 31 PHE B CA 1
ATOM 2450 C C . PHE B 1 31 ? -2.078 -28.047 -23.406 1 83.56 31 PHE B C 1
ATOM 2452 O O . PHE B 1 31 ? -2.469 -27.266 -24.281 1 83.56 31 PHE B O 1
ATOM 2459 N N . GLU B 1 32 ? -2.84 -28.547 -22.484 1 85.25 32 GLU B N 1
ATOM 2460 C CA . GLU B 1 32 ? -4.219 -28.109 -22.297 1 85.25 32 GLU B CA 1
ATOM 2461 C C . GLU B 1 32 ? -4.535 -27.859 -20.828 1 85.25 32 GLU B C 1
ATOM 2463 O O . GLU B 1 32 ? -3.953 -28.5 -19.953 1 85.25 32 GLU B O 1
ATOM 2468 N N . ALA B 1 33 ? -5.352 -26.938 -20.578 1 89.19 33 ALA B N 1
ATOM 2469 C CA . ALA B 1 33 ? -5.758 -26.578 -19.219 1 89.19 33 ALA B CA 1
ATOM 2470 C C . ALA B 1 33 ? -7.047 -27.297 -18.828 1 89.19 33 ALA B C 1
ATOM 2472 O O . ALA B 1 33 ? -7.957 -27.438 -19.656 1 89.19 33 ALA B O 1
ATOM 2473 N N . TYR B 1 34 ? -7.172 -27.828 -17.641 1 90.69 34 TYR B N 1
ATOM 2474 C CA . TYR B 1 34 ? -8.336 -28.5 -17.062 1 90.69 34 TYR B CA 1
ATOM 2475 C C . TYR B 1 34 ? -8.68 -27.922 -15.695 1 90.69 34 TYR B C 1
ATOM 2477 O O . TYR B 1 34 ? -7.836 -27.297 -15.047 1 90.69 34 TYR B O 1
ATOM 2485 N N . SER B 1 35 ? -9.875 -28.141 -15.328 1 92.81 35 SER B N 1
ATOM 2486 C CA . SER B 1 35 ? -10.266 -27.766 -13.969 1 92.81 35 SER B CA 1
ATOM 2487 C C . SER B 1 35 ? -9.5 -28.578 -12.93 1 92.81 35 SER B C 1
ATOM 2489 O O . SER B 1 35 ? -9.141 -29.734 -13.18 1 92.81 35 SER B O 1
ATOM 2491 N N . ILE B 1 36 ? -9.297 -27.938 -11.82 1 93.88 36 ILE B N 1
ATOM 2492 C CA . ILE B 1 36 ? -8.578 -28.594 -10.734 1 93.88 36 ILE B CA 1
ATOM 2493 C C . ILE B 1 36 ? -9.422 -29.734 -10.172 1 93.88 36 ILE B C 1
ATOM 2495 O O . ILE B 1 36 ? -10.633 -29.594 -9.992 1 93.88 36 ILE B O 1
ATOM 2499 N N .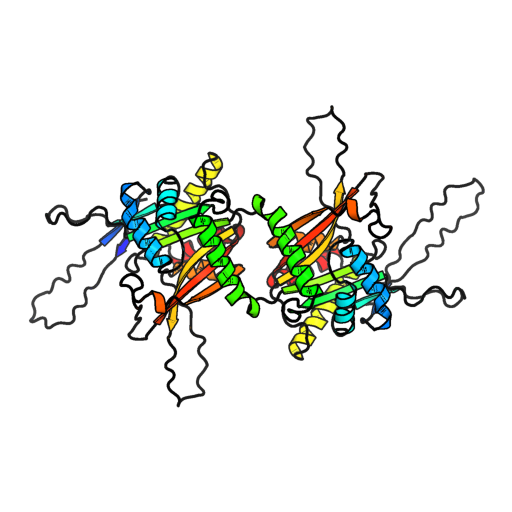 SER B 1 37 ? -8.82 -30.875 -9.922 1 94 37 SER B N 1
ATOM 2500 C CA . SER B 1 37 ? -9.508 -32.031 -9.344 1 94 37 SER B CA 1
ATOM 2501 C C . SER B 1 37 ? -8.672 -32.656 -8.234 1 94 37 SER B C 1
ATOM 2503 O O . SER B 1 37 ? -7.516 -32.281 -8.031 1 94 37 SER B O 1
ATOM 2505 N N . ASP B 1 38 ? -9.242 -33.625 -7.535 1 94.56 38 ASP B N 1
ATOM 2506 C CA . ASP B 1 38 ? -8.57 -34.281 -6.434 1 94.56 38 ASP B CA 1
ATOM 2507 C C . ASP B 1 38 ? -7.324 -35.031 -6.922 1 94.56 38 ASP B C 1
ATOM 2509 O O . ASP B 1 38 ? -6.359 -35.188 -6.172 1 94.56 38 ASP B O 1
ATOM 2513 N N . ASN B 1 39 ? -7.359 -35.406 -8.141 1 92.88 39 ASN B N 1
ATOM 2514 C CA . ASN B 1 39 ? -6.254 -36.156 -8.719 1 92.88 39 ASN B CA 1
ATOM 2515 C C . ASN B 1 39 ? -5.016 -35.281 -8.914 1 92.88 39 ASN B C 1
ATOM 2517 O O . ASN B 1 39 ? -3.924 -35.812 -9.156 1 92.88 39 ASN B O 1
ATOM 2521 N N . ASP B 1 40 ? -5.203 -34.062 -8.789 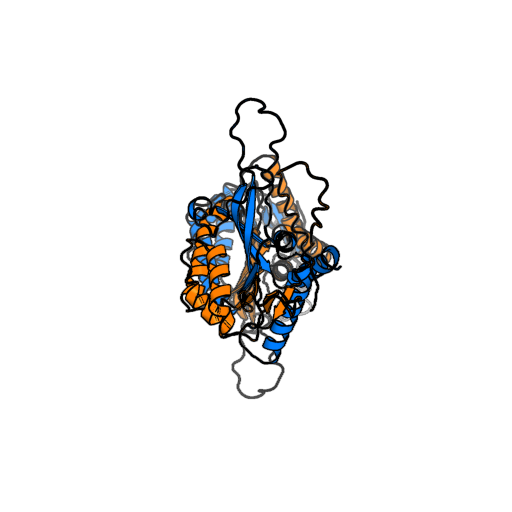1 94.38 40 ASP B N 1
ATOM 2522 C CA . ASP B 1 40 ? -4.113 -33.156 -9.086 1 94.38 40 ASP B CA 1
ATOM 2523 C C . ASP B 1 40 ? -3.316 -32.812 -7.824 1 94.38 40 ASP B C 1
ATOM 2525 O O . ASP B 1 40 ? -2.381 -32 -7.867 1 94.38 40 ASP B O 1
ATOM 2529 N N . TYR B 1 41 ? -3.615 -33.375 -6.676 1 96.25 41 TYR B N 1
ATOM 2530 C CA . TYR B 1 41 ? -3.062 -33.031 -5.371 1 96.25 41 TYR B CA 1
ATOM 2531 C C . TYR B 1 41 ? -1.539 -33.094 -5.391 1 96.25 41 TYR B C 1
ATOM 2533 O O . TYR B 1 41 ? -0.873 -32.094 -5.074 1 96.25 41 TYR B O 1
ATOM 2541 N N . ASP B 1 42 ? -0.97 -34.156 -5.824 1 95.12 42 ASP B N 1
ATOM 2542 C CA . ASP B 1 42 ? 0.477 -34.344 -5.766 1 95.12 42 ASP B CA 1
ATOM 2543 C C . ASP B 1 42 ? 1.198 -33.344 -6.672 1 95.12 42 ASP B C 1
ATOM 2545 O O . ASP B 1 42 ? 2.242 -32.812 -6.305 1 95.12 42 ASP B O 1
ATOM 2549 N N . GLY B 1 43 ? 0.635 -33.188 -7.844 1 94.88 43 GLY B N 1
ATOM 2550 C CA . GLY B 1 43 ? 1.236 -32.25 -8.781 1 94.88 43 GLY B CA 1
ATOM 2551 C C . GLY B 1 43 ? 1.243 -30.828 -8.273 1 94.88 43 GLY B C 1
ATOM 2552 O O . GLY B 1 43 ? 2.26 -30.125 -8.367 1 94.88 43 GLY B O 1
ATOM 2553 N N . ILE B 1 44 ? 0.094 -30.359 -7.738 1 95.88 44 ILE B N 1
ATOM 2554 C CA . ILE B 1 44 ? -0.025 -29 -7.215 1 95.88 44 ILE B CA 1
ATOM 2555 C C . ILE B 1 44 ? 0.917 -28.828 -6.027 1 95.88 44 ILE B C 1
ATOM 2557 O O . ILE B 1 44 ? 1.623 -27.812 -5.934 1 95.88 44 ILE B O 1
ATOM 2561 N N . LYS B 1 45 ? 0.951 -29.781 -5.172 1 95.94 45 LYS B N 1
ATOM 2562 C CA . LYS B 1 45 ? 1.808 -29.719 -3.99 1 95.94 45 LYS B CA 1
ATOM 2563 C C . LYS B 1 45 ? 3.279 -29.609 -4.383 1 95.94 45 LYS B C 1
ATOM 2565 O O . LYS B 1 45 ? 4.031 -28.844 -3.791 1 95.94 45 LYS B O 1
ATOM 2570 N N . LYS B 1 46 ? 3.662 -30.406 -5.359 1 93 46 LYS B N 1
ATOM 2571 C CA . LYS B 1 46 ? 5.039 -30.375 -5.848 1 93 46 LYS B CA 1
ATOM 2572 C C . LYS B 1 46 ? 5.414 -28.984 -6.344 1 93 46 LYS B C 1
ATOM 2574 O O . LYS B 1 46 ? 6.492 -28.469 -6.023 1 93 46 LYS B O 1
ATOM 2579 N N . LEU B 1 47 ? 4.531 -28.422 -7.129 1 93.06 47 LEU B N 1
ATOM 2580 C CA . LEU B 1 47 ? 4.77 -27.094 -7.672 1 93.06 47 LEU B CA 1
ATOM 2581 C C . LEU B 1 47 ? 4.844 -26.047 -6.555 1 93.06 47 LEU B C 1
ATOM 2583 O O . LEU B 1 47 ? 5.672 -25.141 -6.605 1 93.06 47 LEU B O 1
ATOM 2587 N N . LEU B 1 48 ? 3.984 -26.156 -5.523 1 95.38 48 LEU B N 1
ATOM 2588 C CA . LEU B 1 48 ? 4.004 -25.25 -4.387 1 95.38 48 LEU B CA 1
ATOM 2589 C C . LEU B 1 48 ? 5.293 -25.406 -3.586 1 95.38 48 LEU B C 1
ATOM 2591 O O . LEU B 1 48 ? 5.855 -24.406 -3.105 1 95.38 48 LEU B O 1
ATOM 2595 N N . GLN B 1 49 ? 5.75 -26.594 -3.443 1 92.94 49 GLN B N 1
ATOM 2596 C CA . GLN B 1 49 ? 7.008 -26.844 -2.744 1 92.94 49 GLN B CA 1
ATOM 2597 C C . GLN B 1 49 ? 8.18 -26.172 -3.471 1 92.94 49 GLN B C 1
ATOM 2599 O O . GLN B 1 49 ? 9.094 -25.641 -2.834 1 92.94 49 GLN B O 1
ATOM 2604 N N . GLN B 1 50 ? 8.094 -26.25 -4.758 1 89.25 50 GLN B N 1
ATOM 2605 C CA . GLN B 1 50 ? 9.133 -25.594 -5.551 1 89.25 50 GLN B CA 1
ATOM 2606 C C . GLN B 1 50 ? 9.094 -24.094 -5.363 1 89.25 50 GLN B C 1
ATOM 2608 O O . GLN B 1 50 ? 10.141 -23.438 -5.363 1 89.25 50 GLN B O 1
ATOM 2613 N N . LEU B 1 51 ? 7.918 -23.594 -5.258 1 92.12 51 LEU B N 1
ATOM 2614 C CA . LEU B 1 51 ? 7.758 -22.156 -5.094 1 92.12 51 LEU B CA 1
ATOM 2615 C C . LEU B 1 51 ? 8.289 -21.703 -3.734 1 92.12 51 LEU B C 1
ATOM 2617 O O . LEU B 1 51 ? 9.086 -20.766 -3.656 1 92.12 51 LEU B O 1
ATOM 2621 N N . PHE B 1 52 ? 7.898 -22.375 -2.668 1 92.31 52 PHE B N 1
ATOM 2622 C CA . PHE B 1 52 ? 8.172 -21.906 -1.313 1 92.31 52 PHE B CA 1
ATOM 2623 C C . PHE B 1 52 ? 9.477 -22.5 -0.792 1 92.31 52 PHE B C 1
ATOM 2625 O O . PHE B 1 52 ? 10.07 -21.969 0.151 1 92.31 52 PHE B O 1
ATOM 2632 N N . LEU B 1 53 ? 9.898 -23.641 -1.389 1 89.19 53 LEU B N 1
ATOM 2633 C CA . LEU B 1 53 ? 11.133 -24.312 -1.016 1 89.19 53 LEU B CA 1
ATOM 2634 C C . LEU B 1 53 ? 11.195 -24.547 0.489 1 89.19 53 LEU B C 1
ATOM 2636 O O . LEU B 1 53 ? 10.359 -25.266 1.04 1 89.19 53 LEU B O 1
ATOM 2640 N N . LYS B 1 54 ? 12.07 -23.844 1.232 1 86.19 54 LYS B N 1
ATOM 2641 C CA . LYS B 1 54 ? 12.227 -24.125 2.658 1 86.19 54 LYS B CA 1
ATOM 2642 C C . LYS B 1 54 ? 11.453 -23.094 3.498 1 86.19 54 LYS B C 1
ATOM 2644 O O . LYS B 1 54 ? 11.57 -23.078 4.727 1 86.19 54 LYS B O 1
ATOM 2649 N N . ALA B 1 55 ? 10.727 -22.266 2.861 1 89 55 ALA B N 1
ATOM 2650 C CA . ALA B 1 55 ? 9.883 -21.344 3.615 1 89 55 ALA B CA 1
ATOM 2651 C C . ALA B 1 55 ? 8.891 -22.094 4.496 1 89 55 ALA B C 1
ATOM 2653 O O . ALA B 1 55 ? 8.391 -23.156 4.113 1 89 55 ALA B O 1
ATOM 2654 N N . PRO B 1 56 ? 8.656 -21.594 5.68 1 92.19 56 PRO B N 1
ATOM 2655 C CA . PRO B 1 56 ? 7.758 -22.266 6.613 1 92.19 56 PRO B CA 1
ATOM 2656 C C . PRO B 1 56 ? 6.289 -22.109 6.234 1 92.19 56 PRO B C 1
ATOM 2658 O O . PRO B 1 56 ? 5.508 -21.531 6.992 1 92.19 56 PRO B O 1
ATOM 2661 N N . VAL B 1 57 ? 5.844 -22.594 5.141 1 94.88 57 VAL B N 1
ATOM 2662 C CA . VAL B 1 57 ? 4.465 -22.578 4.66 1 94.88 57 VAL B CA 1
ATOM 2663 C C . VAL B 1 57 ? 3.951 -24.016 4.523 1 94.88 57 VAL B C 1
ATOM 2665 O O . VAL B 1 57 ? 4.633 -24.875 3.957 1 94.88 57 VAL B O 1
ATOM 2668 N N . ASN B 1 58 ? 2.861 -24.281 5.121 1 97.12 58 ASN B N 1
ATOM 2669 C CA . ASN B 1 58 ? 2.232 -25.594 5 1 97.12 58 ASN B CA 1
ATOM 2670 C C . ASN B 1 58 ? 1.639 -25.812 3.607 1 97.12 58 ASN B C 1
ATOM 2672 O O . ASN B 1 58 ? 0.452 -25.562 3.391 1 97.12 58 ASN B O 1
ATOM 2676 N N . THR B 1 59 ? 2.426 -26.359 2.73 1 96.62 59 THR B N 1
ATOM 2677 C CA . THR B 1 59 ? 2.023 -26.516 1.336 1 96.62 59 THR B CA 1
ATOM 2678 C C . THR B 1 59 ? 0.958 -27.594 1.19 1 96.62 59 THR B C 1
ATOM 2680 O O . THR B 1 59 ? 0.161 -27.562 0.25 1 96.62 59 THR B O 1
ATOM 2683 N N . ALA B 1 60 ? 0.952 -28.516 2.119 1 97.19 60 ALA B N 1
ATOM 2684 C CA . ALA B 1 60 ? -0.088 -29.547 2.102 1 97.19 60 ALA B CA 1
ATOM 2685 C C . ALA B 1 60 ? -1.464 -28.938 2.35 1 97.19 60 ALA B C 1
ATOM 2687 O O . ALA B 1 60 ? -2.41 -29.188 1.603 1 97.19 60 ALA B O 1
ATOM 2688 N N . GLU B 1 61 ? -1.519 -28.203 3.385 1 97.81 61 GLU B N 1
ATOM 2689 C CA . GLU B 1 61 ? -2.779 -27.531 3.697 1 97.81 61 GLU B CA 1
ATOM 2690 C C . GLU B 1 61 ? -3.201 -26.594 2.57 1 97.81 61 GLU B C 1
ATOM 2692 O O . GLU B 1 61 ? -4.379 -26.531 2.211 1 97.81 61 GLU B O 1
ATOM 2697 N N . LEU B 1 62 ? -2.244 -25.828 2.041 1 97.56 62 LEU B N 1
ATOM 2698 C CA . LEU B 1 62 ? -2.527 -24.938 0.923 1 97.56 62 LEU B CA 1
ATOM 2699 C C . LEU B 1 62 ? -3.086 -25.719 -0.264 1 97.56 62 LEU B C 1
ATOM 2701 O O . LEU B 1 62 ? -4.066 -25.297 -0.883 1 97.56 62 LEU B O 1
ATOM 2705 N N . THR B 1 63 ? -2.49 -26.828 -0.561 1 97.94 63 THR B N 1
ATOM 2706 C CA . THR B 1 63 ? -2.961 -27.688 -1.644 1 97.94 63 THR B CA 1
ATOM 2707 C C . THR B 1 63 ? -4.391 -28.156 -1.383 1 97.94 63 THR B C 1
ATOM 2709 O O . THR B 1 63 ? -5.23 -28.125 -2.285 1 97.94 63 THR B O 1
ATOM 2712 N N . ASP B 1 64 ? -4.664 -28.531 -0.167 1 97.62 64 ASP B N 1
ATOM 2713 C CA . ASP B 1 64 ? -6.008 -28.969 0.204 1 97.62 64 ASP B CA 1
ATOM 2714 C C . ASP B 1 64 ? -7.035 -27.875 -0.05 1 97.62 64 ASP B C 1
ATOM 2716 O O . ASP B 1 64 ? -8.117 -28.141 -0.588 1 97.62 64 ASP B O 1
ATOM 2720 N N . LEU B 1 65 ? -6.715 -26.719 0.315 1 96.5 65 LEU B N 1
ATOM 2721 C CA . LEU B 1 65 ? -7.621 -25.578 0.147 1 96.5 65 LEU B CA 1
ATOM 2722 C C . LEU B 1 65 ? -7.891 -25.312 -1.33 1 96.5 65 LEU B C 1
ATOM 2724 O O . LEU B 1 65 ? -9.023 -25.047 -1.72 1 96.5 65 LEU B O 1
ATOM 2728 N N . LEU B 1 66 ? -6.867 -25.438 -2.141 1 96.62 66 LEU B N 1
ATOM 2729 C CA . LEU B 1 66 ? -7 -25.188 -3.572 1 96.62 66 LEU B CA 1
ATOM 2730 C C . LEU B 1 66 ? -7.871 -26.25 -4.234 1 96.62 66 LEU B C 1
ATOM 2732 O O . LEU B 1 66 ? -8.688 -25.938 -5.102 1 96.62 66 LEU B O 1
ATOM 2736 N N . ILE B 1 67 ? -7.664 -27.453 -3.785 1 96.62 67 ILE B N 1
ATOM 2737 C CA . ILE B 1 67 ? -8.422 -28.562 -4.352 1 96.62 67 ILE B CA 1
ATOM 2738 C C . ILE B 1 67 ? -9.891 -28.469 -3.928 1 96.62 67 ILE B C 1
ATOM 2740 O O . ILE B 1 67 ? -10.789 -28.734 -4.715 1 96.62 67 ILE B O 1
ATOM 2744 N N . GLN B 1 68 ? -10.086 -28.062 -2.652 1 94.94 68 GLN B N 1
ATOM 2745 C CA . GLN B 1 68 ? -11.445 -27.875 -2.154 1 94.94 68 GLN B CA 1
ATOM 2746 C C . GLN B 1 68 ? -12.156 -26.766 -2.918 1 94.94 68 GLN B C 1
ATOM 2748 O O . GLN B 1 68 ? -13.367 -26.859 -3.156 1 94.94 68 GLN B O 1
ATOM 2753 N N . GLN B 1 69 ? -11.445 -25.75 -3.268 1 94.44 69 GLN B N 1
ATOM 2754 C CA . GLN B 1 69 ? -11.945 -24.641 -4.059 1 94.44 69 GLN B CA 1
ATOM 2755 C C . GLN B 1 69 ? -11.711 -24.859 -5.547 1 94.44 69 GLN B C 1
ATOM 2757 O O . GLN B 1 69 ? -11.055 -24.062 -6.207 1 94.44 69 GLN B O 1
ATOM 2762 N N . ASN B 1 70 ? -12.242 -25.891 -6.086 1 92.88 70 ASN B N 1
ATOM 2763 C CA . ASN B 1 70 ? -11.883 -26.328 -7.43 1 92.88 70 ASN B CA 1
ATOM 2764 C C . ASN B 1 70 ? -12.641 -25.547 -8.5 1 92.88 70 ASN B C 1
ATOM 2766 O O . ASN B 1 70 ? -12.375 -25.703 -9.688 1 92.88 70 ASN B O 1
ATOM 2770 N N . HIS B 1 71 ? -13.586 -24.656 -8.062 1 93.62 71 HIS B N 1
ATOM 2771 C CA . HIS B 1 71 ? -14.297 -23.812 -9.023 1 93.62 71 HIS B CA 1
ATOM 2772 C C . HIS B 1 71 ? -13.438 -22.625 -9.453 1 93.62 71 HIS B C 1
ATOM 2774 O O . HIS B 1 71 ? -13.82 -21.875 -10.344 1 93.62 71 HIS B O 1
ATOM 2780 N N . ILE B 1 72 ? -12.242 -22.453 -8.805 1 95.31 72 ILE B N 1
ATOM 2781 C CA . ILE B 1 72 ? -11.289 -21.406 -9.133 1 95.31 72 ILE B CA 1
ATOM 2782 C C . ILE B 1 72 ? -9.953 -22.031 -9.531 1 95.31 72 ILE B C 1
ATOM 2784 O O . ILE B 1 72 ? -9.367 -22.797 -8.766 1 95.31 72 ILE B O 1
ATOM 2788 N N . GLY B 1 73 ? -9.531 -21.672 -10.75 1 95.31 73 GLY B N 1
ATOM 2789 C CA . GLY B 1 73 ? -8.203 -22.109 -11.148 1 95.31 73 GLY B CA 1
ATOM 2790 C C . GLY B 1 73 ? -8.219 -23.219 -12.18 1 95.31 73 GLY B C 1
ATOM 2791 O O . GLY B 1 73 ? -9.289 -23.734 -12.531 1 95.31 73 GLY B O 1
ATOM 2792 N N . SER B 1 74 ? -7.023 -23.531 -12.75 1 95.12 74 SER B N 1
ATOM 2793 C CA . SER B 1 74 ? -6.832 -24.547 -13.781 1 95.12 74 SER B CA 1
ATOM 2794 C C . SER B 1 74 ? -5.469 -25.219 -13.648 1 95.12 74 SER B C 1
ATOM 2796 O O . SER B 1 74 ? -4.539 -24.641 -13.094 1 95.12 74 SER B O 1
ATOM 2798 N N . VAL B 1 75 ? -5.461 -26.469 -14.117 1 94.69 75 VAL B N 1
ATOM 2799 C CA . VAL B 1 75 ? -4.191 -27.188 -14.195 1 94.69 75 VAL B CA 1
ATOM 2800 C C . VAL B 1 75 ? -3.805 -27.391 -15.664 1 94.69 75 VAL B C 1
ATOM 2802 O O . VAL B 1 75 ? -4.672 -27.453 -16.531 1 94.69 75 VAL B O 1
ATOM 2805 N N . ILE B 1 76 ? -2.547 -27.406 -15.922 1 91.44 76 ILE B N 1
ATOM 2806 C CA . ILE B 1 76 ? -2.016 -27.625 -17.266 1 91.44 76 ILE B CA 1
ATOM 2807 C C . ILE B 1 76 ? -1.541 -29.062 -17.406 1 91.44 76 ILE B C 1
ATOM 2809 O O . ILE B 1 76 ? -0.701 -29.531 -16.625 1 91.44 76 ILE B O 1
ATOM 2813 N N . LYS B 1 77 ? -2.096 -29.797 -18.375 1 88.44 77 LYS B N 1
ATOM 2814 C CA . LYS B 1 77 ? -1.706 -31.156 -18.688 1 88.44 77 LYS B CA 1
ATOM 2815 C C . LYS B 1 77 ? -1.31 -31.312 -20.141 1 88.44 77 LYS B C 1
ATOM 2817 O O . LYS B 1 77 ? -1.709 -30.5 -20.984 1 88.44 77 LYS B O 1
ATOM 2822 N N . GLN B 1 78 ? -0.432 -32.281 -20.375 1 84.31 78 GLN B N 1
ATOM 2823 C CA . GLN B 1 78 ? -0.055 -32.594 -21.75 1 84.31 78 GLN B CA 1
ATOM 2824 C C . GLN B 1 78 ? -1.121 -33.438 -22.438 1 84.31 78 GLN B C 1
ATOM 2826 O O . GLN B 1 78 ? -1.673 -34.344 -21.844 1 84.31 78 GLN B O 1
ATOM 2831 N N . THR B 1 79 ? -1.58 -32.969 -23.672 1 76.25 79 THR B N 1
ATOM 2832 C CA . THR B 1 79 ? -2.57 -33.75 -24.422 1 76.25 79 THR B CA 1
ATOM 2833 C C . THR B 1 79 ? -1.917 -34.938 -25.125 1 76.25 79 THR B C 1
ATOM 2835 O O . THR B 1 79 ? -0.766 -34.844 -25.562 1 76.25 79 THR B O 1
ATOM 2838 N N . ASP B 1 80 ? -2.135 -36.219 -24.781 1 63.09 80 ASP B N 1
ATOM 2839 C CA . ASP B 1 80 ? -1.613 -37.438 -25.391 1 63.09 80 ASP B CA 1
ATOM 2840 C C . ASP B 1 80 ? -1.84 -37.438 -26.906 1 63.09 80 ASP B C 1
ATOM 2842 O O . ASP B 1 80 ? -2.977 -37.312 -27.359 1 63.09 80 ASP B O 1
ATOM 2846 N N . VAL B 1 81 ? -1.004 -36.844 -27.734 1 53.5 81 VAL B N 1
ATOM 2847 C CA . VAL B 1 81 ? -1.267 -37.094 -29.156 1 53.5 81 VAL B CA 1
ATOM 2848 C C . VAL B 1 81 ? -1.261 -38.625 -29.422 1 53.5 81 VAL B C 1
ATOM 2850 O O . VAL B 1 81 ? -1.892 -39.094 -30.359 1 53.5 81 VAL B O 1
ATOM 2853 N N . SER B 1 82 ? -0.115 -39.344 -29.125 1 48.53 82 SER B N 1
ATOM 2854 C CA . SER B 1 82 ? 0.088 -40.562 -29.875 1 48.53 82 SER B CA 1
ATOM 2855 C C . SER B 1 82 ? -0.74 -41.719 -29.281 1 48.53 82 SER B C 1
ATOM 2857 O O . SER B 1 82 ? -0.678 -41.969 -28.078 1 48.53 82 SER B O 1
ATOM 2859 N N . GLU B 1 83 ? -1.905 -42.188 -29.844 1 46.09 83 GLU B N 1
ATOM 2860 C CA . GLU B 1 83 ? -2.654 -43.438 -29.688 1 46.09 83 GLU B CA 1
ATOM 2861 C C . GLU B 1 83 ? -1.737 -44.594 -29.281 1 46.09 83 GLU B C 1
ATOM 2863 O O . GLU B 1 83 ? -2.182 -45.531 -28.656 1 46.09 83 GLU B O 1
ATOM 2868 N N . ASP B 1 84 ? -0.651 -44.969 -30.141 1 43.06 84 ASP B N 1
ATOM 2869 C CA . ASP B 1 84 ? -0.039 -46.312 -30.203 1 43.06 84 ASP B CA 1
ATOM 2870 C C . ASP B 1 84 ? 0.891 -46.531 -29.016 1 43.06 84 ASP B C 1
ATOM 2872 O O . ASP B 1 84 ? 1.469 -47.625 -28.875 1 43.06 84 ASP B O 1
ATOM 2876 N N . SER B 1 85 ? 1.83 -45.625 -28.734 1 44.56 85 SER B N 1
ATOM 2877 C CA . SER B 1 85 ? 2.85 -46.219 -27.875 1 44.56 85 SER B CA 1
ATOM 2878 C C . SER B 1 85 ? 2.295 -46.531 -26.484 1 44.56 85 SER B C 1
ATOM 2880 O O . SER B 1 85 ? 1.555 -45.719 -25.922 1 44.56 85 SER B O 1
ATOM 2882 N N . ASP B 1 86 ? 2.094 -47.75 -26.047 1 42.59 86 ASP B N 1
ATOM 2883 C CA . ASP B 1 86 ? 1.822 -48.531 -24.812 1 42.59 86 ASP B CA 1
ATOM 2884 C C . ASP B 1 86 ? 2.406 -47.812 -23.594 1 42.59 86 ASP B C 1
ATOM 2886 O O . ASP B 1 86 ? 2.492 -48.406 -22.516 1 42.59 86 ASP B O 1
ATOM 2890 N N . ASP B 1 87 ? 3.529 -47.062 -23.859 1 44.28 87 ASP B N 1
ATOM 2891 C CA . ASP B 1 87 ? 4.16 -46.688 -22.609 1 44.28 87 ASP B CA 1
ATOM 2892 C C . ASP B 1 87 ? 3.188 -45.906 -21.719 1 44.28 87 ASP B C 1
ATOM 2894 O O . ASP B 1 87 ? 2.561 -44.969 -22.156 1 44.28 87 ASP B O 1
ATOM 2898 N N . ASP B 1 88 ? 2.529 -46.531 -20.766 1 44.69 88 ASP B N 1
ATOM 2899 C CA . ASP B 1 88 ? 1.866 -46.125 -19.516 1 44.69 88 ASP B CA 1
ATOM 2900 C C . ASP B 1 88 ? 2.312 -44.75 -19.062 1 44.69 88 ASP B C 1
ATOM 2902 O O . ASP B 1 88 ? 2.947 -44.625 -18.016 1 44.69 88 ASP B O 1
ATOM 2906 N N . VAL B 1 89 ? 3.047 -44.031 -19.75 1 46.94 89 VAL B N 1
ATOM 2907 C CA . VAL B 1 89 ? 3.508 -42.719 -19.297 1 46.94 89 VAL B CA 1
ATOM 2908 C C . VAL B 1 89 ? 2.355 -41.969 -18.641 1 46.94 89 VAL B C 1
ATOM 2910 O O . VAL B 1 89 ? 1.212 -42.031 -19.094 1 46.94 89 VAL B O 1
ATOM 2913 N N . HIS B 1 90 ? 2.469 -41.406 -17.328 1 50.53 90 HIS B N 1
ATOM 2914 C CA . HIS B 1 90 ? 1.642 -40.875 -16.266 1 50.53 90 HIS B CA 1
ATOM 2915 C C . HIS B 1 90 ? 0.706 -39.781 -16.781 1 50.53 90 HIS B C 1
ATOM 2917 O O . HIS B 1 90 ? 1.112 -38.625 -16.938 1 50.53 90 HIS B O 1
ATOM 2923 N N . GLU B 1 91 ? -0.319 -40.125 -17.656 1 56.16 91 GLU B N 1
ATOM 2924 C CA . GLU B 1 91 ? -1.478 -39.375 -18.141 1 56.16 91 GLU B CA 1
ATOM 2925 C C . GLU B 1 91 ? -1.897 -38.312 -17.156 1 56.16 91 GLU B C 1
ATOM 2927 O O . GLU B 1 91 ? -2.48 -37.281 -17.547 1 56.16 91 GLU B O 1
ATOM 2932 N N . ASP B 1 92 ? -1.515 -38.344 -15.891 1 71.44 92 ASP B N 1
ATOM 2933 C CA . ASP B 1 92 ? -2.131 -37.438 -14.93 1 71.44 92 ASP B CA 1
ATOM 2934 C C . ASP B 1 92 ? -1.115 -36.438 -14.398 1 71.44 92 ASP B C 1
ATOM 2936 O O . ASP B 1 92 ? -1.36 -35.75 -13.391 1 71.44 92 ASP B O 1
ATOM 2940 N N . GLU B 1 93 ? -0.037 -36.281 -15.273 1 85 93 GLU B N 1
ATOM 2941 C CA . GLU B 1 93 ? 0.987 -35.375 -14.766 1 85 93 GLU B CA 1
ATOM 2942 C C . GLU B 1 93 ? 0.602 -33.906 -15.008 1 85 93 GLU B C 1
ATOM 2944 O O . GLU B 1 93 ? 0.117 -33.562 -16.094 1 85 93 GLU B O 1
ATOM 2949 N N . ILE B 1 94 ? 0.708 -33.062 -13.961 1 90.88 94 ILE B N 1
ATOM 2950 C CA . ILE B 1 94 ? 0.421 -31.625 -14.016 1 90.88 94 ILE B CA 1
ATOM 2951 C C . ILE B 1 94 ? 1.704 -30.859 -14.32 1 90.88 94 ILE B C 1
ATOM 2953 O O . ILE B 1 94 ? 2.758 -31.141 -13.75 1 90.88 94 ILE B O 1
ATOM 2957 N N . PHE B 1 95 ? 1.688 -29.969 -15.359 1 90.12 95 PHE B N 1
ATOM 2958 C CA . PHE B 1 95 ? 2.859 -29.188 -15.75 1 90.12 95 PHE B CA 1
ATOM 2959 C C . PHE B 1 95 ? 2.775 -27.766 -15.195 1 90.12 95 PHE B C 1
ATOM 2961 O O . PHE B 1 95 ? 3.754 -27.016 -15.234 1 90.12 95 PHE B O 1
ATOM 2968 N N . GLY B 1 96 ? 1.729 -27.453 -14.742 1 94.19 96 GLY B N 1
ATOM 2969 C CA . GLY B 1 96 ? 1.487 -26.141 -14.148 1 94.19 96 GLY B CA 1
ATOM 2970 C C . GLY B 1 96 ? 0.068 -25.969 -13.641 1 94.19 96 GLY B C 1
ATOM 2971 O O . GLY B 1 96 ? -0.765 -26.875 -13.797 1 94.19 96 GLY B O 1
ATOM 2972 N N . PHE B 1 97 ? -0.192 -24.969 -12.953 1 96.38 97 PHE B N 1
ATOM 2973 C CA . PHE B 1 97 ? -1.544 -24.625 -12.531 1 96.38 97 PHE B CA 1
ATOM 2974 C C . PHE B 1 97 ? -1.655 -23.125 -12.227 1 96.38 97 PHE B C 1
ATOM 2976 O O . PHE B 1 97 ? -0.642 -22.438 -12.07 1 96.38 97 PHE B O 1
ATOM 2983 N N . ILE B 1 98 ? -2.799 -22.594 -12.242 1 96.56 98 ILE B N 1
ATOM 2984 C CA . ILE B 1 98 ? -3.123 -21.234 -11.82 1 96.56 98 ILE B CA 1
ATOM 2985 C C . ILE B 1 98 ? -4.332 -21.266 -10.891 1 96.56 98 ILE B C 1
ATOM 2987 O O . ILE B 1 98 ? -5.246 -22.062 -11.07 1 96.56 98 ILE B O 1
ATOM 2991 N N . SER B 1 99 ? -4.305 -20.516 -9.844 1 96.88 99 SER B N 1
ATOM 2992 C CA . SER B 1 99 ? -5.426 -20.438 -8.914 1 96.88 99 SER B CA 1
ATOM 2993 C C . SER B 1 99 ? -5.348 -19.172 -8.062 1 96.88 99 SER B C 1
ATOM 2995 O O . SER B 1 99 ? -4.484 -18.312 -8.281 1 96.88 99 SER B O 1
ATOM 2997 N N . LEU B 1 100 ? -6.336 -18.938 -7.309 1 96.62 100 LEU B N 1
ATOM 2998 C CA . LEU B 1 100 ? -6.441 -17.781 -6.43 1 96.62 100 LEU B CA 1
ATOM 2999 C C . LEU B 1 100 ? -6.996 -18.172 -5.066 1 96.62 100 LEU B C 1
ATOM 3001 O O . LEU B 1 100 ? -7.992 -18.891 -4.98 1 96.62 100 LEU B O 1
ATOM 3005 N N . LEU B 1 101 ? -6.281 -17.797 -4.07 1 95.75 101 LEU B N 1
ATOM 3006 C CA . LEU B 1 101 ? -6.746 -18.031 -2.711 1 95.75 101 LEU B CA 1
ATOM 3007 C C . LEU B 1 101 ? -6.941 -16.719 -1.968 1 95.75 101 LEU B C 1
ATOM 3009 O O . LEU B 1 101 ? -6.004 -15.93 -1.829 1 95.75 101 LEU B O 1
ATOM 3013 N N . ASN B 1 102 ? -8.125 -16.422 -1.571 1 93.06 102 ASN B N 1
ATOM 3014 C CA . ASN B 1 102 ? -8.398 -15.227 -0.773 1 93.06 102 ASN B CA 1
ATOM 3015 C C . ASN B 1 102 ? -7.875 -15.375 0.652 1 93.06 102 ASN B C 1
ATOM 3017 O O . ASN B 1 102 ? -8.477 -16.062 1.475 1 93.06 102 ASN B O 1
ATOM 3021 N N . LEU B 1 103 ? -6.797 -14.781 0.942 1 91.88 103 LEU B N 1
ATOM 3022 C CA . LEU B 1 103 ? -6.129 -14.922 2.232 1 91.88 103 LEU B CA 1
ATOM 3023 C C . LEU B 1 103 ? -6.988 -14.352 3.354 1 91.88 103 LEU B C 1
ATOM 3025 O O . LEU B 1 103 ? -6.93 -14.82 4.492 1 91.88 103 LEU B O 1
ATOM 3029 N N . THR B 1 104 ? -7.738 -13.336 3.07 1 86.38 104 THR B N 1
ATOM 3030 C CA . THR B 1 104 ? -8.602 -12.711 4.062 1 86.38 104 THR B CA 1
ATOM 3031 C C . THR B 1 104 ? -9.742 -13.648 4.449 1 86.38 104 THR B C 1
ATOM 3033 O O . THR B 1 104 ? -10.07 -13.781 5.633 1 86.38 104 THR B O 1
ATOM 3036 N N . GLU B 1 105 ? -10.359 -14.297 3.418 1 87.31 105 GLU B N 1
ATOM 3037 C CA . GLU B 1 105 ? -11.43 -15.258 3.66 1 87.31 105 GLU B CA 1
ATOM 3038 C C . GLU B 1 105 ? -10.93 -16.469 4.422 1 87.31 105 GLU B C 1
ATOM 3040 O O . GLU B 1 105 ? -11.672 -17.094 5.188 1 87.31 105 GLU B O 1
ATOM 3045 N N . ARG B 1 106 ? -9.672 -16.797 4.188 1 90.5 106 ARG B N 1
ATOM 3046 C CA . ARG B 1 106 ? -9.125 -18.016 4.781 1 90.5 106 ARG B CA 1
ATOM 3047 C C . ARG B 1 106 ? -8.258 -17.688 5.992 1 90.5 106 ARG B C 1
ATOM 3049 O O . ARG B 1 106 ? -7.359 -18.453 6.34 1 90.5 106 ARG B O 1
ATOM 3056 N N . LYS B 1 107 ? -8.516 -16.531 6.477 1 87.5 107 LYS B N 1
ATOM 3057 C CA . LYS B 1 107 ? -7.812 -16.156 7.703 1 87.5 107 LYS B CA 1
ATOM 3058 C C . LYS B 1 107 ? -8.031 -17.188 8.797 1 87.5 107 LYS B C 1
ATOM 3060 O O . LYS B 1 107 ? -9.141 -17.672 8.992 1 87.5 107 LYS B O 1
ATOM 3065 N N . GLY B 1 108 ? -6.992 -17.516 9.578 1 89.12 108 GLY B N 1
ATOM 3066 C CA . GLY B 1 108 ? -7.102 -18.516 10.633 1 89.12 108 GLY B CA 1
ATOM 3067 C C . GLY B 1 108 ? -6.496 -19.859 10.258 1 89.12 108 GLY B C 1
ATOM 3068 O O . GLY B 1 108 ? -6.164 -20.656 11.125 1 89.12 108 GLY B O 1
ATOM 3069 N N . THR B 1 109 ? -6.488 -20.125 8.93 1 93.56 109 THR B N 1
ATOM 3070 C CA . THR B 1 109 ? -5.789 -21.344 8.492 1 93.56 109 THR B CA 1
ATOM 3071 C C . THR B 1 109 ? -4.285 -21.188 8.688 1 93.56 109 THR B C 1
ATOM 3073 O O . THR B 1 109 ? -3.748 -20.078 8.625 1 93.56 109 THR B O 1
ATOM 3076 N N . GLN B 1 110 ? -3.609 -22.25 8.93 1 95 110 GLN B N 1
ATOM 3077 C CA . GLN B 1 110 ? -2.18 -22.234 9.219 1 95 110 GLN B CA 1
ATOM 3078 C C . GLN B 1 110 ? -1.386 -21.688 8.039 1 95 110 GLN B C 1
ATOM 3080 O O . GLN B 1 110 ? -0.497 -20.844 8.211 1 95 110 GLN B O 1
ATOM 3085 N N . CYS B 1 111 ? -1.659 -22.203 6.871 1 95 111 CYS B N 1
ATOM 3086 C CA . CYS B 1 111 ? -0.893 -21.766 5.703 1 95 111 CYS B CA 1
ATOM 3087 C C . CYS B 1 111 ? -1.093 -20.281 5.426 1 95 111 CYS B C 1
ATOM 3089 O O . CYS B 1 111 ? -0.148 -19.594 5.059 1 95 111 CYS B O 1
ATOM 3091 N N . ALA B 1 112 ? -2.34 -19.781 5.523 1 93.12 112 ALA B N 1
ATOM 3092 C CA . ALA B 1 112 ? -2.602 -18.359 5.312 1 93.12 112 ALA B CA 1
ATOM 3093 C C . ALA B 1 112 ? -1.816 -17.5 6.305 1 93.12 112 ALA B C 1
ATOM 3095 O O . ALA B 1 112 ? -1.229 -16.484 5.93 1 93.12 112 ALA B O 1
ATOM 3096 N N . GLU B 1 113 ? -1.751 -17.922 7.555 1 93.69 113 GLU B N 1
ATOM 3097 C CA . GLU B 1 113 ? -0.999 -17.203 8.586 1 93.69 113 GLU B CA 1
ATOM 3098 C C . GLU B 1 113 ? 0.501 -17.266 8.312 1 93.69 113 GLU B C 1
ATOM 3100 O O . GLU B 1 113 ? 1.213 -16.281 8.508 1 93.69 113 GLU B O 1
ATOM 3105 N N . GLN B 1 114 ? 0.906 -18.375 7.918 1 93.94 114 GLN B N 1
ATOM 3106 C CA . GLN B 1 114 ? 2.32 -18.562 7.617 1 93.94 114 GLN B CA 1
ATOM 3107 C C . GLN B 1 114 ? 2.758 -17.672 6.453 1 93.94 114 GLN B C 1
ATOM 3109 O O . GLN B 1 114 ? 3.838 -17.078 6.492 1 93.94 114 GLN B O 1
ATOM 3114 N N . ILE B 1 115 ? 1.922 -17.609 5.414 1 93.56 115 ILE B N 1
ATOM 3115 C CA . ILE B 1 115 ? 2.229 -16.781 4.254 1 93.56 115 ILE B CA 1
ATOM 3116 C C . ILE B 1 115 ? 2.283 -15.32 4.668 1 93.56 115 ILE B C 1
ATOM 3118 O O . ILE B 1 115 ? 3.203 -14.594 4.285 1 93.56 115 ILE B O 1
ATOM 3122 N N . LYS B 1 116 ? 1.312 -14.906 5.43 1 89.12 116 LYS B N 1
ATOM 3123 C CA . LYS B 1 116 ? 1.295 -13.539 5.949 1 89.12 116 LYS B CA 1
ATOM 3124 C C . LYS B 1 116 ? 2.572 -13.234 6.727 1 89.12 116 LYS B C 1
ATOM 3126 O O . LYS B 1 116 ? 3.213 -12.203 6.496 1 89.12 116 LYS B O 1
ATOM 3131 N N . GLU B 1 117 ? 2.936 -14.117 7.605 1 89.5 117 GLU B N 1
ATOM 3132 C CA . GLU B 1 117 ? 4.141 -13.938 8.406 1 89.5 117 GLU B CA 1
ATOM 3133 C C . GLU B 1 117 ? 5.387 -13.883 7.531 1 89.5 117 GLU B C 1
ATOM 3135 O O . GLU B 1 117 ? 6.289 -13.086 7.773 1 89.5 117 GLU B O 1
ATOM 3140 N N . LEU B 1 118 ? 5.438 -14.781 6.574 1 89.12 118 LEU B N 1
ATOM 3141 C CA . LEU B 1 118 ? 6.559 -14.836 5.645 1 89.12 118 LEU B CA 1
ATOM 3142 C C . LEU B 1 118 ? 6.734 -13.492 4.934 1 89.12 118 LEU B C 1
ATOM 3144 O O . LEU B 1 118 ? 7.836 -12.938 4.918 1 89.12 118 LEU B O 1
ATOM 3148 N N . ILE B 1 119 ? 5.617 -12.984 4.426 1 87 119 ILE B N 1
ATOM 3149 C CA . ILE B 1 119 ? 5.648 -11.742 3.668 1 87 119 ILE B CA 1
ATOM 3150 C C . ILE B 1 119 ? 6.035 -10.586 4.586 1 87 119 ILE B C 1
ATOM 3152 O O . ILE B 1 119 ? 6.867 -9.75 4.23 1 87 119 ILE B O 1
ATOM 3156 N N . LEU B 1 120 ? 5.441 -10.523 5.742 1 81.25 120 LEU B N 1
ATOM 3157 C CA . LEU B 1 120 ? 5.715 -9.453 6.691 1 81.25 120 LEU B CA 1
ATOM 3158 C C . LEU B 1 120 ? 7.176 -9.469 7.125 1 81.25 120 LEU B C 1
ATOM 3160 O O . LEU B 1 120 ? 7.805 -8.414 7.234 1 81.25 120 LEU B O 1
ATOM 3164 N N . THR B 1 121 ? 7.695 -10.633 7.363 1 81.88 121 THR B N 1
ATOM 3165 C CA . THR B 1 121 ? 9.086 -10.781 7.781 1 81.88 121 THR B CA 1
ATOM 3166 C C . THR B 1 121 ? 10.031 -10.258 6.707 1 81.88 121 THR B C 1
ATOM 3168 O O . THR B 1 121 ? 10.938 -9.477 7 1 81.88 121 THR B O 1
ATOM 3171 N N . PHE B 1 122 ? 9.758 -10.648 5.508 1 77.19 122 PHE B N 1
ATOM 3172 C CA . PHE B 1 122 ? 10.648 -10.242 4.426 1 77.19 122 PHE B CA 1
ATOM 3173 C C . PHE B 1 122 ? 10.43 -8.773 4.07 1 77.19 122 PHE B C 1
ATOM 3175 O O . PHE B 1 122 ? 11.359 -8.094 3.629 1 77.19 122 PHE B O 1
ATOM 3182 N N . CYS B 1 123 ? 9.18 -8.359 4.234 1 74.06 123 CYS B N 1
ATOM 3183 C CA . CYS B 1 123 ? 8.922 -6.938 4.023 1 74.06 123 CYS B CA 1
ATOM 3184 C C . CYS B 1 123 ? 9.727 -6.086 4.996 1 74.06 123 CYS B C 1
ATOM 3186 O O . CYS B 1 123 ? 10.281 -5.055 4.613 1 74.06 123 CYS B O 1
ATOM 3188 N N . GLU B 1 124 ? 9.742 -6.457 6.195 1 71.38 124 GLU B N 1
ATOM 3189 C CA . GLU B 1 124 ? 10.477 -5.746 7.234 1 71.38 124 GLU B CA 1
ATOM 3190 C C . GLU B 1 124 ? 11.977 -5.723 6.938 1 71.38 124 GLU B C 1
ATOM 3192 O O . GLU B 1 124 ? 12.641 -4.711 7.156 1 71.38 124 GLU B O 1
ATOM 3197 N N . LYS B 1 125 ? 12.406 -6.801 6.473 1 71.25 125 LYS B N 1
ATOM 3198 C CA . LYS B 1 125 ? 13.836 -6.926 6.199 1 71.25 125 LYS B CA 1
ATOM 3199 C C . LYS B 1 125 ? 14.242 -6.102 4.98 1 71.25 125 LYS B C 1
ATOM 3201 O O . LYS B 1 125 ? 15.328 -5.523 4.949 1 71.25 125 LYS B O 1
ATOM 3206 N N . ASN B 1 126 ? 13.367 -6.145 4.059 1 63.34 126 ASN B N 1
ATOM 3207 C CA . ASN B 1 126 ? 13.742 -5.559 2.773 1 63.34 126 ASN B CA 1
ATOM 3208 C C . ASN B 1 126 ? 13.234 -4.125 2.641 1 63.34 126 ASN B C 1
ATOM 3210 O O . ASN B 1 126 ? 13.805 -3.33 1.894 1 63.34 126 ASN B O 1
ATOM 3214 N N . CYS B 1 127 ? 11.93 -3.834 3.09 1 55.12 127 CYS B N 1
ATOM 3215 C CA . CYS B 1 127 ? 11.305 -2.535 2.887 1 55.12 127 CYS B CA 1
ATOM 3216 C C . CYS B 1 127 ? 11.945 -1.47 3.764 1 55.12 127 CYS B C 1
ATOM 3218 O O . CYS B 1 127 ? 11.805 -0.274 3.502 1 55.12 127 CYS B O 1
ATOM 3220 N N . GLU B 1 128 ? 12.539 -1.706 4.93 1 55.84 128 GLU B N 1
ATOM 3221 C CA . GLU B 1 128 ? 13.086 -0.646 5.773 1 55.84 128 GLU B CA 1
ATOM 3222 C C . GLU B 1 128 ? 13.82 0.399 4.934 1 55.84 128 GLU B C 1
ATOM 3224 O O . GLU B 1 128 ? 13.75 1.595 5.227 1 55.84 128 GLU B O 1
ATOM 3229 N N . LYS B 1 129 ? 14.57 -0.09 3.953 1 54.78 129 LYS B N 1
ATOM 3230 C CA . LYS B 1 129 ? 15.492 0.879 3.365 1 54.78 129 LYS B CA 1
ATOM 3231 C C . LYS B 1 129 ? 14.93 1.452 2.068 1 54.78 129 LYS B C 1
ATOM 3233 O O . LYS B 1 129 ? 15.328 2.539 1.641 1 54.78 129 LYS B O 1
ATOM 3238 N N . SER B 1 130 ? 13.758 0.764 1.507 1 60.12 130 SER B N 1
ATOM 3239 C CA . SER B 1 130 ? 13.609 1.028 0.08 1 60.12 130 SER B CA 1
ATOM 3240 C C . SER B 1 130 ? 12.422 1.948 -0.189 1 60.12 130 SER B C 1
ATOM 3242 O O . SER B 1 130 ? 12.359 2.604 -1.231 1 60.12 130 SER B O 1
ATOM 3244 N N . MET B 1 131 ? 11.562 2.133 0.811 1 73.06 131 MET B N 1
ATOM 3245 C CA . MET B 1 131 ? 10.438 2.988 0.424 1 73.06 131 MET B CA 1
ATOM 3246 C C . MET B 1 131 ? 10.141 4.012 1.512 1 73.06 131 MET B C 1
ATOM 3248 O O . MET B 1 131 ? 9.227 3.82 2.314 1 73.06 131 MET B O 1
ATOM 3252 N N . PRO B 1 132 ? 10.961 5.062 1.486 1 83.88 132 PRO B N 1
ATOM 3253 C CA . PRO B 1 132 ? 10.766 6.074 2.527 1 83.88 132 PRO B CA 1
ATOM 3254 C C . PRO B 1 132 ? 9.336 6.613 2.566 1 83.88 132 PRO B C 1
ATOM 3256 O O . PRO B 1 132 ? 8.711 6.789 1.517 1 83.88 132 PRO B O 1
ATOM 3259 N N . VAL B 1 133 ? 8.812 6.715 3.793 1 89.5 133 VAL B N 1
ATOM 3260 C CA . VAL B 1 133 ? 7.469 7.242 4 1 89.5 133 VAL B CA 1
ATOM 3261 C C . VAL B 1 133 ? 7.551 8.609 4.676 1 89.5 133 VAL B C 1
ATOM 3263 O O . VAL B 1 133 ? 8.227 8.766 5.695 1 89.5 133 VAL B O 1
ATOM 3266 N N . GLY B 1 134 ? 6.961 9.625 4.062 1 94.94 134 GLY B N 1
ATOM 3267 C CA . GLY B 1 134 ? 6.891 10.961 4.633 1 94.94 134 GLY B CA 1
ATOM 3268 C C . GLY B 1 134 ? 5.559 11.25 5.301 1 94.94 134 GLY B C 1
ATOM 3269 O O . GLY B 1 134 ? 4.5 10.984 4.73 1 94.94 134 GLY B O 1
ATOM 3270 N N . LEU B 1 135 ? 5.582 11.727 6.527 1 96.5 135 LEU B N 1
ATOM 3271 C CA . LEU B 1 135 ? 4.391 12.219 7.219 1 96.5 135 LEU B CA 1
ATOM 3272 C C . LEU B 1 135 ? 4.074 13.648 6.805 1 96.5 135 LEU B C 1
ATOM 3274 O O . LEU B 1 135 ? 4.781 14.586 7.184 1 96.5 135 LEU B O 1
ATOM 3278 N N . LEU B 1 136 ? 3.043 13.797 6.012 1 97.38 136 LEU B N 1
ATOM 3279 C CA . LEU B 1 136 ? 2.59 15.109 5.57 1 97.38 136 LEU B CA 1
ATOM 3280 C C . LEU B 1 136 ? 1.652 15.734 6.598 1 97.38 136 LEU B C 1
ATOM 3282 O O . LEU B 1 136 ? 0.583 15.188 6.879 1 97.38 136 LEU B O 1
ATOM 3286 N N . LEU B 1 137 ? 2.1 16.781 7.195 1 97.12 137 LEU B N 1
ATOM 3287 C CA . LEU B 1 137 ? 1.307 17.5 8.195 1 97.12 137 LEU B CA 1
ATOM 3288 C C . LEU B 1 137 ? 0.765 18.797 7.625 1 97.12 137 LEU B C 1
ATOM 3290 O O . LEU B 1 137 ? 1.535 19.672 7.223 1 97.12 137 LEU B O 1
ATOM 3294 N N . SER B 1 138 ? -0.483 18.891 7.512 1 95.81 138 SER B N 1
ATOM 3295 C CA . SER B 1 138 ? -1.165 20.094 7.066 1 95.81 138 SER B CA 1
ATOM 3296 C C . SER B 1 138 ? -2.328 20.438 7.988 1 95.81 138 SER B C 1
ATOM 3298 O O . SER B 1 138 ? -3.445 19.953 7.797 1 95.81 138 SER B O 1
ATOM 3300 N N . GLU B 1 139 ? -2.018 21.281 8.977 1 95.12 139 GLU B N 1
ATOM 3301 C CA . GLU B 1 139 ? -3.012 21.641 9.984 1 95.12 139 GLU B CA 1
ATOM 3302 C C . GLU B 1 139 ? -3.322 23.125 9.953 1 95.12 139 GLU B C 1
ATOM 3304 O O . GLU B 1 139 ? -2.422 23.953 9.781 1 95.12 139 GLU B O 1
ATOM 3309 N N . ARG B 1 140 ? -4.562 23.469 10.016 1 92.06 140 ARG B N 1
ATOM 3310 C CA . ARG B 1 140 ? -4.953 24.859 10.133 1 92.06 140 ARG B CA 1
ATOM 3311 C C . ARG B 1 140 ? -6.312 25 10.812 1 92.06 140 ARG B C 1
ATOM 3313 O O . ARG B 1 140 ? -7.09 24.047 10.859 1 92.06 140 ARG B O 1
ATOM 3320 N N . PHE B 1 141 ? -6.566 26.125 11.32 1 84.94 141 PHE B N 1
ATOM 3321 C CA . PHE B 1 141 ? -7.875 26.422 11.891 1 84.94 141 PHE B CA 1
ATOM 3322 C C . PHE B 1 141 ? -8.938 26.5 10.805 1 84.94 141 PHE B C 1
ATOM 3324 O O . PHE B 1 141 ? -8.641 26.844 9.656 1 84.94 141 PHE B O 1
ATOM 3331 N N . ILE B 1 142 ? -10.109 26.203 11.141 1 79.81 142 ILE B N 1
ATOM 3332 C CA . ILE B 1 142 ? -11.203 26.078 10.188 1 79.81 142 ILE B CA 1
ATOM 3333 C C . ILE B 1 142 ? -11.469 27.422 9.516 1 79.81 142 ILE B C 1
ATOM 3335 O O . ILE B 1 142 ? -11.969 27.484 8.391 1 79.81 142 ILE B O 1
ATOM 3339 N N . ASN B 1 143 ? -11.094 28.562 10.164 1 78.5 143 ASN B N 1
ATOM 3340 C CA . ASN B 1 143 ? -11.359 29.906 9.648 1 78.5 143 ASN B CA 1
ATOM 3341 C C . ASN B 1 143 ? -10.336 30.312 8.602 1 78.5 143 ASN B C 1
ATOM 3343 O O . ASN B 1 143 ? -10.5 31.344 7.934 1 78.5 143 ASN B O 1
ATOM 3347 N N . VAL B 1 144 ? -9.25 29.547 8.5 1 83.12 144 VAL B N 1
ATOM 3348 C CA . VAL B 1 144 ? -8.289 29.797 7.441 1 83.12 144 VAL B CA 1
ATOM 3349 C C . VAL B 1 144 ? -8.836 29.281 6.109 1 83.12 144 VAL B C 1
ATOM 3351 O O . VAL B 1 144 ? -9.172 28.109 5.984 1 83.12 144 VAL B O 1
ATOM 3354 N N . PRO B 1 145 ? -8.945 30.109 5.098 1 83.56 145 PRO B N 1
ATOM 3355 C CA . PRO B 1 145 ? -9.562 29.719 3.83 1 83.56 145 PRO B CA 1
ATOM 3356 C C . PRO B 1 145 ? -8.789 28.609 3.113 1 83.56 145 PRO B C 1
ATOM 3358 O O . PRO B 1 145 ? -7.562 28.562 3.176 1 83.56 145 PRO B O 1
ATOM 3361 N N . PRO B 1 146 ? -9.492 27.766 2.367 1 87.19 146 PRO B N 1
ATOM 3362 C CA . PRO B 1 146 ? -8.852 26.656 1.663 1 87.19 146 PRO B CA 1
ATOM 3363 C C . PRO B 1 146 ? -7.906 27.109 0.559 1 87.19 146 PRO B C 1
ATOM 3365 O O . PRO B 1 146 ? -6.988 26.391 0.179 1 87.19 146 PRO B O 1
ATOM 3368 N N . GLN B 1 147 ? -8.07 28.297 0.097 1 85 147 GLN B N 1
ATOM 3369 C CA . GLN B 1 147 ? -7.27 28.812 -1.007 1 85 147 GLN B CA 1
ATOM 3370 C C . GLN B 1 147 ? -5.797 28.922 -0.617 1 85 147 GLN B C 1
ATOM 3372 O O . GLN B 1 147 ? -4.918 28.922 -1.482 1 85 147 GLN B O 1
ATOM 3377 N N . ILE B 1 148 ? -5.578 29.047 0.658 1 87.25 148 ILE B N 1
ATOM 3378 C CA . ILE B 1 148 ? -4.203 29.188 1.127 1 87.25 148 ILE B CA 1
ATOM 3379 C C . ILE B 1 148 ? -3.453 27.875 0.948 1 87.25 148 ILE B C 1
ATOM 3381 O O . ILE B 1 148 ? -2.219 27.844 0.933 1 87.25 148 ILE B O 1
ATOM 3385 N N . ALA B 1 149 ? -4.18 26.781 0.802 1 91.19 149 ALA B N 1
ATOM 3386 C CA . ALA B 1 149 ? -3.59 25.453 0.748 1 91.19 149 ALA B CA 1
ATOM 3387 C C . ALA B 1 149 ? -2.713 25.297 -0.49 1 91.19 149 ALA B C 1
ATOM 3389 O O . ALA B 1 149 ? -1.602 24.766 -0.406 1 91.19 149 ALA B O 1
ATOM 3390 N N . LEU B 1 150 ? -3.17 25.766 -1.651 1 91.62 150 LEU B N 1
ATOM 3391 C CA . LEU B 1 150 ? -2.465 25.547 -2.908 1 91.62 150 LEU B CA 1
ATOM 3392 C C . LEU B 1 150 ? -1.054 26.125 -2.85 1 91.62 150 LEU B C 1
ATOM 3394 O O . LEU B 1 150 ? -0.074 25.391 -3.041 1 91.62 150 LEU B O 1
ATOM 3398 N N . PRO B 1 151 ? -0.916 27.406 -2.514 1 91.56 151 PRO B N 1
ATOM 3399 C CA . PRO B 1 151 ? 0.44 27.953 -2.438 1 91.56 151 PRO B CA 1
ATOM 3400 C C . PRO B 1 151 ? 1.301 27.25 -1.387 1 91.56 151 PRO B C 1
ATOM 3402 O O . PRO B 1 151 ? 2.516 27.125 -1.565 1 91.56 151 PRO B O 1
ATOM 3405 N N . MET B 1 152 ? 0.716 26.828 -0.311 1 92.38 152 MET B N 1
ATOM 3406 C CA . MET B 1 152 ? 1.459 26.156 0.749 1 92.38 152 MET B CA 1
ATOM 3407 C C . MET B 1 152 ? 2.004 24.812 0.263 1 92.38 152 MET B C 1
ATOM 3409 O O . MET B 1 152 ? 3.168 24.484 0.503 1 92.38 152 MET B O 1
ATOM 3413 N N . TYR B 1 153 ? 1.179 24.078 -0.387 1 94.88 153 TYR B N 1
ATOM 3414 C CA . TYR B 1 153 ? 1.618 22.797 -0.925 1 94.88 153 TYR B CA 1
ATOM 3415 C C . TYR B 1 153 ? 2.68 22.984 -2.002 1 94.88 153 TYR B C 1
ATOM 3417 O O . TYR B 1 153 ? 3.648 22.234 -2.072 1 94.88 153 TYR B O 1
ATOM 3425 N N . GLN B 1 154 ? 2.451 24 -2.875 1 92.94 154 GLN B N 1
ATOM 3426 C CA . GLN B 1 154 ? 3.428 24.281 -3.92 1 92.94 154 GLN B CA 1
ATOM 3427 C C . GLN B 1 154 ? 4.785 24.641 -3.32 1 92.94 154 GLN B C 1
ATOM 3429 O O . GLN B 1 154 ? 5.816 24.141 -3.773 1 92.94 154 GLN B O 1
ATOM 3434 N N . GLN B 1 155 ? 4.719 25.516 -2.334 1 92.56 155 GLN B N 1
ATOM 3435 C CA . GLN B 1 155 ? 5.957 25.891 -1.665 1 92.56 155 GLN B CA 1
ATOM 3436 C C . GLN B 1 155 ? 6.629 24.688 -1.019 1 92.56 155 GLN B C 1
ATOM 3438 O O . GLN B 1 155 ? 7.848 24.531 -1.091 1 92.56 155 GLN B O 1
ATOM 3443 N N . LEU B 1 156 ? 5.863 23.859 -0.388 1 94.62 156 LEU B N 1
ATOM 3444 C CA . LEU B 1 156 ? 6.387 22.656 0.251 1 94.62 156 LEU B CA 1
ATOM 3445 C C . LEU B 1 156 ? 7.102 21.781 -0.762 1 94.62 156 LEU B C 1
ATOM 3447 O O . LEU B 1 156 ? 8.195 21.281 -0.493 1 94.62 156 LEU B O 1
ATOM 3451 N N . GLN B 1 157 ? 6.48 21.578 -1.908 1 93.06 157 GLN B N 1
ATOM 3452 C CA . GLN B 1 157 ? 7.078 20.75 -2.953 1 93.06 157 GLN B CA 1
ATOM 3453 C C . GLN B 1 157 ? 8.43 21.312 -3.395 1 93.06 157 GLN B C 1
ATOM 3455 O O . GLN B 1 157 ? 9.383 20.562 -3.604 1 93.06 157 GLN B O 1
ATOM 3460 N N . LYS B 1 158 ? 8.469 22.578 -3.555 1 92.62 158 LYS B N 1
ATOM 3461 C CA . LYS B 1 158 ? 9.727 23.234 -3.932 1 92.62 158 LYS B CA 1
ATOM 3462 C C . LYS B 1 158 ? 10.797 23.016 -2.865 1 92.62 158 LYS B C 1
ATOM 3464 O O . LYS B 1 158 ? 11.953 22.734 -3.186 1 92.62 158 LYS B O 1
ATOM 3469 N N . GLU B 1 159 ? 10.422 23.203 -1.644 1 94 159 GLU B N 1
ATOM 3470 C CA . GLU B 1 159 ? 11.344 23.031 -0.525 1 94 159 GLU B CA 1
ATOM 3471 C C . GLU B 1 159 ? 11.883 21.609 -0.457 1 94 159 GLU B C 1
ATOM 3473 O O . GLU B 1 159 ? 13.078 21.391 -0.229 1 94 159 GLU B O 1
ATOM 3478 N N . VAL B 1 160 ? 11.039 20.672 -0.639 1 93.19 160 VAL B N 1
ATOM 3479 C CA . VAL B 1 160 ? 11.438 19.266 -0.602 1 93.19 160 VAL B CA 1
ATOM 3480 C C . VAL B 1 160 ? 12.383 18.969 -1.759 1 93.19 160 VAL B C 1
ATOM 3482 O O . VAL B 1 160 ? 13.383 18.266 -1.584 1 93.19 160 VAL B O 1
ATOM 3485 N N . ALA B 1 161 ? 12.07 19.438 -2.926 1 92.19 161 ALA B N 1
ATOM 3486 C CA . ALA B 1 161 ? 12.938 19.266 -4.086 1 92.19 161 ALA B CA 1
ATOM 3487 C C . ALA B 1 161 ? 14.32 19.859 -3.836 1 92.19 161 ALA B C 1
ATOM 3489 O O . ALA B 1 161 ? 15.336 19.266 -4.172 1 92.19 161 ALA B O 1
ATOM 3490 N N . GLU B 1 162 ? 14.297 21.031 -3.252 1 91.75 162 GLU B N 1
ATOM 3491 C CA . GLU B 1 162 ? 15.555 21.703 -2.943 1 91.75 162 GLU B CA 1
ATOM 3492 C C . GLU B 1 162 ? 16.359 20.938 -1.899 1 91.75 162 GLU B C 1
ATOM 3494 O O . GLU B 1 162 ? 17.578 20.844 -1.993 1 91.75 162 GLU B O 1
ATOM 3499 N N . ALA B 1 163 ? 15.672 20.453 -0.923 1 91.75 163 ALA B N 1
ATOM 3500 C CA . ALA B 1 163 ? 16.328 19.656 0.103 1 91.75 163 ALA B CA 1
ATOM 3501 C C . ALA B 1 163 ? 17 18.422 -0.506 1 91.75 163 ALA B C 1
ATOM 3503 O O . ALA B 1 163 ? 18.109 18.047 -0.121 1 91.75 163 ALA B O 1
ATOM 3504 N N . HIS B 1 164 ? 16.344 17.797 -1.405 1 87.94 164 HIS B N 1
ATOM 3505 C CA . HIS B 1 164 ? 16.891 16.625 -2.092 1 87.94 164 HIS B CA 1
ATOM 3506 C C . HIS B 1 164 ? 18.156 16.984 -2.875 1 87.94 164 HIS B C 1
ATOM 3508 O O . HIS B 1 164 ? 19.141 16.25 -2.836 1 87.94 164 HIS B O 1
ATOM 3514 N N . LYS B 1 165 ? 18.125 18.078 -3.568 1 90.25 165 LYS B N 1
ATOM 3515 C CA . LYS B 1 165 ? 19.234 18.531 -4.379 1 90.25 165 LYS B CA 1
ATOM 3516 C C . LYS B 1 165 ? 20.438 18.891 -3.51 1 90.25 165 LYS B C 1
ATOM 3518 O O . LYS B 1 165 ? 21.594 18.688 -3.914 1 90.25 165 LYS B O 1
ATOM 3523 N N . THR B 1 166 ? 20.203 19.344 -2.324 1 90.69 166 THR B N 1
ATOM 3524 C CA . THR B 1 166 ? 21.266 19.797 -1.444 1 90.69 166 THR B CA 1
ATOM 3525 C C . THR B 1 166 ? 21.578 18.75 -0.381 1 90.69 166 THR B C 1
ATOM 3527 O O . THR B 1 166 ? 22.328 19.031 0.563 1 90.69 166 THR B O 1
ATOM 3530 N N . ASN B 1 167 ? 21.016 17.516 -0.45 1 85.88 167 ASN B N 1
ATOM 3531 C CA . ASN B 1 167 ? 21.234 16.391 0.45 1 85.88 167 ASN B CA 1
ATOM 3532 C C . ASN B 1 167 ? 20.922 16.766 1.898 1 85.88 167 ASN B C 1
ATOM 3534 O O . ASN B 1 167 ? 21.672 16.391 2.809 1 85.88 167 ASN B O 1
ATOM 3538 N N . LYS B 1 168 ? 20 17.656 2.029 1 88.31 168 LYS B N 1
ATOM 3539 C CA . LYS B 1 168 ? 19.484 17.984 3.359 1 88.31 168 LYS B CA 1
ATOM 3540 C C . LYS B 1 168 ? 18.453 16.953 3.816 1 88.31 168 LYS B C 1
ATOM 3542 O O . LYS B 1 168 ? 17.891 16.234 2.994 1 88.31 168 LYS B O 1
ATOM 3547 N N . PRO B 1 169 ? 18.25 16.844 5.125 1 85.69 169 PRO B N 1
ATOM 3548 C CA . PRO B 1 169 ? 17.234 15.914 5.613 1 85.69 169 PRO B CA 1
ATOM 3549 C C . PRO B 1 169 ? 15.859 16.156 4.988 1 85.69 169 PRO B C 1
ATOM 3551 O O . PRO B 1 169 ? 15.555 17.266 4.559 1 85.69 169 PRO B O 1
ATOM 3554 N N . CYS B 1 170 ? 15.086 15.133 5.07 1 79.56 170 CYS B N 1
ATOM 3555 C CA . CYS B 1 170 ? 13.75 15.078 4.488 1 79.56 170 CYS B CA 1
ATOM 3556 C C . CYS B 1 170 ? 13.82 14.883 2.979 1 79.56 170 CYS B C 1
ATOM 3558 O O . CYS B 1 170 ? 13.422 15.766 2.215 1 79.56 170 CYS B O 1
ATOM 3560 N N . GLY B 1 171 ? 14.445 13.828 2.586 1 72.5 171 GLY B N 1
ATOM 3561 C CA . GLY B 1 171 ? 14.68 13.461 1.197 1 72.5 171 GLY B CA 1
ATOM 3562 C C . GLY B 1 171 ? 13.43 12.984 0.485 1 72.5 171 GLY B C 1
ATOM 3563 O O . GLY B 1 171 ? 12.312 13.234 0.944 1 72.5 171 GLY B O 1
ATOM 3564 N N . LYS B 1 172 ? 13.648 12.398 -0.606 1 78.75 172 LYS B N 1
ATOM 3565 C CA . LYS B 1 172 ? 12.578 11.906 -1.48 1 78.75 172 LYS B CA 1
ATOM 3566 C C . LYS B 1 172 ? 11.766 10.812 -0.8 1 78.75 172 LYS B C 1
ATOM 3568 O O . LYS B 1 172 ? 12.336 9.875 -0.234 1 78.75 172 LYS B O 1
ATOM 3573 N N . CYS B 1 173 ? 10.469 11 -0.655 1 87.38 173 CYS B N 1
ATOM 3574 C CA . CYS B 1 173 ? 9.547 10.023 -0.085 1 87.38 173 CYS B CA 1
ATOM 3575 C C . CYS B 1 173 ? 8.805 9.273 -1.182 1 87.38 173 CYS B C 1
ATOM 3577 O O . CYS B 1 173 ? 8.406 9.867 -2.186 1 87.38 173 CYS B O 1
ATOM 3579 N N . CYS B 1 174 ? 8.727 7.938 -1.016 1 84.31 174 CYS B N 1
ATOM 3580 C CA . CYS B 1 174 ? 7.977 7.121 -1.968 1 84.31 174 CYS B CA 1
ATOM 3581 C C . CYS B 1 174 ? 6.484 7.145 -1.653 1 84.31 174 CYS B C 1
ATOM 3583 O O . CYS B 1 174 ? 5.656 7.004 -2.553 1 84.31 174 CYS B O 1
ATOM 3585 N N . PHE B 1 175 ? 6.191 7.336 -0.41 1 89.69 175 PHE B N 1
ATOM 3586 C CA . PHE B 1 175 ? 4.812 7.41 0.054 1 89.69 175 PHE B CA 1
ATOM 3587 C C . PHE B 1 175 ? 4.633 8.562 1.032 1 89.69 175 PHE B C 1
ATOM 3589 O O . PHE B 1 175 ? 5.582 8.961 1.716 1 89.69 175 PHE B O 1
ATOM 3596 N N . TYR B 1 176 ? 3.416 9.094 1.09 1 94.81 176 TYR B N 1
ATOM 3597 C CA . TYR B 1 176 ? 3.055 10.125 2.057 1 94.81 176 TYR B CA 1
ATOM 3598 C C . TYR B 1 176 ? 1.926 9.648 2.963 1 94.81 176 TYR B C 1
ATOM 3600 O O . TYR B 1 176 ? 0.922 9.117 2.488 1 94.81 176 TYR B O 1
ATOM 3608 N N . LEU B 1 177 ? 2.143 9.758 4.168 1 95.44 177 LEU B N 1
ATOM 3609 C CA . LEU B 1 177 ? 1.121 9.492 5.176 1 95.44 177 LEU B CA 1
ATOM 3610 C C . LEU B 1 177 ? 0.433 10.781 5.605 1 95.44 177 LEU B C 1
ATOM 3612 O O . LEU B 1 177 ? 1.099 11.75 5.988 1 95.44 177 LEU B O 1
ATOM 3616 N N . LEU B 1 178 ? -0.907 10.875 5.473 1 96.94 178 LEU B N 1
ATOM 3617 C CA . LEU B 1 178 ? -1.689 12.047 5.855 1 96.94 178 LEU B CA 1
ATOM 3618 C C . LEU B 1 178 ? -2.811 11.656 6.812 1 96.94 178 LEU B C 1
ATOM 3620 O O . LEU B 1 178 ? -3.49 10.648 6.609 1 96.94 178 LEU B O 1
ATOM 3624 N N . ILE B 1 179 ? -2.918 12.336 7.906 1 95.12 179 ILE B N 1
ATOM 3625 C CA . ILE B 1 179 ? -4.027 12.172 8.844 1 95.12 179 ILE B CA 1
ATOM 3626 C C . ILE B 1 179 ? -4.918 13.414 8.805 1 95.12 179 ILE B C 1
ATOM 3628 O O . ILE B 1 179 ? -4.496 14.5 9.195 1 95.12 179 ILE B O 1
ATOM 3632 N N . GLY B 1 180 ? -6.066 13.234 8.305 1 94.12 180 GLY B N 1
ATOM 3633 C CA . GLY B 1 180 ? -6.98 14.367 8.203 1 94.12 180 GLY B CA 1
ATOM 3634 C C . GLY B 1 180 ? -8.055 14.359 9.273 1 94.12 180 GLY B C 1
ATOM 3635 O O . GLY B 1 180 ? -8.445 13.297 9.766 1 94.12 180 GLY B O 1
ATOM 3636 N N . LYS B 1 181 ? -8.5 15.539 9.617 1 92.06 181 LYS B N 1
ATOM 3637 C CA . LYS B 1 181 ? -9.656 15.695 10.492 1 92.06 181 LYS B CA 1
ATOM 3638 C C . LYS B 1 181 ? -10.961 15.594 9.703 1 92.06 181 LYS B C 1
ATOM 3640 O O . LYS B 1 181 ? -11.219 16.406 8.812 1 92.06 181 LYS B O 1
ATOM 3645 N N . THR B 1 182 ? -11.742 14.617 10.062 1 91.44 182 THR B N 1
ATOM 3646 C CA . THR B 1 182 ? -12.977 14.367 9.32 1 91.44 182 THR B CA 1
ATOM 3647 C C . THR B 1 182 ? -14.164 14.234 10.273 1 91.44 182 THR B C 1
ATOM 3649 O O . THR B 1 182 ? -13.977 14.141 11.484 1 91.44 182 THR B O 1
ATOM 3652 N N . PHE B 1 183 ? -15.359 14.289 9.633 1 87.38 183 PHE B N 1
ATOM 3653 C CA . PHE B 1 183 ? -16.609 14.211 10.383 1 87.38 183 PHE B CA 1
ATOM 3654 C C . PHE B 1 183 ? -17.641 13.375 9.633 1 87.38 183 PHE B C 1
ATOM 3656 O O . PHE B 1 183 ? -17.641 13.336 8.398 1 87.38 183 PHE B O 1
ATOM 3663 N N . VAL B 1 184 ? -18.422 12.656 10.43 1 86.19 184 VAL B N 1
ATOM 3664 C CA . VAL B 1 184 ? -19.594 11.977 9.867 1 86.19 184 VAL B CA 1
ATOM 3665 C C . VAL B 1 184 ? -20.844 12.383 10.641 1 86.19 184 VAL B C 1
ATOM 3667 O O . VAL B 1 184 ? -20.781 12.703 11.828 1 86.19 184 VAL B O 1
ATOM 3670 N N . GLU B 1 185 ? -22.016 12.406 9.953 1 77.19 185 GLU B N 1
ATOM 3671 C CA . GLU B 1 185 ? -23.266 12.75 10.609 1 77.19 185 GLU B CA 1
ATOM 3672 C C . GLU B 1 185 ? -23.672 11.68 11.625 1 77.19 185 GLU B C 1
ATOM 3674 O O . GLU B 1 185 ? -23.562 10.477 11.344 1 77.19 185 GLU B O 1
ATOM 3679 N N . ALA B 1 186 ? -23.875 12.07 12.836 1 68.06 186 ALA B N 1
ATOM 3680 C CA . ALA B 1 186 ? -24.344 11.133 13.859 1 68.06 186 ALA B CA 1
ATOM 3681 C C . ALA B 1 186 ? -25.75 10.633 13.547 1 68.06 186 ALA B C 1
ATOM 3683 O O . ALA B 1 186 ? -26.609 11.406 13.133 1 68.06 186 ALA B O 1
ATOM 3684 N N . GLY B 1 187 ? -25.969 9.539 12.906 1 54.88 187 GLY B N 1
ATOM 3685 C CA . GLY B 1 187 ? -27.312 9.008 12.672 1 54.88 187 GLY B CA 1
ATOM 3686 C C . GLY B 1 187 ? -28.281 9.289 13.805 1 54.88 187 GLY B C 1
ATOM 3687 O O . GLY B 1 187 ? -27.906 9.203 14.977 1 54.88 187 GLY B O 1
ATOM 3688 N N . LYS B 1 188 ? -29.359 10.164 13.742 1 46.09 188 LYS B N 1
ATOM 3689 C CA . LYS B 1 188 ? -30.547 9.961 14.578 1 46.09 188 LYS B CA 1
ATOM 3690 C C . LYS B 1 188 ? -30.922 8.484 14.633 1 46.09 188 LYS B C 1
ATOM 3692 O O . LYS B 1 188 ? -31.078 7.836 13.594 1 46.09 188 LYS B O 1
ATOM 3697 N N . ASN B 1 189 ? -30.672 7.609 15.633 1 39.78 189 ASN B N 1
ATOM 3698 C CA . ASN B 1 189 ? -31.438 6.406 15.938 1 39.78 189 ASN B CA 1
ATOM 3699 C C . ASN B 1 189 ? -32.938 6.594 15.641 1 39.78 189 ASN B C 1
ATOM 3701 O O . ASN B 1 189 ? -33.781 5.926 16.234 1 39.78 189 ASN B O 1
ATOM 3705 N N . ASN B 1 190 ? -33.625 7.688 15.391 1 38.31 190 ASN B N 1
ATOM 3706 C CA . ASN B 1 190 ? -35.094 7.543 15.375 1 38.31 190 ASN B CA 1
ATOM 3707 C C . ASN B 1 190 ? -35.531 6.422 14.438 1 38.31 190 ASN B C 1
ATOM 3709 O O . ASN B 1 190 ? -34.969 6.258 13.352 1 38.31 190 ASN B O 1
ATOM 3713 N N . SER B 1 191 ? -36.5 5.363 15.023 1 36.69 191 SER B N 1
ATOM 3714 C CA . SER B 1 191 ? -37.281 4.215 14.578 1 36.69 191 SER B CA 1
ATOM 3715 C C . SER B 1 191 ? -37.906 4.457 13.203 1 36.69 191 SER B C 1
ATOM 3717 O O . SER B 1 191 ? -38.156 3.51 12.461 1 36.69 191 SER B O 1
ATOM 3719 N N . LYS B 1 192 ? -39.094 5.316 13.141 1 35.88 192 LYS B N 1
ATOM 3720 C CA . LYS B 1 192 ? -40.156 5.09 12.18 1 35.88 192 LYS B CA 1
ATOM 3721 C C . LYS B 1 192 ? -39.625 5.082 10.75 1 35.88 192 LYS B C 1
ATOM 3723 O O . LYS B 1 192 ? -40.125 4.352 9.891 1 35.88 192 LYS B O 1
ATOM 3728 N N . LYS B 1 193 ? -39.531 6.227 10.055 1 34.88 193 LYS B N 1
ATOM 3729 C CA . LYS B 1 193 ? -39.531 6.152 8.594 1 34.88 193 LYS B CA 1
ATOM 3730 C C . LYS B 1 193 ? -38.312 5.414 8.086 1 34.88 193 LYS B C 1
ATOM 3732 O O . LYS B 1 193 ? -37.188 5.93 8.156 1 34.88 193 LYS B O 1
ATOM 3737 N N . LYS B 1 194 ? -38.219 4.031 8.266 1 36.47 194 LYS B N 1
ATOM 3738 C CA . LYS B 1 194 ? -37.438 2.865 7.836 1 36.47 194 LYS B CA 1
ATOM 3739 C C . LYS B 1 194 ? -36.75 3.127 6.508 1 36.47 194 LYS B C 1
ATOM 3741 O O . LYS B 1 194 ? -35.656 2.607 6.262 1 36.47 194 LYS B O 1
ATOM 3746 N N . TRP B 1 195 ? -37.594 3.211 5.461 1 33.72 195 TRP B N 1
ATOM 3747 C CA . TRP B 1 195 ? -37.281 2.85 4.078 1 33.72 195 TRP B CA 1
ATOM 3748 C C . TRP B 1 195 ? -36.219 3.766 3.48 1 33.72 195 TRP B C 1
ATOM 3750 O O . TRP B 1 195 ? -35.906 3.652 2.299 1 33.72 195 TRP B O 1
ATOM 3760 N N . SER B 1 196 ? -36.406 5.008 3.816 1 35.03 196 SER B N 1
ATOM 3761 C CA . SER B 1 196 ? -35.688 5.863 2.867 1 35.03 196 SER B CA 1
ATOM 3762 C C . SER B 1 196 ? -34.219 5.461 2.752 1 35.03 196 SER B C 1
ATOM 3764 O O . SER B 1 196 ? -33.688 4.801 3.641 1 35.03 196 SER B O 1
ATOM 3766 N N . ASN B 1 197 ? -33.594 5.816 1.589 1 36.97 197 ASN B N 1
ATOM 3767 C CA . ASN B 1 197 ? -32.312 5.496 1.018 1 36.97 197 ASN B CA 1
ATOM 3768 C C . ASN B 1 197 ? -31.188 5.605 2.059 1 36.97 197 ASN B C 1
ATOM 3770 O O . ASN B 1 197 ? -31.094 6.602 2.775 1 36.97 197 ASN B O 1
ATOM 3774 N N . GLN B 1 198 ? -30.797 4.625 2.773 1 39.25 198 GLN B N 1
ATOM 3775 C CA . GLN B 1 198 ? -29.578 4.426 3.541 1 39.25 198 GLN B CA 1
ATOM 3776 C C . GLN B 1 198 ? -28.5 5.445 3.152 1 39.25 198 GLN B C 1
ATOM 3778 O O . GLN B 1 198 ? -27.797 5.258 2.164 1 39.25 198 GLN B O 1
ATOM 3783 N N . LYS B 1 199 ? -28.766 6.621 3.051 1 40.53 199 LYS B N 1
ATOM 3784 C CA . LYS B 1 199 ? -27.766 7.66 2.789 1 40.53 199 LYS B CA 1
ATOM 3785 C C . LYS B 1 199 ? -26.469 7.379 3.531 1 40.53 199 LYS B C 1
ATOM 3787 O O . LYS B 1 199 ? -26.453 7.32 4.762 1 40.53 199 LYS B O 1
ATOM 3792 N N . LYS B 1 200 ? -25.547 6.535 3.141 1 50.41 200 LYS B N 1
ATOM 3793 C CA . LYS B 1 200 ? -24.141 6.328 3.498 1 50.41 200 LYS B CA 1
ATOM 3794 C C . LYS B 1 200 ? -23.562 7.562 4.184 1 50.41 200 LYS B C 1
ATOM 3796 O O . LYS B 1 200 ? -23.719 8.68 3.695 1 50.41 200 LYS B O 1
ATOM 3801 N N . ASP B 1 201 ? -23.422 7.59 5.504 1 61.34 201 ASP B N 1
ATOM 3802 C CA . ASP B 1 201 ? -22.75 8.625 6.293 1 61.34 201 ASP B CA 1
ATOM 3803 C C . ASP B 1 201 ? -21.594 9.25 5.52 1 61.34 201 ASP B C 1
ATOM 3805 O O . ASP B 1 201 ? -20.625 8.57 5.203 1 61.34 201 ASP B O 1
ATOM 3809 N N . GLU B 1 202 ? -21.875 10.344 4.852 1 80.31 202 GLU B N 1
ATOM 3810 C CA . GLU B 1 202 ? -20.906 11.047 4.016 1 80.31 202 GLU B CA 1
ATOM 3811 C C . GLU B 1 202 ? -19.75 11.602 4.852 1 80.31 202 GLU B C 1
ATOM 3813 O O . GLU B 1 202 ? -19.984 12.297 5.848 1 80.31 202 GLU B O 1
ATOM 3818 N N . LEU B 1 203 ? -18.594 11.18 4.641 1 88.31 203 LEU B N 1
ATOM 3819 C CA . LEU B 1 203 ? -17.359 11.641 5.277 1 88.31 203 LEU B CA 1
ATOM 3820 C C . LEU B 1 203 ? -17.016 13.055 4.828 1 88.31 203 LEU B C 1
ATOM 3822 O O . LEU B 1 203 ? -17 13.344 3.629 1 88.31 203 LEU B O 1
ATOM 3826 N N . MET B 1 204 ? -16.922 13.953 5.789 1 88.62 204 MET B N 1
ATOM 3827 C CA . MET B 1 204 ? -16.562 15.336 5.492 1 88.62 204 MET B CA 1
ATOM 3828 C C . MET B 1 204 ? -15.18 15.664 6.055 1 88.62 204 MET B C 1
ATOM 3830 O O . MET B 1 204 ? -14.844 15.25 7.168 1 88.62 204 MET B O 1
ATOM 3834 N N . PHE B 1 205 ? -14.438 16.422 5.27 1 91.5 205 PHE B N 1
ATOM 3835 C CA . PHE B 1 205 ? -13.094 16.812 5.695 1 91.5 205 PHE B CA 1
ATOM 3836 C C . PHE B 1 205 ? -13.094 18.234 6.25 1 91.5 205 PHE B C 1
ATOM 3838 O O . PHE B 1 205 ? -13.734 19.125 5.691 1 91.5 205 PHE B O 1
ATOM 3845 N N . ALA B 1 206 ? -12.414 18.438 7.367 1 89.38 206 ALA B N 1
ATOM 3846 C CA . ALA B 1 206 ? -12.203 19.797 7.867 1 89.38 206 ALA B CA 1
ATOM 3847 C C . ALA B 1 206 ? -11.469 20.656 6.844 1 89.38 206 ALA B C 1
ATOM 3849 O O . ALA B 1 206 ? -11.805 21.812 6.641 1 89.38 206 ALA B O 1
ATOM 3850 N N . ASN B 1 207 ? -10.391 20.125 6.289 1 91.88 207 ASN B N 1
ATOM 3851 C CA . ASN B 1 207 ? -9.703 20.734 5.152 1 91.88 207 ASN B CA 1
ATOM 3852 C C . ASN B 1 207 ? -10.227 20.188 3.828 1 91.88 207 ASN B C 1
ATOM 3854 O O . ASN B 1 207 ? -9.875 19.062 3.438 1 91.88 207 ASN B O 1
ATOM 3858 N N . ALA B 1 208 ? -10.984 20.938 3.072 1 88.5 208 ALA B N 1
ATOM 3859 C CA . ALA B 1 208 ? -11.703 20.469 1.885 1 88.5 208 ALA B CA 1
ATOM 3860 C C . ALA B 1 208 ? -10.742 19.891 0.853 1 88.5 208 ALA B C 1
ATOM 3862 O O . ALA B 1 208 ? -11.078 18.938 0.157 1 88.5 208 ALA B O 1
ATOM 3863 N N . GLU B 1 209 ? -9.547 20.422 0.787 1 92.81 209 GLU B N 1
ATOM 3864 C CA . GLU B 1 209 ? -8.594 20 -0.23 1 92.81 209 GLU B CA 1
ATOM 3865 C C . GLU B 1 209 ? -8.164 18.547 -0.002 1 92.81 209 GLU B C 1
ATOM 3867 O O . GLU B 1 209 ? -7.672 17.891 -0.92 1 92.81 209 GLU B O 1
ATOM 3872 N N . GLU B 1 210 ? -8.328 18.047 1.268 1 94.81 210 GLU B N 1
ATOM 3873 C CA . GLU B 1 210 ? -7.844 16.703 1.598 1 94.81 210 GLU B CA 1
ATOM 3874 C C . GLU B 1 210 ? -8.703 15.625 0.94 1 94.81 210 GLU B C 1
ATOM 3876 O O . GLU B 1 210 ? -8.312 14.461 0.896 1 94.81 210 GLU B O 1
ATOM 3881 N N . GLU B 1 211 ? -9.852 16.062 0.406 1 93.44 211 GLU B N 1
ATOM 3882 C CA . GLU B 1 211 ? -10.688 15.133 -0.352 1 93.44 211 GLU B CA 1
ATOM 3883 C C . GLU B 1 211 ? -9.953 14.602 -1.583 1 93.44 211 GLU B C 1
ATOM 3885 O O . GLU B 1 211 ? -10.141 13.453 -1.977 1 93.44 211 GLU B O 1
ATOM 3890 N N . PHE B 1 212 ? -9.117 15.414 -2.201 1 95 212 PHE B N 1
ATOM 3891 C CA . PHE B 1 212 ? -8.367 15.008 -3.379 1 95 212 PHE B CA 1
ATOM 3892 C C . PHE B 1 212 ? -7.309 13.977 -3.014 1 95 212 PHE B C 1
ATOM 3894 O O . PHE B 1 212 ? -7.02 13.07 -3.799 1 95 212 PHE B O 1
ATOM 3901 N N . PHE B 1 213 ? -6.715 14.141 -1.822 1 96.25 213 PHE B N 1
ATOM 3902 C CA . PHE B 1 213 ? -5.777 13.141 -1.326 1 96.25 213 PHE B CA 1
ATOM 3903 C C . PHE B 1 213 ? -6.488 11.82 -1.048 1 96.25 213 PHE B C 1
ATOM 3905 O O . PHE B 1 213 ? -5.973 10.75 -1.372 1 96.25 213 PHE B O 1
ATOM 3912 N N . TYR B 1 214 ? -7.68 11.953 -0.553 1 93.81 214 TYR B N 1
ATOM 3913 C CA . TYR B 1 214 ? -8.508 10.797 -0.215 1 93.81 214 TYR B CA 1
ATOM 3914 C C . TYR B 1 214 ? -8.828 9.977 -1.456 1 93.81 214 TYR B C 1
ATOM 3916 O O . TYR B 1 214 ? -8.766 8.742 -1.425 1 93.81 214 TYR B O 1
ATOM 3924 N N . GLU B 1 215 ? -9.094 10.578 -2.498 1 91.31 215 GLU B N 1
ATOM 3925 C CA . GLU B 1 215 ? -9.445 9.93 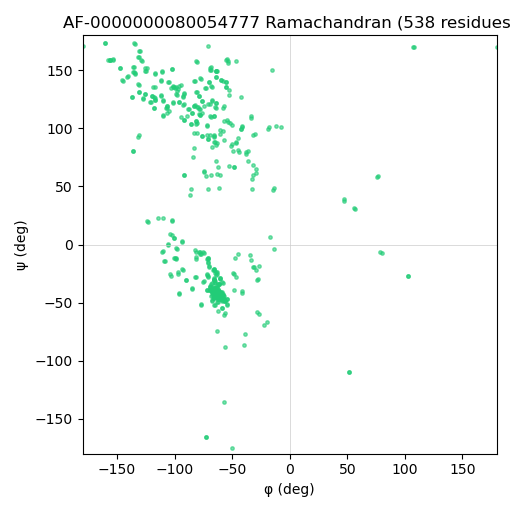-3.76 1 91.31 215 GLU B CA 1
ATOM 3926 C C . GLU B 1 215 ? -8.273 9.133 -4.32 1 91.31 215 GLU B C 1
ATOM 3928 O O . GLU B 1 215 ? -8.469 8.117 -4.988 1 91.31 215 GLU B O 1
ATOM 3933 N N . LYS B 1 216 ? -7.07 9.562 -4.027 1 90 216 LYS B N 1
ATOM 3934 C CA . LYS B 1 216 ? -5.895 8.961 -4.645 1 90 216 LYS B CA 1
ATOM 3935 C C . LYS B 1 216 ? -5.156 8.062 -3.656 1 90 216 LYS B C 1
ATOM 3937 O O . LYS B 1 216 ? -4.152 7.434 -4.008 1 90 216 LYS B O 1
ATOM 3942 N N . ALA B 1 217 ? -5.699 7.965 -2.406 1 89.12 217 ALA B N 1
ATOM 3943 C CA . ALA B 1 217 ? -5.059 7.145 -1.383 1 89.12 217 ALA B CA 1
ATOM 3944 C C . ALA B 1 217 ? -5.199 5.66 -1.703 1 89.12 217 ALA B C 1
ATOM 3946 O O . ALA B 1 217 ? -6.238 5.223 -2.205 1 89.12 217 ALA B O 1
ATOM 3947 N N . ILE B 1 218 ? -4.164 4.914 -1.474 1 79.12 218 ILE B N 1
ATOM 3948 C CA . ILE B 1 218 ? -4.203 3.477 -1.727 1 79.12 218 ILE B CA 1
ATOM 3949 C C . ILE B 1 218 ? -4.68 2.746 -0.474 1 79.12 218 ILE B C 1
ATOM 3951 O O . ILE B 1 218 ? -5.133 1.601 -0.551 1 79.12 218 ILE B O 1
ATOM 3955 N N . LEU B 1 219 ? -4.379 3.299 0.622 1 80.38 219 LEU B N 1
ATOM 3956 C CA . LEU B 1 219 ? -4.863 2.816 1.91 1 80.38 219 LEU B CA 1
ATOM 3957 C C . LEU B 1 219 ? -5.52 3.941 2.701 1 80.38 219 LEU B C 1
ATOM 3959 O O . LEU B 1 219 ? -5.004 5.059 2.748 1 80.38 219 LEU B O 1
ATOM 3963 N N . LYS B 1 220 ? -6.691 3.742 3.109 1 86.38 220 LYS B N 1
ATOM 3964 C CA . LYS B 1 220 ? -7.387 4.734 3.924 1 86.38 220 LYS B CA 1
ATOM 3965 C C . LYS B 1 220 ? -8.297 4.066 4.949 1 86.38 220 LYS B C 1
ATOM 3967 O O . LYS B 1 220 ? -8.898 3.029 4.664 1 86.38 220 LYS B O 1
ATOM 3972 N N . PHE B 1 221 ? -8.375 4.578 6.105 1 84.56 221 PHE B N 1
ATOM 3973 C CA . PHE B 1 221 ? -9.273 4.125 7.16 1 84.56 221 PHE B CA 1
ATOM 3974 C C . PHE B 1 221 ? -9.547 5.246 8.156 1 84.56 221 PHE B C 1
ATOM 3976 O O . PHE B 1 221 ? -8.812 6.23 8.211 1 84.56 221 PHE B O 1
ATOM 3983 N N . ASN B 1 222 ? -10.648 5.133 8.883 1 85.81 222 ASN B N 1
ATOM 3984 C CA . ASN B 1 222 ? -11.078 6.133 9.852 1 85.81 222 ASN B CA 1
ATOM 3985 C C . ASN B 1 222 ? -11.094 5.566 11.273 1 85.81 222 ASN B C 1
ATOM 3987 O O . ASN B 1 222 ? -11.273 4.359 11.461 1 85.81 222 ASN B O 1
ATOM 3991 N N . TYR B 1 223 ? -10.82 6.344 12.188 1 84.38 223 TYR B N 1
ATOM 3992 C CA . TYR B 1 223 ? -11.047 5.988 13.578 1 84.38 223 TYR B CA 1
ATOM 3993 C C . TYR B 1 223 ? -11.695 7.141 14.336 1 84.38 223 TYR B C 1
ATOM 3995 O O . TYR B 1 223 ? -11.461 8.312 14.023 1 84.38 223 TYR B O 1
ATOM 4003 N N . SER B 1 224 ? -12.484 6.777 15.305 1 85.38 224 SER B N 1
ATOM 4004 C CA . SER B 1 224 ? -13.258 7.773 16.047 1 85.38 224 SER B CA 1
ATOM 4005 C C . SER B 1 224 ? -12.414 8.414 17.141 1 85.38 224 SER B C 1
ATOM 4007 O O . SER B 1 224 ? -11.641 7.738 17.812 1 85.38 224 SER B O 1
ATOM 4009 N N . VAL B 1 225 ? -12.625 9.711 17.266 1 85.5 225 VAL B N 1
ATOM 4010 C CA . VAL B 1 225 ? -11.992 10.422 18.359 1 85.5 225 VAL B CA 1
ATOM 4011 C C . VAL B 1 225 ? -13.047 11.117 19.203 1 85.5 225 VAL B C 1
ATOM 4013 O O . VAL B 1 225 ? -12.766 12.117 19.875 1 85.5 225 VAL B O 1
ATOM 4016 N N . GLN B 1 226 ? -14.242 10.742 19.141 1 76.69 226 GLN B N 1
ATOM 4017 C CA . GLN B 1 226 ? -15.375 11.344 19.844 1 76.69 226 GLN B CA 1
ATOM 4018 C C . GLN B 1 226 ? -15.117 11.406 21.344 1 76.69 226 GLN B C 1
ATOM 4020 O O . GLN B 1 226 ? -15.43 12.414 21.984 1 76.69 226 GLN B O 1
ATOM 4025 N N . GLU B 1 227 ? -14.672 10.352 21.875 1 72.69 227 GLU B N 1
ATOM 4026 C CA . GLU B 1 227 ? -14.461 10.297 23.312 1 72.69 227 GLU B CA 1
ATOM 4027 C C . GLU B 1 227 ? -13.273 11.164 23.734 1 72.69 227 GLU B C 1
ATOM 4029 O O . GLU B 1 227 ? -13.117 11.492 24.906 1 72.69 227 GLU B O 1
ATOM 4034 N N . GLU B 1 228 ? -12.516 11.523 22.812 1 67.75 228 GLU B N 1
ATOM 4035 C CA . GLU B 1 228 ? -11.281 12.25 23.094 1 67.75 228 GLU B CA 1
ATOM 4036 C C . GLU B 1 228 ? -11.477 13.758 22.922 1 67.75 228 GLU B C 1
ATOM 4038 O O . GLU B 1 228 ? -10.672 14.555 23.391 1 67.75 228 GLU B O 1
ATOM 4043 N N . SER B 1 229 ? -12.461 14.07 22.078 1 57.5 229 SER B N 1
ATOM 4044 C CA . SER B 1 229 ? -12.641 15.453 21.656 1 57.5 229 SER B CA 1
ATOM 4045 C C . SER B 1 229 ? -13.242 16.297 22.766 1 57.5 229 SER B C 1
ATOM 4047 O O . SER B 1 229 ? -13.516 17.484 22.578 1 57.5 229 SER B O 1
ATOM 4049 N N . ASP B 1 230 ? -13.641 15.594 23.891 1 50.72 230 ASP B N 1
ATOM 4050 C CA . ASP B 1 230 ? -14.242 16.422 24.922 1 50.72 230 ASP B CA 1
ATOM 4051 C C . ASP B 1 230 ? -13.375 17.641 25.234 1 50.72 230 ASP B C 1
ATOM 4053 O O . ASP B 1 230 ? -13.805 18.562 25.922 1 50.72 230 ASP B O 1
ATOM 4057 N N . THR B 1 231 ? -12.164 17.484 24.953 1 46.97 231 THR B N 1
ATOM 4058 C CA . THR B 1 231 ? -11.398 18.656 25.359 1 46.97 231 THR B CA 1
ATOM 4059 C C . THR B 1 231 ? -11.578 19.797 24.359 1 46.97 231 THR B C 1
ATOM 4061 O O . THR B 1 231 ? -11.914 19.562 23.203 1 46.97 231 THR B O 1
ATOM 4064 N N . CYS B 1 232 ? -11.633 21.031 24.781 1 42.28 232 CYS B N 1
ATOM 4065 C CA . CYS B 1 232 ? -11.688 22.312 24.078 1 42.28 232 CYS B CA 1
ATOM 4066 C C . CYS B 1 232 ? -10.945 22.25 22.75 1 42.28 232 CYS B C 1
ATOM 4068 O O . CYS B 1 232 ? -11.039 23.156 21.938 1 42.28 232 CYS B O 1
ATOM 4070 N N . LEU B 1 233 ? -10.117 21.297 22.672 1 46.19 233 LEU B N 1
ATOM 4071 C CA . LEU B 1 233 ? -9.266 21.266 21.484 1 46.19 233 LEU B CA 1
ATOM 4072 C C . LEU B 1 233 ? -9.969 20.578 20.328 1 46.19 233 LEU B C 1
ATOM 4074 O O . LEU B 1 233 ? -9.758 20.922 19.156 1 46.19 233 LEU B O 1
ATOM 4078 N N . GLY B 1 234 ? -10.758 19.438 20.719 1 46.19 234 GLY B N 1
ATOM 4079 C CA . GLY B 1 234 ? -11.461 18.703 19.672 1 46.19 234 GLY B CA 1
ATOM 4080 C C . GLY B 1 234 ? -12.82 19.281 19.344 1 46.19 234 GLY B C 1
ATOM 4081 O O . GLY B 1 234 ? -13.742 19.234 20.172 1 46.19 234 GLY B O 1
ATOM 4082 N N . GLY B 1 235 ? -13.062 20.562 19.125 1 43.88 235 GLY B N 1
ATOM 4083 C CA . GLY B 1 235 ? -14.32 21.234 18.812 1 43.88 235 GLY B CA 1
ATOM 4084 C C . GLY B 1 235 ? -15.43 20.266 18.453 1 43.88 235 GLY B C 1
ATOM 4085 O O . GLY B 1 235 ? -15.172 19.188 17.922 1 43.88 235 GLY B O 1
ATOM 4086 N N . ARG B 1 236 ? -16.391 19.984 19.438 1 47.44 236 ARG B N 1
ATOM 4087 C CA . ARG B 1 236 ? -17.625 19.406 18.922 1 47.44 236 ARG B CA 1
ATOM 4088 C C . ARG B 1 236 ? -18.078 20.109 17.641 1 47.44 236 ARG B C 1
ATOM 4090 O O . ARG B 1 236 ? -18.125 21.328 17.578 1 47.44 236 ARG B O 1
ATOM 4097 N N . TRP B 1 237 ? -17.719 19.406 16.609 1 49.69 237 TRP B N 1
ATOM 4098 C CA . TRP B 1 237 ? -18.047 20.047 15.336 1 49.69 237 TRP B CA 1
ATOM 4099 C C . TRP B 1 237 ? -19.547 19.906 15.031 1 49.69 237 TRP B C 1
ATOM 4101 O O . TRP B 1 237 ? -20.109 18.812 15.172 1 49.69 237 TRP B O 1
ATOM 4111 N N . TYR B 1 238 ? -20.312 20.938 15.438 1 46.78 238 TYR B N 1
ATOM 4112 C CA . TYR B 1 238 ? -21.703 21.016 15.008 1 46.78 238 TYR B CA 1
ATOM 4113 C C . TYR B 1 238 ? -21.812 21.703 13.648 1 46.78 238 TYR B C 1
ATOM 4115 O O . TYR B 1 238 ? -21.141 22.719 13.398 1 46.78 238 TYR B O 1
ATOM 4123 N N . PHE B 1 239 ? -22.016 20.891 12.727 1 46.94 239 PHE B N 1
ATOM 4124 C CA . PHE B 1 239 ? -22.438 21.516 11.477 1 46.94 239 PHE B CA 1
ATOM 4125 C C . PHE B 1 239 ? -23.953 21.594 11.391 1 46.94 239 PHE B C 1
ATOM 4127 O O . PHE B 1 239 ? -24.625 20.562 11.328 1 46.94 239 PHE B O 1
ATOM 4134 N N . ASP B 1 240 ? -24.516 22.828 11.266 1 50.59 240 ASP B N 1
ATOM 4135 C CA . ASP B 1 240 ? -25.953 23.125 11.148 1 50.59 240 ASP B CA 1
ATOM 4136 C C . ASP B 1 240 ? -26.75 22.359 12.188 1 50.59 240 ASP B C 1
ATOM 4138 O O . ASP B 1 240 ? -27.797 21.781 11.859 1 50.59 240 ASP B O 1
ATOM 4142 N N . ASP B 1 241 ? -26.234 22.188 13.43 1 55.81 241 ASP B N 1
ATOM 4143 C CA . ASP B 1 241 ? -26.984 21.609 14.539 1 55.81 241 ASP B CA 1
ATOM 4144 C C . ASP B 1 241 ? -27.016 20.094 14.438 1 55.81 241 ASP B C 1
ATOM 4146 O O . ASP B 1 241 ? -27.797 19.438 15.133 1 55.81 241 ASP B O 1
ATOM 4150 N N . ILE B 1 242 ? -26.531 19.625 13.367 1 58.25 242 ILE B N 1
ATOM 4151 C CA . ILE B 1 242 ? -26.438 18.172 13.289 1 58.25 242 ILE B CA 1
ATOM 4152 C C . ILE B 1 242 ? -25.203 17.688 14.055 1 58.25 242 ILE B C 1
ATOM 4154 O O . ILE B 1 242 ? -24.094 18.188 13.836 1 58.25 242 ILE B O 1
ATOM 4158 N N . PRO B 1 243 ? -25.5 16.938 15 1 69.88 243 PRO B N 1
ATOM 4159 C CA . PRO B 1 243 ? -24.359 16.391 15.742 1 69.88 243 PRO B CA 1
ATOM 4160 C C . PRO B 1 243 ? -23.406 15.609 14.859 1 69.88 243 PRO B C 1
ATOM 4162 O O . PRO B 1 243 ? -23.844 14.758 14.07 1 69.88 243 PRO B O 1
ATOM 4165 N N . MET B 1 244 ? -22.188 16.109 14.789 1 77.5 244 MET B N 1
ATOM 4166 C CA . MET B 1 244 ? -21.172 15.43 13.984 1 77.5 244 MET B CA 1
ATOM 4167 C C . MET B 1 244 ? -20.234 14.617 14.867 1 77.5 244 MET B C 1
ATOM 4169 O O . MET B 1 244 ? -19.891 15.047 15.969 1 77.5 244 MET B O 1
ATOM 4173 N N . LYS B 1 245 ? -19.984 13.445 14.422 1 84.19 245 LYS B N 1
ATOM 4174 C CA . LYS B 1 245 ? -18.984 12.609 15.086 1 84.19 245 LYS B CA 1
ATOM 4175 C C . LYS B 1 245 ? -17.594 12.859 14.516 1 84.19 245 LYS B C 1
ATOM 4177 O O . LYS B 1 245 ? -17.359 12.664 13.32 1 84.19 245 LYS B O 1
ATOM 4182 N N . PRO B 1 246 ? -16.734 13.344 15.359 1 88.19 246 PRO B N 1
ATOM 4183 C CA . PRO B 1 246 ? -15.383 13.625 14.883 1 88.19 246 PRO B CA 1
ATOM 4184 C C . PRO B 1 246 ? -14.57 12.359 14.641 1 88.19 246 PRO B C 1
ATOM 4186 O O . PRO B 1 246 ? -14.586 11.438 15.469 1 88.19 246 PRO B O 1
ATOM 4189 N N . LEU B 1 247 ? -13.875 12.312 13.5 1 89.25 247 LEU B N 1
ATOM 4190 C CA . LEU B 1 247 ? -13.016 11.195 13.117 1 89.25 247 LEU B CA 1
ATOM 4191 C C . LEU B 1 247 ? -11.648 11.695 12.656 1 89.25 247 LEU B C 1
ATOM 4193 O O . LEU B 1 247 ? -11.461 12.898 12.461 1 89.25 247 LEU B O 1
ATOM 4197 N N . ARG B 1 248 ? -10.719 10.797 12.656 1 91.25 248 ARG B N 1
ATOM 4198 C CA . ARG B 1 248 ? -9.461 10.945 11.93 1 91.25 248 ARG B CA 1
ATOM 4199 C C . ARG B 1 248 ? -9.375 9.953 10.773 1 91.25 248 ARG B C 1
ATOM 4201 O O . ARG B 1 248 ? -9.758 8.789 10.922 1 91.25 248 ARG B O 1
ATOM 4208 N N . THR B 1 249 ? -9.094 10.5 9.672 1 91.88 249 THR B N 1
ATOM 4209 C CA . THR B 1 249 ? -8.922 9.648 8.5 1 91.88 249 THR B CA 1
ATOM 4210 C C . THR B 1 249 ? -7.449 9.539 8.117 1 91.88 249 THR B C 1
ATOM 4212 O O . THR B 1 249 ? -6.793 10.547 7.844 1 91.88 249 THR B O 1
ATOM 4215 N N . VAL B 1 250 ? -6.926 8.328 8.18 1 92.62 250 VAL B N 1
ATOM 4216 C CA . VAL B 1 250 ? -5.543 8.055 7.801 1 92.62 250 VAL B CA 1
ATOM 4217 C C . VAL B 1 250 ? -5.48 7.672 6.324 1 92.62 250 VAL B C 1
ATOM 4219 O O . VAL B 1 250 ? -6.258 6.836 5.859 1 92.62 250 VAL B O 1
ATOM 4222 N N . MET B 1 251 ? -4.59 8.312 5.602 1 93 251 MET B N 1
ATOM 4223 C CA . MET B 1 251 ? -4.461 8.078 4.168 1 93 251 MET B CA 1
ATOM 4224 C C . MET B 1 251 ? -3.002 7.836 3.787 1 93 251 MET B C 1
ATOM 4226 O O . MET B 1 251 ? -2.111 8.562 4.234 1 93 251 MET B O 1
ATOM 4230 N N . LEU B 1 252 ? -2.758 6.805 3.045 1 90.5 252 LEU B N 1
ATOM 4231 C CA . LEU B 1 252 ? -1.448 6.551 2.455 1 90.5 252 LEU B CA 1
ATOM 4232 C C . LEU B 1 252 ? -1.463 6.836 0.957 1 90.5 252 LEU B C 1
ATOM 4234 O O . LEU B 1 252 ? -2.203 6.195 0.207 1 90.5 252 LEU B O 1
ATOM 4238 N N . ILE B 1 253 ? -0.646 7.781 0.528 1 92.56 253 ILE B N 1
ATOM 4239 C CA . ILE B 1 253 ? -0.662 8.25 -0.854 1 92.56 253 ILE B CA 1
ATOM 4240 C C . ILE B 1 253 ? 0.68 7.941 -1.517 1 92.56 253 ILE B C 1
ATOM 4242 O O . ILE B 1 253 ? 1.734 8.328 -1.004 1 92.56 253 ILE B O 1
ATOM 4246 N N . PRO B 1 254 ? 0.679 7.23 -2.633 1 87.25 254 PRO B N 1
ATOM 4247 C CA . PRO B 1 254 ? 1.923 7.043 -3.383 1 87.25 254 PRO B CA 1
ATOM 4248 C C . PRO B 1 254 ? 2.482 8.352 -3.936 1 87.25 254 PRO B C 1
ATOM 4250 O O . PRO B 1 254 ? 1.718 9.219 -4.363 1 87.25 254 PRO B O 1
ATOM 4253 N N . GLY B 1 255 ? 3.771 8.477 -3.957 1 89.31 255 GLY B N 1
ATOM 4254 C CA . GLY B 1 255 ? 4.441 9.68 -4.422 1 89.31 255 GLY B CA 1
ATOM 4255 C C . GLY B 1 255 ? 4.141 10.016 -5.871 1 89.31 255 GLY B C 1
ATOM 4256 O O . GLY B 1 255 ? 4.109 11.188 -6.254 1 89.31 255 GLY B O 1
ATOM 4257 N N . ASP B 1 256 ? 3.879 9.023 -6.625 1 84.81 256 ASP B N 1
ATOM 4258 C CA . ASP B 1 256 ? 3.67 9.234 -8.055 1 84.81 256 ASP B CA 1
ATOM 4259 C C . ASP B 1 256 ? 2.281 9.805 -8.328 1 84.81 256 ASP B C 1
ATOM 4261 O O . ASP B 1 256 ? 1.986 10.227 -9.445 1 84.81 256 ASP B O 1
ATOM 4265 N N . ARG B 1 257 ? 1.407 9.883 -7.34 1 88.38 257 ARG B N 1
ATOM 4266 C CA . ARG B 1 257 ? 0.064 10.422 -7.52 1 88.38 257 ARG B CA 1
ATOM 4267 C C . ARG B 1 257 ? -0.004 11.875 -7.074 1 88.38 257 ARG B C 1
ATOM 4269 O O . ARG B 1 257 ? -1.018 12.547 -7.277 1 88.38 257 ARG B O 1
ATOM 4276 N N . MET B 1 258 ? 1.05 12.398 -6.539 1 92.62 258 MET B N 1
ATOM 4277 C CA . MET B 1 258 ? 1.047 13.734 -5.953 1 92.62 258 MET B CA 1
ATOM 4278 C C . MET B 1 258 ? 0.854 14.797 -7.023 1 92.62 258 MET B C 1
ATOM 4280 O O . MET B 1 258 ? 0.196 15.812 -6.789 1 92.62 258 MET B O 1
ATOM 4284 N N . ASN B 1 259 ? 1.366 14.555 -8.188 1 93.19 259 ASN B N 1
ATOM 4285 C CA . ASN B 1 259 ? 1.209 15.523 -9.266 1 93.19 259 ASN B CA 1
ATOM 4286 C C . ASN B 1 259 ? -0.253 15.672 -9.68 1 93.19 259 ASN B C 1
ATOM 4288 O O . ASN B 1 259 ? -0.723 16.781 -9.922 1 93.19 259 ASN B O 1
ATOM 4292 N N . GLU B 1 260 ? -0.924 14.57 -9.75 1 93.94 260 GLU B N 1
ATOM 4293 C CA . GLU B 1 260 ? -2.344 14.617 -10.086 1 93.94 260 GLU B CA 1
ATOM 4294 C C . GLU B 1 260 ? -3.141 15.359 -9.016 1 93.94 260 GLU B C 1
ATOM 4296 O O . GLU B 1 260 ? -4.078 16.094 -9.336 1 93.94 260 GLU B O 1
ATOM 4301 N N . ILE B 1 261 ? -2.799 15.117 -7.805 1 95.62 261 ILE B N 1
ATOM 4302 C CA . ILE B 1 261 ? -3.465 15.781 -6.695 1 95.62 261 ILE B CA 1
ATOM 4303 C C . ILE B 1 261 ? -3.232 17.297 -6.789 1 95.62 261 ILE B C 1
ATOM 4305 O O . ILE B 1 261 ? -4.172 18.078 -6.648 1 95.62 261 ILE B O 1
ATOM 4309 N N . MET B 1 262 ? -2.016 17.703 -7.094 1 94.94 262 MET B N 1
ATOM 4310 C CA . MET B 1 262 ? -1.674 19.125 -7.219 1 94.94 262 MET B CA 1
ATOM 4311 C C . MET B 1 262 ? -2.438 19.766 -8.367 1 94.94 262 MET B C 1
ATOM 4313 O O . MET B 1 262 ? -2.861 20.922 -8.273 1 94.94 262 MET B O 1
ATOM 4317 N N . ASP B 1 263 ? -2.604 19.031 -9.438 1 95.06 263 ASP B N 1
ATOM 4318 C CA . ASP B 1 263 ? -3.369 19.531 -10.57 1 95.06 263 ASP B CA 1
ATOM 4319 C C . ASP B 1 263 ? -4.816 19.812 -10.18 1 95.06 263 ASP B C 1
ATOM 4321 O O . ASP B 1 263 ? -5.391 20.812 -10.578 1 95.06 263 ASP B O 1
ATOM 4325 N N . LYS B 1 264 ? -5.359 18.906 -9.406 1 93.69 264 LYS B N 1
ATOM 4326 C CA . LYS B 1 264 ? -6.727 19.109 -8.938 1 93.69 264 LYS B CA 1
ATOM 4327 C C . LYS B 1 264 ? -6.82 20.328 -8.016 1 93.69 264 LYS B C 1
ATOM 4329 O O . LYS B 1 264 ? -7.789 21.078 -8.078 1 93.69 264 LYS B O 1
ATOM 4334 N N . LEU B 1 265 ? -5.82 20.453 -7.148 1 93.44 265 LEU B N 1
ATOM 4335 C CA . LEU B 1 265 ? -5.793 21.609 -6.262 1 93.44 265 LEU B CA 1
ATOM 4336 C C . LEU B 1 265 ? -5.762 22.906 -7.066 1 93.44 265 LEU B C 1
ATOM 4338 O O . LEU B 1 265 ? -6.473 23.859 -6.746 1 93.44 265 LEU B O 1
ATOM 4342 N N . LYS B 1 266 ? -4.969 22.906 -8.156 1 92.12 266 LYS B N 1
ATOM 4343 C CA . LYS B 1 266 ? -4.863 24.094 -9.016 1 92.12 266 LYS B CA 1
ATOM 4344 C C . LYS B 1 266 ? -6.199 24.406 -9.688 1 92.12 266 LYS B C 1
ATOM 4346 O O . LYS B 1 266 ? -6.582 25.562 -9.805 1 92.12 266 LYS B O 1
ATOM 4351 N N . GLU B 1 267 ? -6.812 23.375 -10.055 1 91.69 267 GLU B N 1
ATOM 4352 C CA . GLU B 1 267 ? -8.086 23.531 -10.75 1 91.69 267 GLU B CA 1
ATOM 4353 C C . GLU B 1 267 ? -9.164 24.062 -9.82 1 91.69 267 GLU B C 1
ATOM 4355 O O . GLU B 1 267 ? -9.977 24.906 -10.211 1 91.69 267 GLU B O 1
ATOM 4360 N N . TYR B 1 268 ? -9.156 23.656 -8.562 1 88.06 268 TYR B N 1
ATOM 4361 C CA . TYR B 1 268 ? -10.297 23.922 -7.688 1 88.06 268 TYR B CA 1
ATOM 4362 C C . TYR B 1 268 ? -10 25.062 -6.723 1 88.06 268 TYR B C 1
ATOM 4364 O O . TYR B 1 268 ? -10.922 25.688 -6.195 1 88.06 268 TYR B O 1
ATOM 4372 N N . LEU B 1 269 ? -8.734 25.312 -6.398 1 81.38 269 LEU B N 1
ATOM 4373 C CA . LEU B 1 269 ? -8.406 26.297 -5.383 1 81.38 269 LEU B CA 1
ATOM 4374 C C . LEU B 1 269 ? -7.734 27.516 -6.008 1 81.38 269 LEU B C 1
ATOM 4376 O O . LEU B 1 269 ? -7.422 28.484 -5.309 1 81.38 269 LEU B O 1
ATOM 4380 N N . SER B 1 270 ? -7.453 27.406 -7.328 1 70.12 270 SER B N 1
ATOM 4381 C CA . SER B 1 270 ? -6.887 28.594 -7.977 1 70.12 270 SER B CA 1
ATOM 4382 C C . SER B 1 270 ? -7.887 29.75 -8 1 70.12 270 SER B C 1
ATOM 4384 O O . SER B 1 270 ? -9.086 29.531 -8.203 1 70.12 270 SER B O 1
ATOM 4386 N N . VAL B 1 271 ? -7.578 30.812 -7.18 1 56.84 271 VAL B N 1
ATOM 4387 C CA . VAL B 1 271 ? -8.375 32.031 -7.285 1 56.84 271 VAL B CA 1
ATOM 4388 C C . VAL B 1 271 ? -8.172 32.656 -8.656 1 56.84 271 VAL B C 1
ATOM 4390 O O . VAL B 1 271 ? -7.051 32.719 -9.164 1 56.84 271 VAL B O 1
#

Solvent-accessible surface area (backbone atoms only — not comparable to full-atom values): 30767 Å² total; per-residue (Å²): 104,81,52,76,44,71,42,77,57,78,79,76,70,76,76,86,70,70,90,66,74,72,69,74,74,62,58,68,50,26,38,27,47,40,70,44,42,78,81,41,48,66,45,51,29,51,51,45,40,46,72,51,54,77,51,82,49,46,44,65,62,47,37,49,51,47,43,73,43,28,78,43,33,34,27,27,30,65,55,82,75,73,87,74,69,77,73,80,65,76,81,74,48,55,52,27,36,37,37,64,42,34,41,53,83,40,57,84,40,67,32,45,49,30,47,50,49,52,50,52,52,49,40,58,70,54,43,71,79,71,55,33,36,20,40,46,43,76,48,60,45,84,82,58,63,70,53,59,49,48,61,51,53,54,51,37,53,52,33,39,54,48,23,44,75,68,71,37,84,48,53,84,46,48,28,35,39,34,74,42,54,27,33,29,62,51,74,76,78,79,78,76,92,67,76,64,79,78,71,71,71,61,78,39,56,69,56,66,72,52,56,52,53,57,74,60,30,81,43,72,53,72,47,78,40,56,86,54,24,75,44,89,65,32,60,80,50,62,58,95,81,38,58,37,41,44,30,38,35,42,32,36,28,51,45,87,50,48,64,60,40,50,50,50,40,49,71,72,40,56,126,108,81,52,73,48,66,44,75,67,78,79,76,73,75,77,86,84,73,83,70,74,71,70,74,69,62,60,69,48,27,42,31,62,41,69,44,44,80,81,41,50,67,44,53,31,52,53,44,39,44,71,49,53,78,50,82,50,47,43,65,59,48,38,50,53,48,42,73,43,28,79,42,33,34,29,27,29,64,54,80,76,74,86,75,71,77,71,79,65,72,84,72,51,54,51,27,36,37,38,65,43,36,40,51,82,42,57,86,40,68,34,44,49,29,48,50,49,51,51,51,52,50,42,58,70,55,43,71,80,70,55,34,36,21,40,45,45,76,49,60,46,82,84,57,63,72,52,58,48,50,60,50,53,53,50,36,52,52,33,40,52,50,22,44,76,68,73,37,83,46,52,84,46,47,28,34,39,35,74,42,53,27,32,31,63,53,75,77,81,80,76,74,94,70,76,65,79,79,70,70,70,60,79,40,54,70,54,66,73,52,54,52,52,58,73,62,29,81,42,73,54,71,47,79,40,56,88,52,23,76,43,88,64,32,62,81,50,61,58,94,81,38,57,37,41,43,30,39,35,42,31,36,29,51,46,85,50,48,64,61,41,51,50,51,38,50,70,72,40,57,126

Nearest PDB structures (foldseek):
  7kys-assembly2_B  TM=5.000E-01  e=4.331E-31  Homo sapiens
  7kys-assembly3_C  TM=4.963E-01  e=5.199E-31  Homo sapiens
  7kyq-assembly1_A  TM=4.776E-01  e=6.240E-31  Homo sapiens
  6sll-assembly1_B  TM=3.175E-01  e=1.257E-01  Paenibacillus sp. Y412MC10
  6u9x-assembly2_A  TM=3.392E-01  e=4.838E+00  Trypanosoma brucei

Foldseek 3Di:
DQDWDFDQPQPPPVDDDPVPPPVSPRPRWTKGKDFAAPLCLVQQLVVVCVVCVPQPADSNVVSVVCNVVRVFKIFMFTDPPDPPDPPPPPNSHTPGMDGDDDLVVVPPDRRSVSVVVVCVVVCVVPVVVPAAEAEDDDDDDLPDDLLVVLVVVVVVVVVQVVCQVVVHPDHDGQKYKYKFKKKWFDDPPDPPVPDPDPPPGDIGTSNNLCVLQVVQFPDKDKDFCQVVLVDPVNPQDDDVNGRITIIIMIGMHGPVCVVVSSVVCCVPSPD/DFPQQQDQPQPPPPDDDDPPPPVSPRPRWTKDKDFAAPLCLVQQLVVVCVVCVPQPADSNVVSVVCNVVRVFKIFMFTDPPDPPDPPPPPNSHTPGMDGDDDLVVVPPDRRSVSVVVVCVVVCVVPVPVPAAEAEDDDDDDLPDDLLVVLVVVVVVVVVQVVCQVVVHPDHDGQKYKYKFKKKWFDDPPDPPPPDPDPPPGDIGTSNNLCVLQVVQFPDKDKDFCQVVLVDPVNPQDDDVNGRITIIIMIGMHGPVCVVVSSVVCCVPSPD

Organism: Aotus nancymaae (NCBI:txid37293)

pLDDT: mean 76.87, std 21.51, range [29.17, 97.94]

Radius of gyration: 30.53 Å; Cα contacts (8 Å, |Δi|>4): 902; chains: 2; bounding box: 80×101×68 Å